Protein 4JE0 (pdb70)

Foldseek 3Di:
DAVLVFKDKDKDKDKDPQVPDPADAQQRTWIKIKMKMWGALPDAAFYKYKKAKDPQWFQDAQAPVCVPVQFFDADPVVRHTQWTWDDDRVRRMIMTGGHRCSVVDHRDMIDIGIIGHLPVPQAFDFFCKIWMATSNRIDIDTGGHHFDDFWDFDQWTKDKDKRHDDADAPDDVARDKTDMKMKTRQVQAWFAQKKKKKAQDDPVAPQAQDAADDVFKDKWKWWAPPPDRGRSNNPDDRVRTHTCRVVFPPQWDADPRRMIMGGPGTGRTMMMMIMGGTHHHNDPDGKTKMIWMDGPPTDITDDIDID/DDEAVLVFKDKDKDKDKAPPVPPQARAQQRTWIKIKMKMWGALVDAAFHKYKKAKDPQWAQDHQAPVPSPVPFFDADPVPRHTQWTWDDDRVRRMIMTGGHRVSVVDHRDMIDIGIIGDLPVPQAFAFFDKIWMATSNRIDIDGGGHHFDDFWDFVQWTKDKDKRHWDADAPDPVARDKTGMKMKGRQVLAWFAFKKKKKFFDDPVPPQAQDAADPPFKDKWKWWAPPPDRGRSSNPDDRVNTHGCRVVFPVQWDDDPRRMIMGGPGTGRTMMMMIMGGTHHHNDPDTWTKMMKIDGPPIDITDDMDID

Nearest PDB structures (foldseek):
  4je0-assembly1_B  TM=9.992E-01  e=1.108E-57  Staphylococcus aureus subsp. aureus TCH60
  4jdz-assembly1_B  TM=9.623E-01  e=9.190E-56  Staphylococcus aureus subsp. aureus TCH60
  4jdz-assembly2_A  TM=9.658E-01  e=1.954E-55  Staphylococcus aureus subsp. aureus TCH60
  8vdk-assembly1_A  TM=9.817E-01  e=1.498E-51  Staphylococcus aureus subsp. aureus JH1
  3au0-assembly1_A-2  TM=8.326E-01  e=1.433E-24  Staphylococcus aureus subsp. aureus N315

Structure (mmCIF, N/CA/C/O backbone):
data_4JE0
#
_entry.id   4JE0
#
_cell.length_a   133.308
_cell.length_b   58.363
_cell.length_c   112.362
_cell.angle_alpha   90.00
_cell.angle_beta   111.14
_cell.angle_gamma   90.00
#
_symmetry.space_group_name_H-M   'C 1 2 1'
#
loop_
_entity.id
_entity.type
_entity.pdbx_description
1 polymer 'Ser-Asp rich fibrinogen/bone sialoprotein-binding protein SdrD'
2 non-polymer 'CALCIUM ION'
3 water water
#
loop_
_atom_site.group_PDB
_atom_site.id
_atom_site.type_symbol
_atom_site.label_atom_id
_atom_site.label_alt_id
_atom_site.label_comp_id
_atom_site.label_asym_id
_atom_site.label_entity_id
_atom_site.label_seq_id
_atom_site.pdbx_PDB_ins_code
_atom_site.Cartn_x
_atom_site.Cartn_y
_atom_site.Cartn_z
_atom_site.occupancy
_atom_site.B_iso_or_equiv
_atom_site.auth_seq_id
_atom_site.auth_comp_id
_atom_site.auth_asym_id
_atom_site.auth_atom_id
_atom_site.pdbx_PDB_model_num
ATOM 1 N N . LYS A 1 6 ? 0.470 19.295 111.518 1.00 62.00 1 LYS A N 1
ATOM 2 C CA . LYS A 1 6 ? -0.695 20.167 111.449 1.00 55.82 1 LYS A CA 1
ATOM 3 C C . LYS A 1 6 ? -1.728 19.660 110.440 1.00 49.93 1 LYS A C 1
ATOM 4 O O . LYS A 1 6 ? -2.924 19.714 110.711 1.00 45.38 1 LYS A O 1
ATOM 10 N N . ASN A 1 7 ? -1.277 19.163 109.291 1.00 49.47 2 ASN A N 1
ATOM 11 C CA . ASN A 1 7 ? -2.173 18.420 108.406 1.00 47.24 2 ASN A CA 1
ATOM 12 C C . ASN A 1 7 ? -2.405 17.060 109.046 1.00 45.12 2 ASN A C 1
ATOM 13 O O . ASN A 1 7 ? -1.480 16.256 109.156 1.00 46.47 2 ASN A O 1
ATOM 18 N N . VAL A 1 8 ? -3.635 16.802 109.477 1.00 42.67 3 VAL A N 1
ATOM 19 C CA . VAL A 1 8 ? -3.910 15.575 110.210 1.00 44.27 3 VAL A CA 1
ATOM 20 C C . VAL A 1 8 ? -4.816 14.610 109.452 1.00 41.69 3 VAL A C 1
ATOM 21 O O . VAL A 1 8 ? -5.539 13.828 110.055 1.00 41.48 3 VAL A O 1
ATOM 25 N N . ASN A 1 9 ? -4.754 14.644 108.125 1.00 40.92 4 ASN A N 1
ATOM 26 C CA . ASN A 1 9 ? -5.513 13.683 107.332 1.00 44.08 4 ASN A CA 1
ATOM 27 C C . ASN A 1 9 ? -5.178 12.262 107.768 1.00 40.07 4 ASN A C 1
ATOM 28 O O . ASN A 1 9 ? -6.022 11.366 107.719 1.00 41.69 4 ASN A O 1
ATOM 33 N N . ASP A 1 10 ? -3.935 12.073 108.201 1.00 37.83 5 ASP A N 1
ATOM 34 C CA . ASP A 1 10 ? -3.460 10.789 108.683 1.00 44.64 5 ASP A CA 1
ATOM 35 C C . ASP A 1 10 ? -4.091 10.365 110.009 1.00 46.39 5 ASP A C 1
ATOM 36 O O . ASP A 1 10 ? -3.959 9.213 110.426 1.00 50.63 5 ASP A O 1
ATOM 41 N N . LEU A 1 11 ? -4.770 11.290 110.676 1.00 41.78 6 LEU A N 1
ATOM 42 C CA . LEU A 1 11 ? -5.345 10.996 111.984 1.00 44.01 6 LEU A CA 1
ATOM 43 C C . LEU A 1 11 ? -6.872 10.977 111.947 1.00 43.04 6 LEU A C 1
ATOM 44 O O . LEU A 1 11 ? -7.528 10.873 112.980 1.00 46.42 6 LEU A O 1
ATOM 49 N N . ILE A 1 12 ? -7.440 11.073 110.750 1.00 43.10 7 ILE A N 1
ATOM 50 C CA . ILE A 1 12 ? -8.885 10.943 110.619 1.00 46.38 7 ILE A CA 1
ATOM 51 C C . ILE A 1 12 ? -9.282 9.676 109.873 1.00 43.42 7 ILE A C 1
ATOM 52 O O . ILE A 1 12 ? -8.581 9.207 108.976 1.00 50.01 7 ILE A O 1
ATOM 57 N N . THR A 1 13 ? -10.426 9.144 110.273 1.00 45.25 8 THR A N 1
ATOM 58 C CA . THR A 1 13 ? -10.946 7.874 109.811 1.00 40.85 8 THR A CA 1
ATOM 59 C C . THR A 1 13 ? -12.398 8.192 109.496 1.00 43.90 8 THR A C 1
ATOM 60 O O . THR A 1 13 ? -12.996 9.011 110.177 1.00 44.48 8 THR A O 1
ATOM 64 N N . SER A 1 14 ? -12.964 7.612 108.441 1.00 43.40 9 SER A N 1
ATOM 65 C CA . SER A 1 14 ? -14.331 7.960 108.092 1.00 43.54 9 SER A CA 1
ATOM 66 C C . SER A 1 14 ? -15.125 6.811 107.484 1.00 47.91 9 SER A C 1
ATOM 67 O O . SER A 1 14 ? -14.556 5.888 106.898 1.00 51.98 9 SER A O 1
ATOM 70 N N . ASN A 1 15 ? -16.442 6.875 107.654 1.00 49.80 10 ASN A N 1
ATOM 71 C CA . ASN A 1 15 ? -17.360 6.005 106.938 1.00 48.20 10 ASN A CA 1
ATOM 72 C C . ASN A 1 15 ? -18.288 6.885 106.121 1.00 45.19 10 ASN A C 1
ATOM 73 O O . ASN A 1 15 ? -19.037 7.694 106.670 1.00 44.94 10 ASN A O 1
ATOM 78 N N . THR A 1 16 ? -18.235 6.724 104.805 1.00 52.49 11 THR A N 1
ATOM 79 C CA . THR A 1 16 ? -18.815 7.702 103.896 1.00 50.40 11 THR A CA 1
ATOM 80 C C . THR A 1 16 ? -19.684 7.043 102.832 1.00 47.52 11 THR A C 1
ATOM 81 O O . THR A 1 16 ? -19.393 5.929 102.391 1.00 50.95 11 THR A O 1
ATOM 85 N N . THR A 1 17 ? -20.763 7.728 102.451 1.00 47.26 12 THR A N 1
ATOM 86 C CA . THR A 1 17 ? -21.558 7.351 101.284 1.00 48.88 12 THR A CA 1
ATOM 87 C C . THR A 1 17 ? -21.664 8.515 100.311 1.00 48.60 12 THR A C 1
ATOM 88 O O . THR A 1 17 ? -21.814 9.668 100.716 1.00 48.08 12 THR A O 1
ATOM 92 N N . LEU A 1 18 ? -21.568 8.199 99.023 1.00 44.74 13 LEU A N 1
ATOM 93 C CA . LEU A 1 18 ? -21.764 9.180 97.965 1.00 51.44 13 LEU A CA 1
ATOM 94 C C . LEU A 1 18 ? -22.835 8.633 97.031 1.00 52.29 13 LEU A C 1
ATOM 95 O O . LEU A 1 18 ? -22.615 7.633 96.347 1.00 55.91 13 LEU A O 1
ATOM 100 N N . THR A 1 19 ? -23.995 9.283 97.021 1.00 51.38 14 THR A N 1
ATOM 101 C CA . THR A 1 19 ? -25.176 8.741 96.352 1.00 56.54 14 THR A CA 1
ATOM 102 C C . THR A 1 19 ? -25.782 9.691 95.316 1.00 53.39 14 THR A C 1
ATOM 103 O O . THR A 1 19 ? -26.069 10.856 95.599 1.00 49.30 14 THR A O 1
ATOM 107 N N . VAL A 1 20 ? -25.981 9.186 94.105 1.00 54.65 15 VAL A N 1
ATOM 108 C CA . VAL A 1 20 ? -26.708 9.951 93.107 1.00 54.02 15 VAL A CA 1
ATOM 109 C C . VAL A 1 20 ? -28.183 9.964 93.464 1.00 51.17 15 VAL A C 1
ATOM 110 O O . VAL A 1 20 ? -28.782 8.914 93.699 1.00 54.15 15 VAL A O 1
ATOM 114 N N . VAL A 1 21 ? -28.766 11.154 93.531 1.00 45.81 16 VAL A N 1
ATOM 115 C CA . VAL A 1 21 ? -30.211 11.254 93.693 1.00 54.87 16 VAL A CA 1
ATOM 116 C C . VAL A 1 21 ? -30.885 11.826 92.445 1.00 59.61 16 VAL A C 1
ATOM 117 O O . VAL A 1 21 ? -30.617 12.952 92.016 1.00 52.18 16 VAL A O 1
ATOM 121 N N . ASP A 1 22 ? -31.735 11.000 91.851 1.00 67.01 17 ASP A N 1
ATOM 122 C CA . ASP A 1 22 ? -32.559 11.391 90.722 1.00 65.71 17 ASP A CA 1
ATOM 123 C C . ASP A 1 22 ? -33.705 12.225 91.286 1.00 62.96 17 ASP A C 1
ATOM 124 O O . ASP A 1 22 ? -34.729 11.690 91.714 1.00 61.00 17 ASP A O 1
ATOM 129 N N . ALA A 1 23 ? -33.520 13.542 91.295 1.00 62.52 18 ALA A N 1
ATOM 130 C CA . ALA A 1 23 ? -34.366 14.436 92.086 1.00 62.89 18 ALA A CA 1
ATOM 131 C C . ALA A 1 23 ? -35.723 14.783 91.473 1.00 66.57 18 ALA A C 1
ATOM 132 O O . ALA A 1 23 ? -36.638 15.191 92.187 1.00 67.43 18 ALA A O 1
ATOM 134 N N . ASP A 1 24 ? -35.852 14.637 90.160 1.00 71.23 19 ASP A N 1
ATOM 135 C CA . ASP A 1 24 ? -37.113 14.939 89.491 1.00 73.10 19 ASP A CA 1
ATOM 136 C C . ASP A 1 24 ? -37.903 13.667 89.200 1.00 77.79 19 ASP A C 1
ATOM 137 O O . ASP A 1 24 ? -38.986 13.714 88.619 1.00 80.42 19 ASP A O 1
ATOM 142 N N . LYS A 1 25 ? -37.343 12.535 89.612 1.00 76.82 20 LYS A N 1
ATOM 143 C CA . LYS A 1 25 ? -37.995 11.238 89.472 1.00 76.04 20 LYS A CA 1
ATOM 144 C C . LYS A 1 25 ? -38.408 10.858 88.057 1.00 78.24 20 LYS A C 1
ATOM 145 O O . LYS A 1 25 ? -39.303 10.033 87.875 1.00 80.53 20 LYS A O 1
ATOM 151 N N . ASN A 1 26 ? -37.738 11.415 87.051 1.00 79.02 21 ASN A N 1
ATOM 152 C CA . ASN A 1 26 ? -37.746 10.757 85.751 1.00 79.06 21 ASN A CA 1
ATOM 153 C C . ASN A 1 26 ? -36.910 9.491 85.933 1.00 82.38 21 ASN A C 1
ATOM 154 O O . ASN A 1 26 ? -36.787 8.990 87.044 1.00 85.96 21 ASN A O 1
ATOM 159 N N . ASN A 1 27 ? -36.325 8.938 84.888 1.00 83.17 22 ASN A N 1
ATOM 160 C CA . ASN A 1 27 ? -35.411 7.843 85.175 1.00 81.78 22 ASN A CA 1
ATOM 161 C C . ASN A 1 27 ? -34.047 8.102 84.583 1.00 74.62 22 ASN A C 1
ATOM 162 O O . ASN A 1 27 ? -33.348 7.184 84.161 1.00 73.88 22 ASN A O 1
ATOM 167 N N . LYS A 1 28 ? -33.678 9.378 84.565 1.00 71.21 23 LYS A N 1
ATOM 168 C CA . LYS A 1 28 ? -32.453 9.812 83.914 1.00 67.07 23 LYS A CA 1
ATOM 169 C C . LYS A 1 28 ? -31.659 10.748 84.812 1.00 64.42 23 LYS A C 1
ATOM 170 O O . LYS A 1 28 ? -32.235 11.543 85.565 1.00 61.88 23 LYS A O 1
ATOM 176 N N . ILE A 1 29 ? -30.335 10.646 84.722 1.00 63.23 24 ILE A N 1
ATOM 177 C CA . ILE A 1 29 ? -29.440 11.468 85.529 1.00 59.05 24 ILE A CA 1
ATOM 178 C C . ILE A 1 29 ? -28.805 12.576 84.696 1.00 52.85 24 ILE A C 1
ATOM 179 O O . ILE A 1 29 ? -28.098 12.315 83.722 1.00 55.42 24 ILE A O 1
ATOM 184 N N . VAL A 1 30 ? -29.079 13.815 85.089 1.00 52.93 25 VAL A N 1
ATOM 185 C CA . VAL A 1 30 ? -28.644 14.994 84.351 1.00 52.59 25 VAL A CA 1
ATOM 186 C C . VAL A 1 30 ? -28.155 16.024 85.353 1.00 46.92 25 VAL A C 1
ATOM 187 O O . VAL A 1 30 ? -28.836 16.293 86.339 1.00 48.32 25 VAL A O 1
ATOM 191 N N . PRO A 1 31 ? -26.959 16.576 85.118 1.00 49.05 26 PRO A N 1
ATOM 192 C CA . PRO A 1 31 ? -26.370 17.588 85.998 1.00 47.68 26 PRO A CA 1
ATOM 193 C C . PRO A 1 31 ? -27.304 18.750 86.342 1.00 52.99 26 PRO A C 1
ATOM 194 O O . PRO A 1 31 ? -27.299 19.219 87.480 1.00 53.03 26 PRO A O 1
ATOM 198 N N . ALA A 1 32 ? -28.104 19.195 85.381 1.00 48.92 27 ALA A N 1
ATOM 199 C CA . ALA A 1 32 ? -28.962 20.352 85.591 1.00 43.94 27 ALA A CA 1
ATOM 200 C C . ALA A 1 32 ? -30.124 20.101 86.565 1.00 56.59 27 ALA A C 1
ATOM 201 O O . ALA A 1 32 ? -30.621 21.038 87.189 1.00 58.39 27 ALA A O 1
ATOM 203 N N . GLN A 1 33 ? -30.548 18.845 86.705 1.00 55.48 28 GLN A N 1
ATOM 204 C CA . GLN A 1 33 ? -31.761 18.536 87.464 1.00 56.72 28 GLN A CA 1
ATOM 205 C C . GLN A 1 33 ? -31.524 17.655 88.690 1.00 58.15 28 GLN A C 1
ATOM 206 O O . GLN A 1 33 ? -32.357 17.607 89.595 1.00 62.57 28 GLN A O 1
ATOM 212 N N . ASP A 1 34 ? -30.392 16.962 88.720 1.00 52.30 29 ASP A N 1
ATOM 213 C CA . ASP A 1 34 ? -30.109 16.006 89.789 1.00 52.44 29 ASP A CA 1
ATOM 214 C C . ASP A 1 34 ? -28.880 16.421 90.600 1.00 50.60 29 ASP A C 1
ATOM 215 O O . ASP A 1 34 ? -28.217 17.407 90.272 1.00 49.49 29 ASP A O 1
ATOM 220 N N . TYR A 1 35 ? -28.582 15.684 91.668 1.00 49.22 30 TYR A N 1
ATOM 221 C CA . TYR A 1 35 ? -27.441 16.034 92.513 1.00 49.65 30 TYR A CA 1
ATOM 222 C C . TYR A 1 35 ? -26.836 14.840 93.240 1.00 48.92 30 TYR A C 1
ATOM 223 O O . TYR A 1 35 ? -27.249 13.701 93.030 1.00 52.09 30 TYR A O 1
ATOM 232 N N . LEU A 1 36 ? -25.861 15.123 94.105 1.00 46.12 31 LEU A N 1
ATOM 233 C CA . LEU A 1 36 ? -25.124 14.097 94.834 1.00 46.91 31 LEU A CA 1
ATOM 234 C C . LEU A 1 36 ? -25.270 14.323 96.330 1.00 47.13 31 LEU A C 1
ATOM 235 O O . LEU A 1 36 ? -25.047 15.434 96.813 1.00 49.03 31 LEU A O 1
ATOM 240 N N . ALA A 1 37 ? -25.653 13.277 97.058 1.00 49.52 32 ALA A N 1
ATOM 241 C CA . ALA A 1 37 ? -25.743 13.353 98.516 1.00 49.25 32 ALA A CA 1
ATOM 242 C C . ALA A 1 37 ? -24.487 12.777 99.142 1.00 48.48 32 ALA A C 1
ATOM 243 O O . ALA A 1 37 ? -24.203 11.582 99.002 1.00 47.16 32 ALA A O 1
ATOM 245 N N . LEU A 1 38 ? -23.722 13.626 99.820 1.00 48.58 33 LEU A N 1
ATOM 246 C CA . LEU A 1 38 ? -22.537 13.162 100.528 1.00 45.69 33 LEU A CA 1
ATOM 247 C C . LEU A 1 38 ? -22.843 13.074 102.012 1.00 42.92 33 LEU A C 1
ATOM 248 O O . LEU A 1 38 ? -23.317 14.036 102.615 1.00 45.68 33 LEU A O 1
ATOM 253 N N . LYS A 1 39 ? -22.571 11.914 102.595 1.00 42.60 34 LYS A N 1
ATOM 254 C CA . LYS A 1 39 ? -22.802 11.705 104.018 1.00 44.10 34 LYS A CA 1
ATOM 255 C C . LYS A 1 39 ? -21.595 11.008 104.614 1.00 43.09 34 LYS A C 1
ATOM 256 O O . LYS A 1 39 ? -21.082 10.054 104.037 1.00 46.34 34 LYS A O 1
ATOM 262 N N . SER A 1 40 ? -21.138 11.485 105.769 1.00 43.76 35 SER A N 1
ATOM 263 C CA . SER A 1 40 ? -19.962 10.904 106.393 1.00 42.80 35 SER A CA 1
ATOM 264 C C . SER A 1 40 ? -19.966 11.081 107.896 1.00 44.07 35 SER A C 1
ATOM 265 O O . SER A 1 40 ? -20.341 12.134 108.416 1.00 40.95 35 SER A O 1
ATOM 268 N N . GLN A 1 41 ? -19.532 10.033 108.576 1.00 44.42 36 GLN A N 1
ATOM 269 C CA . GLN A 1 41 ? -19.188 10.122 109.983 1.00 48.82 36 GLN A CA 1
ATOM 270 C C . GLN A 1 41 ? -17.673 10.029 110.071 1.00 43.88 36 GLN A C 1
ATOM 271 O O . GLN A 1 41 ? -17.078 9.055 109.602 1.00 42.55 36 GLN A O 1
ATOM 277 N N . ILE A 1 42 ? -17.044 11.040 110.667 1.00 40.45 37 ILE A N 1
ATOM 278 C CA . ILE A 1 42 ? -15.588 11.117 110.702 1.00 36.92 37 ILE A CA 1
ATOM 279 C C . ILE A 1 42 ? -15.104 11.062 112.133 1.00 41.18 37 ILE A C 1
ATOM 280 O O . ILE A 1 42 ? -15.610 11.791 112.976 1.00 43.13 37 ILE A O 1
ATOM 285 N N . LYS A 1 43 ? -14.120 10.205 112.384 1.00 43.55 38 LYS A N 1
ATOM 286 C CA . LYS A 1 43 ? -13.500 10.091 113.699 1.00 45.96 38 LYS A CA 1
ATOM 287 C C . LYS A 1 43 ? -12.135 10.763 113.708 1.00 46.84 38 LYS A C 1
ATOM 288 O O . LYS A 1 43 ? -11.390 10.690 112.733 1.00 45.66 38 LYS A O 1
ATOM 294 N N . VAL A 1 44 ? -11.807 11.400 114.828 1.00 43.96 39 VAL A N 1
ATOM 295 C CA . VAL A 1 44 ? -10.604 12.211 114.942 1.00 39.00 39 VAL A CA 1
ATOM 296 C C . VAL A 1 44 ? -9.763 11.691 116.105 1.00 43.77 39 VAL A C 1
ATOM 297 O O . VAL A 1 44 ? -10.268 11.567 117.224 1.00 48.68 39 VAL A O 1
ATOM 301 N N . ASP A 1 45 ? -8.495 11.382 115.845 1.00 41.26 40 ASP A N 1
ATOM 302 C CA . ASP A 1 45 ? -7.618 10.844 116.883 1.00 42.37 40 ASP A CA 1
ATOM 303 C C . ASP A 1 45 ? -7.429 11.878 117.984 1.00 42.34 40 ASP A C 1
ATOM 304 O O . ASP A 1 45 ? -7.397 13.078 117.710 1.00 43.76 40 ASP A O 1
ATOM 309 N N . ASP A 1 46 ? -7.326 11.415 119.229 1.00 40.06 41 ASP A N 1
ATOM 310 C CA . ASP A 1 46 ? -7.174 12.313 120.371 1.00 46.77 41 ASP A CA 1
ATOM 311 C C . ASP A 1 46 ? -5.951 13.223 120.235 1.00 46.21 41 ASP A C 1
ATOM 312 O O . ASP A 1 46 ? -5.927 14.328 120.778 1.00 52.99 41 ASP A O 1
ATOM 317 N N . LYS A 1 47 ? -4.940 12.750 119.517 1.00 41.90 42 LYS A N 1
ATOM 318 C CA . LYS A 1 47 ? -3.687 13.488 119.343 1.00 48.37 42 LYS A CA 1
ATOM 319 C C . LYS A 1 47 ? -3.870 14.789 118.569 1.00 51.12 42 LYS A C 1
ATOM 320 O O . LYS A 1 47 ? -2.996 15.654 118.584 1.00 51.83 42 LYS A O 1
ATOM 326 N N . VAL A 1 48 ? -5.000 14.920 117.888 1.00 48.64 43 VAL A N 1
ATOM 327 C CA . VAL A 1 48 ? -5.281 16.129 117.128 1.00 49.77 43 VAL A CA 1
ATOM 328 C C . VAL A 1 48 ? -5.528 17.304 118.071 1.00 51.06 43 VAL A C 1
ATOM 329 O O . VAL A 1 48 ? -6.269 17.184 119.053 1.00 54.13 43 VAL A O 1
ATOM 333 N N . LYS A 1 49 ? -4.885 18.432 117.778 1.00 44.00 44 LYS A N 1
ATOM 334 C CA . LYS A 1 49 ? -4.997 19.623 118.614 1.00 48.26 44 LYS A CA 1
ATOM 335 C C . LYS A 1 49 ? -5.542 20.799 117.825 1.00 48.43 44 LYS A C 1
ATOM 336 O O . LYS A 1 49 ? -5.631 20.753 116.586 1.00 45.80 44 LYS A O 1
ATOM 342 N N . SER A 1 50 ? -5.928 21.840 118.553 1.00 47.34 45 SER A N 1
ATOM 343 C CA . SER A 1 50 ? -6.463 23.060 117.962 1.00 51.45 45 SER A CA 1
ATOM 344 C C . SER A 1 50 ? -5.477 23.620 116.951 1.00 50.58 45 SER A C 1
ATOM 345 O O . SER A 1 50 ? -4.274 23.633 117.202 1.00 51.15 45 SER A O 1
ATOM 348 N N . GLY A 1 51 ? -5.983 24.060 115.802 1.00 53.02 46 GLY A N 1
ATOM 349 C CA . GLY A 1 51 ? -5.126 24.597 114.762 1.00 50.87 46 GLY A CA 1
ATOM 350 C C . GLY A 1 51 ? -4.707 23.567 113.730 1.00 53.82 46 GLY A C 1
ATOM 351 O O . GLY A 1 51 ? -4.219 23.922 112.649 1.00 52.49 46 GLY A O 1
ATOM 352 N N . ASP A 1 52 ? -4.867 22.287 114.060 1.00 51.18 47 ASP A N 1
ATOM 353 C CA . ASP A 1 52 ? -4.634 21.240 113.074 1.00 46.34 47 ASP A CA 1
ATOM 354 C C . ASP A 1 52 ? -5.767 21.297 112.056 1.00 43.91 47 ASP A C 1
ATOM 355 O O . ASP A 1 52 ? -6.829 21.865 112.331 1.00 43.50 47 ASP A O 1
ATOM 360 N N . TYR A 1 53 ? -5.546 20.719 110.881 1.00 48.28 48 TYR A N 1
ATOM 361 C CA . TYR A 1 53 ? -6.562 20.775 109.836 1.00 45.69 48 TYR A CA 1
ATOM 362 C C . TYR A 1 53 ? -6.621 19.498 109.011 1.00 39.90 48 TYR A C 1
ATOM 363 O O . TYR A 1 53 ? -5.642 18.758 108.934 1.00 42.95 48 TYR A O 1
ATOM 372 N N . PHE A 1 54 ? -7.776 19.242 108.400 1.00 40.31 49 PHE A N 1
ATOM 373 C CA . PHE A 1 54 ? -7.890 18.149 107.443 1.00 37.41 49 PHE A CA 1
ATOM 374 C C . PHE A 1 54 ? -8.603 18.640 106.190 1.00 35.69 49 PHE A C 1
ATOM 375 O O . PHE A 1 54 ? -9.257 19.681 106.206 1.00 39.41 49 PHE A O 1
ATOM 383 N N . THR A 1 55 ? -8.485 17.887 105.111 1.00 41.95 50 THR A N 1
ATOM 384 C CA . THR A 1 55 ? -9.072 18.336 103.852 1.00 40.86 50 THR A CA 1
ATOM 385 C C . THR A 1 55 ? -10.120 17.389 103.297 1.00 39.77 50 THR A C 1
ATOM 386 O O . THR A 1 55 ? -10.071 16.180 103.534 1.00 39.30 50 THR A O 1
ATOM 390 N N . ILE A 1 56 ? -11.057 17.953 102.541 1.00 42.23 51 ILE A N 1
ATOM 391 C CA . ILE A 1 56 ? -11.929 17.157 101.702 1.00 38.83 51 ILE A CA 1
ATOM 392 C C . ILE A 1 56 ? -11.703 17.617 100.268 1.00 37.95 51 ILE A C 1
ATOM 393 O O . ILE A 1 56 ? -11.783 18.807 99.979 1.00 37.52 51 ILE A O 1
ATOM 398 N N . LYS A 1 57 ? -11.388 16.681 99.384 1.00 36.28 52 LYS A N 1
ATOM 399 C CA . LYS A 1 57 ? -11.264 17.009 97.958 1.00 36.21 52 LYS A CA 1
ATOM 400 C C . LYS A 1 57 ? -12.320 16.279 97.142 1.00 36.50 52 LYS A C 1
ATOM 401 O O . LYS A 1 57 ? -12.990 15.391 97.654 1.00 37.14 52 LYS A O 1
ATOM 407 N N . TYR A 1 58 ? -12.472 16.645 95.863 1.00 38.21 53 TYR A N 1
ATOM 408 C CA . TYR A 1 58 ? -13.495 16.021 95.039 1.00 33.28 53 TYR A CA 1
ATOM 409 C C . TYR A 1 58 ? -13.085 16.031 93.569 1.00 39.08 53 TYR A C 1
ATOM 410 O O . TYR A 1 58 ? -12.263 16.850 93.165 1.00 37.01 53 TYR A O 1
ATOM 419 N N . SER A 1 59 ? -13.648 15.113 92.789 1.00 41.09 54 SER A N 1
ATOM 420 C CA . SER A 1 59 ? -13.255 14.956 91.382 1.00 36.97 54 SER A CA 1
ATOM 421 C C . SER A 1 59 ? -13.603 16.166 90.532 1.00 40.88 54 SER A C 1
ATOM 422 O O . SER A 1 59 ? -14.421 17.001 90.922 1.00 39.23 54 SER A O 1
ATOM 425 N N . ASP A 1 60 ? -12.985 16.244 89.352 1.00 37.88 55 ASP A N 1
ATOM 426 C CA . ASP A 1 60 ? -13.265 17.314 88.390 1.00 37.98 55 ASP A CA 1
ATOM 427 C C . ASP A 1 60 ? -14.689 17.245 87.840 1.00 42.21 55 ASP A C 1
ATOM 428 O O . ASP A 1 60 ? -15.159 18.195 87.226 1.00 45.48 55 ASP A O 1
ATOM 433 N N . THR A 1 61 ? -15.370 16.124 88.086 1.00 40.33 56 THR A N 1
ATOM 434 C CA . THR A 1 61 ? -16.775 15.949 87.734 1.00 37.52 56 THR A CA 1
ATOM 435 C C . THR A 1 61 ? -17.727 16.405 88.845 1.00 44.48 56 THR A C 1
ATOM 436 O O . THR A 1 61 ? -18.942 16.277 88.718 1.00 44.03 56 THR A O 1
ATOM 440 N N . VAL A 1 62 ? -17.167 16.909 89.943 1.00 38.80 57 VAL A N 1
ATOM 441 C CA . VAL A 1 62 ? -17.973 17.374 91.067 1.00 41.36 57 VAL A CA 1
ATOM 442 C C . VAL A 1 62 ? -17.741 18.858 91.340 1.00 38.58 57 VAL A C 1
ATOM 443 O O . VAL A 1 62 ? -16.625 19.350 91.198 1.00 41.65 57 VAL A O 1
ATOM 447 N N . GLN A 1 63 ? -18.812 19.571 91.686 1.00 40.95 58 GLN A N 1
ATOM 448 C CA . GLN A 1 63 ? -18.699 20.922 92.222 1.00 42.82 58 GLN A CA 1
ATOM 449 C C . GLN A 1 63 ? -19.575 21.053 93.481 1.00 43.93 58 GLN A C 1
ATOM 450 O O . GLN A 1 63 ? -20.508 20.268 93.675 1.00 42.46 58 GLN A O 1
ATOM 456 N N . VAL A 1 64 ? -19.277 22.025 94.341 1.00 40.30 59 VAL A N 1
ATOM 457 C CA . VAL A 1 64 ? -19.983 22.109 95.628 1.00 40.81 59 VAL A CA 1
ATOM 458 C C . VAL A 1 64 ? -21.107 23.142 95.637 1.00 44.05 59 VAL A C 1
ATOM 459 O O . VAL A 1 64 ? -21.664 23.468 96.676 1.00 42.36 59 VAL A O 1
ATOM 463 N N . TYR A 1 65 ? -21.447 23.643 94.460 1.00 37.79 60 TYR A N 1
ATOM 464 C CA . TYR A 1 65 ? -22.567 24.553 94.332 1.00 41.55 60 TYR A CA 1
ATOM 465 C C . TYR A 1 65 ? -23.207 24.240 92.995 1.00 45.99 60 TYR A C 1
ATOM 466 O O . TYR A 1 65 ? -22.549 23.679 92.121 1.00 44.92 60 TYR A O 1
ATOM 475 N N . GLY A 1 66 ? -24.480 24.576 92.847 1.00 50.02 61 GLY A N 1
ATOM 476 C CA . GLY A 1 66 ? -25.175 24.376 91.589 1.00 51.27 61 GLY A CA 1
ATOM 477 C C . GLY A 1 66 ? -25.222 25.649 90.777 1.00 46.21 61 GLY A C 1
ATOM 478 O O . GLY A 1 66 ? -24.228 26.032 90.164 1.00 47.47 61 GLY A O 1
ATOM 479 N N . LEU A 1 67 ? -26.382 26.305 90.785 1.00 48.84 62 LEU A N 1
ATOM 480 C CA . LEU A 1 67 ? -26.607 27.515 89.994 1.00 49.84 62 LEU A CA 1
ATOM 481 C C . LEU A 1 67 ? -26.105 28.773 90.691 1.00 47.81 62 LEU A C 1
ATOM 482 O O . LEU A 1 67 ? -25.899 29.807 90.058 1.00 44.34 62 LEU A O 1
ATOM 487 N N . ASN A 1 68 ? -25.928 28.686 92.004 1.00 45.27 63 ASN A N 1
ATOM 488 C CA . ASN A 1 68 ? -25.539 29.844 92.797 1.00 47.52 63 ASN A CA 1
ATOM 489 C C . ASN A 1 68 ? -24.192 29.634 93.471 1.00 49.32 63 ASN A C 1
ATOM 490 O O . ASN A 1 68 ? -24.110 28.899 94.456 1.00 45.60 63 ASN A O 1
ATOM 495 N N . PRO A 1 69 ? -23.139 30.299 92.960 1.00 49.64 64 PRO A N 1
ATOM 496 C CA . PRO A 1 69 ? -21.785 30.162 93.518 1.00 46.70 64 PRO A CA 1
ATOM 497 C C . PRO A 1 69 ? -21.661 30.642 94.970 1.00 47.28 64 PRO A C 1
ATOM 498 O O . PRO A 1 69 ? -20.707 30.257 95.655 1.00 50.41 64 PRO A O 1
ATOM 502 N N . GLU A 1 70 ? -22.598 31.464 95.435 1.00 43.67 65 GLU A N 1
ATOM 503 C CA . GLU A 1 70 ? -22.615 31.882 96.838 1.00 45.01 65 GLU A CA 1
ATOM 504 C C . GLU A 1 70 ? -23.027 30.736 97.756 1.00 47.25 65 GLU A C 1
ATOM 505 O O . GLU A 1 70 ? -22.822 30.790 98.972 1.00 51.59 65 GLU A O 1
ATOM 511 N N . ASP A 1 71 ? -23.602 29.689 97.184 1.00 42.76 66 ASP A N 1
ATOM 512 C CA . ASP A 1 71 ? -24.077 28.574 97.995 1.00 47.26 66 ASP A CA 1
ATOM 513 C C . ASP A 1 71 ? -22.953 27.715 98.563 1.00 45.82 66 ASP A C 1
ATOM 514 O O . ASP A 1 71 ? -23.214 26.735 99.270 1.00 47.61 66 ASP A O 1
ATOM 519 N N . ILE A 1 72 ? -21.706 28.082 98.279 1.00 41.53 67 ILE A N 1
ATOM 520 C CA . ILE A 1 72 ? -20.593 27.440 98.977 1.00 38.54 67 ILE A CA 1
ATOM 521 C C . ILE A 1 72 ? -20.761 27.675 100.475 1.00 42.81 67 ILE A C 1
ATOM 522 O O . ILE A 1 72 ? -20.254 26.903 101.284 1.00 42.73 67 ILE A O 1
ATOM 527 N N . LYS A 1 73 ? -21.486 28.735 100.835 1.00 45.25 68 LYS A N 1
ATOM 528 C CA . LYS A 1 73 ? -21.802 29.056 102.238 1.00 45.62 68 LYS A CA 1
ATOM 529 C C . LYS A 1 73 ? -22.507 27.912 102.967 1.00 48.55 68 LYS A C 1
ATOM 530 O O . LYS A 1 73 ? -22.363 27.746 104.190 1.00 43.87 68 LYS A O 1
ATOM 536 N N . ASN A 1 74 ? -23.265 27.120 102.215 1.00 49.32 69 ASN A N 1
ATOM 537 C CA . ASN A 1 74 ? -24.083 26.054 102.788 1.00 50.57 69 ASN A CA 1
ATOM 538 C C . ASN A 1 74 ? -23.278 24.860 103.293 1.00 50.62 69 ASN A C 1
ATOM 539 O O . ASN A 1 74 ? -23.771 24.067 104.090 1.00 52.10 69 ASN A O 1
ATOM 544 N N . ILE A 1 75 ? -22.055 24.722 102.799 1.00 43.73 70 ILE A N 1
ATOM 545 C CA . ILE A 1 75 ? -21.120 23.742 103.318 1.00 42.18 70 ILE A CA 1
ATOM 546 C C . ILE A 1 75 ? -20.172 24.521 104.215 1.00 47.00 70 ILE A C 1
ATOM 547 O O . ILE A 1 75 ? -19.203 25.124 103.748 1.00 43.04 70 ILE A O 1
ATOM 552 N N . GLY A 1 76 ? -20.476 24.520 105.511 1.00 49.10 71 GLY A N 1
ATOM 553 C CA . GLY A 1 76 ? -19.798 25.386 106.456 1.00 42.66 71 GLY A CA 1
ATOM 554 C C . GLY A 1 76 ? -19.087 24.687 107.605 1.00 37.77 71 GLY A C 1
ATOM 555 O O . GLY A 1 76 ? -18.570 23.572 107.465 1.00 40.23 71 GLY A O 1
ATOM 556 N N . ASP A 1 77 ? -19.020 25.370 108.739 1.00 44.92 72 ASP A N 1
ATOM 557 C CA . ASP A 1 77 ? -18.297 24.839 109.884 1.00 47.03 72 ASP A CA 1
ATOM 558 C C . ASP A 1 77 ? -18.945 23.546 110.356 1.00 45.87 72 ASP A C 1
ATOM 559 O O . ASP A 1 77 ? -20.162 23.386 110.273 1.00 41.73 72 ASP A O 1
ATOM 564 N N . ILE A 1 78 ? -18.126 22.617 110.841 1.00 45.39 73 ILE A N 1
ATOM 565 C CA . ILE A 1 78 ? -18.650 21.379 111.390 1.00 40.68 73 ILE A CA 1
ATOM 566 C C . ILE A 1 78 ? -18.937 21.619 112.870 1.00 44.81 73 ILE A C 1
ATOM 567 O O . ILE A 1 78 ? -18.043 22.023 113.615 1.00 45.81 73 ILE A O 1
ATOM 572 N N . LYS A 1 79 ? -20.180 21.395 113.287 1.00 43.75 74 LYS A N 1
ATOM 573 C CA . LYS A 1 79 ? -20.561 21.606 114.685 1.00 43.93 74 LYS A CA 1
ATOM 574 C C . LYS A 1 79 ? -21.030 20.331 115.367 1.00 47.36 74 LYS A C 1
ATOM 575 O O . LYS A 1 79 ? -21.555 19.425 114.724 1.00 45.74 74 LYS A O 1
ATOM 581 N N . ASP A 1 80 ? -20.845 20.282 116.686 1.00 44.18 75 ASP A N 1
ATOM 582 C CA . ASP A 1 80 ? -21.375 19.210 117.509 1.00 43.77 75 ASP A CA 1
ATOM 583 C C . ASP A 1 80 ? -22.849 19.523 117.749 1.00 46.21 75 ASP A C 1
ATOM 584 O O . ASP A 1 80 ? -23.167 20.546 118.348 1.00 54.57 75 ASP A O 1
ATOM 589 N N . PRO A 1 81 ? -23.758 18.646 117.277 1.00 49.91 76 PRO A N 1
ATOM 590 C CA . PRO A 1 81 ? -25.200 18.923 117.346 1.00 55.09 76 PRO A CA 1
ATOM 591 C C . PRO A 1 81 ? -25.761 18.863 118.765 1.00 56.76 76 PRO A C 1
ATOM 592 O O . PRO A 1 81 ? -26.861 19.368 119.010 1.00 53.08 76 PRO A O 1
ATOM 596 N N . ASN A 1 82 ? -25.016 18.253 119.682 1.00 60.16 77 ASN A N 1
ATOM 597 C CA . ASN A 1 82 ? -25.466 18.109 121.064 1.00 59.58 77 ASN A CA 1
ATOM 598 C C . ASN A 1 82 ? -25.299 19.383 121.883 1.00 61.74 77 ASN A C 1
ATOM 599 O O . ASN A 1 82 ? -26.162 19.725 122.688 1.00 68.44 77 ASN A O 1
ATOM 604 N N . ASN A 1 83 ? -24.191 20.086 121.674 1.00 58.45 78 ASN A N 1
ATOM 605 C CA . ASN A 1 83 ? -23.918 21.311 122.419 1.00 57.70 78 ASN A CA 1
ATOM 606 C C . ASN A 1 83 ? -23.787 22.559 121.544 1.00 58.16 78 ASN A C 1
ATOM 607 O O . ASN A 1 83 ? -23.618 23.664 122.058 1.00 55.87 78 ASN A O 1
ATOM 612 N N . GLY A 1 84 ? -23.839 22.372 120.226 1.00 58.99 79 GLY A N 1
ATOM 613 C CA . GLY A 1 84 ? -23.781 23.479 119.282 1.00 60.38 79 GLY A CA 1
ATOM 614 C C . GLY A 1 84 ? -22.412 24.121 119.132 1.00 52.53 79 GLY A C 1
ATOM 615 O O . GLY A 1 84 ? -22.287 25.201 118.553 1.00 56.53 79 GLY A O 1
ATOM 616 N N . GLU A 1 85 ? -21.382 23.463 119.650 1.00 47.49 80 GLU A N 1
ATOM 617 C CA . GLU A 1 85 ? -20.035 24.007 119.576 1.00 48.15 80 GLU A CA 1
ATOM 618 C C . GLU A 1 85 ? -19.404 23.712 118.222 1.00 44.43 80 GLU A C 1
ATOM 619 O O . GLU A 1 85 ? -19.692 22.679 117.608 1.00 45.53 80 GLU A O 1
ATOM 625 N N . THR A 1 86 ? -18.532 24.612 117.776 1.00 49.31 81 THR A N 1
ATOM 626 C CA . THR A 1 86 ? -17.822 24.440 116.511 1.00 47.99 81 THR A CA 1
ATOM 627 C C . THR A 1 86 ? -16.588 23.561 116.682 1.00 49.43 81 THR A C 1
ATOM 628 O O . THR A 1 86 ? -15.682 23.873 117.468 1.00 44.80 81 THR A O 1
ATOM 632 N N . ILE A 1 87 ? -16.556 22.459 115.938 1.00 46.64 82 ILE A N 1
ATOM 633 C CA . ILE A 1 87 ? -15.447 21.522 116.002 1.00 43.28 82 ILE A CA 1
ATOM 634 C C . ILE A 1 87 ? -14.334 21.939 115.042 1.00 41.55 82 ILE A C 1
ATOM 635 O O . ILE A 1 87 ? -13.163 21.965 115.418 1.00 39.68 82 ILE A O 1
ATOM 640 N N . ALA A 1 88 ? -14.708 22.247 113.797 1.00 42.00 83 ALA A N 1
ATOM 641 C CA . ALA A 1 88 ? -13.766 22.733 112.783 1.00 44.56 83 ALA A CA 1
ATOM 642 C C . ALA A 1 88 ? -14.405 23.812 111.915 1.00 39.63 83 ALA A C 1
ATOM 643 O O . ALA A 1 88 ? -15.596 23.739 111.596 1.00 41.27 83 ALA A O 1
ATOM 645 N N . THR A 1 89 ? -13.613 24.816 111.545 1.00 44.00 84 THR A N 1
ATOM 646 C CA . THR A 1 89 ? -14.088 25.855 110.631 1.00 42.56 84 THR A CA 1
ATOM 647 C C . THR A 1 89 ? -13.723 25.502 109.192 1.00 45.38 84 THR A C 1
ATOM 648 O O . THR A 1 89 ? -12.642 24.977 108.933 1.00 45.97 84 THR A O 1
ATOM 652 N N . ALA A 1 90 ? -14.630 25.803 108.263 1.00 47.38 85 ALA A N 1
ATOM 653 C CA . ALA A 1 90 ? -14.465 25.389 106.867 1.00 49.18 85 ALA A CA 1
ATOM 654 C C . ALA A 1 90 ? -14.063 26.535 105.950 1.00 46.36 85 ALA A C 1
ATOM 655 O O . ALA A 1 90 ? -14.600 27.632 106.058 1.00 53.86 85 ALA A O 1
ATOM 657 N N . LYS A 1 91 ? -13.112 26.274 105.056 1.00 43.46 86 LYS A N 1
ATOM 658 C CA . LYS A 1 91 ? -12.759 27.231 104.007 1.00 42.03 86 LYS A CA 1
ATOM 659 C C . LYS A 1 91 ? -12.719 26.531 102.660 1.00 41.01 86 LYS A C 1
ATOM 660 O O . LYS A 1 91 ? -12.141 25.454 102.528 1.00 39.54 86 LYS A O 1
ATOM 666 N N . HIS A 1 92 ? -13.333 27.149 101.658 1.00 43.31 87 HIS A N 1
ATOM 667 C CA . HIS A 1 92 ? -13.369 26.555 100.334 1.00 49.70 87 HIS A CA 1
ATOM 668 C C . HIS A 1 92 ? -12.266 27.099 99.448 1.00 52.42 87 HIS A C 1
ATOM 669 O O . HIS A 1 92 ? -11.842 28.245 99.593 1.00 55.98 87 HIS A O 1
ATOM 676 N N . ASP A 1 93 ? -11.794 26.249 98.546 1.00 46.67 88 ASP A N 1
ATOM 677 C CA . ASP A 1 93 ? -11.023 26.691 97.398 1.00 45.68 88 ASP A CA 1
ATOM 678 C C . ASP A 1 93 ? -11.587 25.929 96.209 1.00 43.17 88 ASP A C 1
ATOM 679 O O . ASP A 1 93 ? -11.025 24.920 95.789 1.00 46.06 88 ASP A O 1
ATOM 684 N N . THR A 1 94 ? -12.717 26.407 95.694 1.00 44.83 89 THR A N 1
ATOM 685 C CA . THR A 1 94 ? -13.435 25.719 94.627 1.00 42.74 89 THR A CA 1
ATOM 686 C C . THR A 1 94 ? -12.581 25.573 93.374 1.00 46.58 89 THR A C 1
ATOM 687 O O . THR A 1 94 ? -12.722 24.603 92.631 1.00 41.56 89 THR A O 1
ATOM 691 N N . ALA A 1 95 ? -11.688 26.532 93.153 1.00 48.23 90 ALA A N 1
ATOM 692 C CA . ALA A 1 95 ? -10.825 26.503 91.973 1.00 51.68 90 ALA A CA 1
ATOM 693 C C . ALA A 1 95 ? -9.929 25.270 91.993 1.00 50.02 90 ALA A C 1
ATOM 694 O O . ALA A 1 95 ? -9.502 24.785 90.948 1.00 48.58 90 ALA A O 1
ATOM 696 N N . ASN A 1 96 ? -9.661 24.764 93.194 1.00 50.44 91 ASN A N 1
ATOM 697 C CA . ASN A 1 96 ? -8.818 23.583 93.360 1.00 52.39 91 ASN A CA 1
ATOM 698 C C . ASN A 1 96 ? -9.546 22.387 93.982 1.00 47.16 91 ASN A C 1
ATOM 699 O O . ASN A 1 96 ? -8.910 21.472 94.497 1.00 42.54 91 ASN A O 1
ATOM 704 N N . ASN A 1 97 ? -10.877 22.406 93.904 1.00 41.12 92 ASN A N 1
ATOM 705 C CA . ASN A 1 97 ? -11.717 21.297 94.342 1.00 38.25 92 ASN A CA 1
ATOM 706 C C . ASN A 1 97 ? -11.325 20.841 95.732 1.00 36.69 92 ASN A C 1
ATOM 707 O O . ASN A 1 97 ? -11.084 19.667 95.975 1.00 40.01 92 ASN A O 1
ATOM 712 N N . LEU A 1 98 ? -11.252 21.808 96.628 1.00 39.49 93 LEU A N 1
ATOM 713 C CA . LEU A 1 98 ? -10.723 21.574 97.967 1.00 41.94 9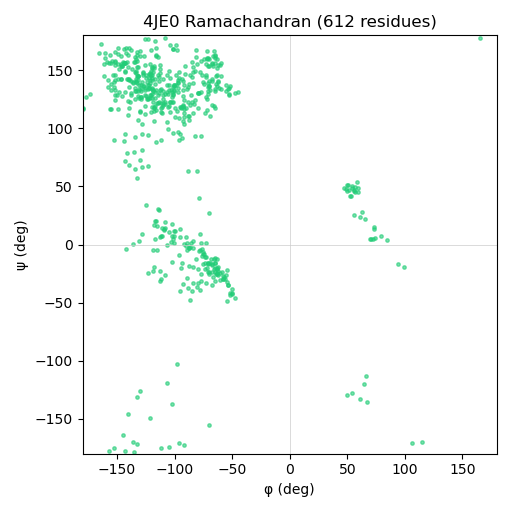3 LEU A CA 1
ATOM 714 C C . LEU A 1 98 ? -11.560 22.273 99.021 1.00 40.15 93 LEU A C 1
ATOM 715 O O . LEU A 1 98 ? -12.022 23.394 98.822 1.00 41.93 93 LEU A O 1
ATOM 720 N N . ILE A 1 99 ? -11.763 21.594 100.148 1.00 43.73 94 ILE A N 1
ATOM 721 C CA . ILE A 1 99 ? -12.335 22.217 101.335 1.00 39.70 94 ILE A CA 1
ATOM 722 C C . ILE A 1 99 ? -11.343 21.922 102.460 1.00 33.19 94 ILE A C 1
ATOM 723 O O . ILE A 1 99 ? -10.819 20.806 102.553 1.00 39.07 94 ILE A O 1
ATOM 728 N N . THR A 1 100 ? -11.052 22.925 103.285 1.00 37.70 95 THR A N 1
ATOM 729 C CA . THR A 1 100 ? -10.102 22.747 104.387 1.00 41.51 95 THR A CA 1
ATOM 730 C C . THR A 1 100 ? -10.816 23.006 105.707 1.00 38.61 95 THR A C 1
ATOM 731 O O . THR A 1 100 ? -11.536 23.991 105.852 1.00 41.76 95 THR A O 1
ATOM 735 N N . TYR A 1 101 ? -10.639 22.108 106.670 1.00 43.09 96 TYR A N 1
ATOM 736 C CA . TYR A 1 101 ? -11.326 22.250 107.944 1.00 44.87 96 TYR A CA 1
ATOM 737 C C . TYR A 1 101 ? -10.304 22.382 109.055 1.00 38.22 96 TYR A C 1
ATOM 738 O O . TYR A 1 101 ? -9.461 21.510 109.224 1.00 40.71 96 TYR A O 1
ATOM 747 N N . THR A 1 102 ? -10.393 23.475 109.805 1.00 39.42 97 THR A N 1
ATOM 748 C CA . THR A 1 102 ? -9.401 23.784 110.830 1.00 43.45 97 THR A CA 1
ATOM 749 C C . THR A 1 102 ? -10.017 23.583 112.206 1.00 41.82 97 THR A C 1
ATOM 750 O O . THR A 1 102 ? -11.022 24.212 112.547 1.00 48.39 97 THR A O 1
ATOM 754 N N . PHE A 1 103 ? -9.413 22.697 112.991 1.00 43.52 98 PHE A N 1
ATOM 755 C CA . PHE A 1 103 ? -9.947 22.369 114.311 1.00 43.01 98 PHE A CA 1
ATOM 756 C C . PHE A 1 103 ? -9.852 23.524 115.303 1.00 45.16 98 PHE A C 1
ATOM 757 O O . PHE A 1 103 ? -8.861 24.251 115.340 1.00 49.11 98 PHE A O 1
ATOM 765 N N . THR A 1 104 ? -10.900 23.672 116.105 1.00 48.00 99 THR A N 1
ATOM 766 C CA . THR A 1 104 ? -10.932 24.643 117.195 1.00 45.90 99 THR A CA 1
ATOM 767 C C . THR A 1 104 ? -10.443 23.955 118.464 1.00 47.89 99 THR A C 1
ATOM 768 O O . THR A 1 104 ? -9.982 22.814 118.410 1.00 45.95 99 THR A O 1
ATOM 772 N N . ASP A 1 105 ? -10.538 24.625 119.608 1.00 46.72 100 ASP A N 1
ATOM 773 C CA . ASP A 1 105 ? -10.045 24.004 120.836 1.00 49.47 100 ASP A CA 1
ATOM 774 C C . ASP A 1 105 ? -11.007 22.944 121.373 1.00 49.64 100 ASP A C 1
ATOM 775 O O . ASP A 1 105 ? -10.752 22.340 122.411 1.00 49.05 100 ASP A O 1
ATOM 780 N N . TYR A 1 106 ? -12.102 22.721 120.655 1.00 45.96 101 TYR A N 1
ATOM 781 C CA . TYR A 1 106 ? -13.001 21.607 120.934 1.00 47.53 101 TYR A CA 1
ATOM 782 C C . TYR A 1 106 ? -12.195 20.318 121.050 1.00 46.64 101 TYR A C 1
ATOM 783 O O . TYR A 1 106 ? -12.440 19.505 121.940 1.00 44.83 101 TYR A O 1
ATOM 792 N N . VAL A 1 107 ? -11.216 20.138 120.164 1.00 41.05 102 VAL A N 1
ATOM 793 C CA . VAL A 1 107 ? -10.424 18.912 120.158 1.00 40.96 102 VAL A CA 1
ATOM 794 C C . VAL A 1 107 ? -9.405 18.842 121.298 1.00 39.67 102 VAL A C 1
ATOM 795 O O . VAL A 1 107 ? -8.738 17.829 121.484 1.00 43.29 102 VAL A O 1
ATOM 799 N N . ASP A 1 108 ? -9.275 19.935 122.042 1.00 47.28 103 ASP A N 1
ATOM 800 C CA . ASP A 1 108 ? -8.408 19.947 123.215 1.00 49.50 103 ASP A CA 1
ATOM 801 C C . ASP A 1 108 ? -9.210 19.598 124.455 1.00 49.23 103 ASP A C 1
ATOM 802 O O . ASP A 1 108 ? -8.693 18.966 125.379 1.00 45.70 103 ASP A O 1
ATOM 807 N N . ARG A 1 109 ? -10.472 20.014 124.467 1.00 48.04 104 ARG A N 1
ATOM 808 C CA . ARG A 1 109 ? -11.338 19.846 125.629 1.00 52.16 104 ARG A CA 1
ATOM 809 C C . ARG A 1 109 ? -12.091 18.506 125.594 1.00 52.94 104 ARG A C 1
ATOM 810 O O . ARG A 1 109 ? -12.407 17.938 126.637 1.00 47.48 104 ARG A O 1
ATOM 818 N N . PHE A 1 110 ? -12.356 17.997 124.394 1.00 50.45 105 PHE A N 1
ATOM 819 C CA . PHE A 1 110 ? -13.074 16.732 124.222 1.00 44.83 105 PHE A CA 1
ATOM 820 C C . PHE A 1 110 ? -12.136 15.648 123.703 1.00 47.48 105 PHE A C 1
ATOM 821 O O . PHE A 1 110 ? -11.277 15.915 122.854 1.00 45.71 105 PHE A O 1
ATOM 829 N N . ASN A 1 111 ? -12.316 14.422 124.191 1.00 39.87 106 ASN A N 1
ATOM 830 C CA . ASN A 1 111 ? -11.664 13.248 123.615 1.00 40.52 106 ASN A CA 1
ATOM 831 C C . ASN A 1 111 ? -12.704 12.485 122.802 1.00 40.40 106 ASN A C 1
ATOM 832 O O . ASN A 1 111 ? -13.887 12.799 122.885 1.00 45.92 106 ASN A O 1
ATOM 837 N N . SER A 1 112 ? -12.271 11.477 122.048 1.00 42.05 107 SER A N 1
ATOM 838 C CA . SER A 1 112 ? -13.180 10.668 121.233 1.00 50.51 107 SER A CA 1
ATOM 839 C C . SER A 1 112 ? -14.054 11.567 120.362 1.00 48.47 107 SER A C 1
ATOM 840 O O . SER A 1 112 ? -15.275 11.409 120.301 1.00 49.33 107 SER A O 1
ATOM 843 N N . VAL A 1 113 ? -13.415 12.529 119.709 1.00 42.34 108 VAL A N 1
ATOM 844 C CA . VAL A 1 113 ? -14.118 13.466 118.843 1.00 45.80 108 VAL A CA 1
ATOM 845 C C . VAL A 1 113 ? -14.602 12.785 117.570 1.00 46.99 108 VAL A C 1
ATOM 846 O O . VAL A 1 113 ? -13.847 12.064 116.919 1.00 45.89 108 VAL A O 1
ATOM 850 N N . GLN A 1 114 ? -15.865 13.011 117.225 1.00 43.90 109 GLN A N 1
ATOM 851 C CA . GLN A 1 114 ? -16.345 12.633 115.904 1.00 49.06 109 GLN A CA 1
ATOM 852 C C . GLN A 1 114 ? -17.339 13.643 115.354 1.00 42.58 109 GLN A C 1
ATOM 853 O O . GLN A 1 114 ? -18.011 14.343 116.100 1.00 47.12 109 GLN A O 1
ATOM 867 N N . GLY A 1 116 ? -20.124 14.767 111.991 1.00 43.38 111 GLY A N 1
ATOM 868 C CA . GLY A 1 116 ? -20.970 14.312 110.907 1.00 44.21 111 GLY A CA 1
ATOM 869 C C . GLY A 1 116 ? -21.026 15.376 109.839 1.00 46.31 111 GLY A C 1
ATOM 870 O O . GLY A 1 116 ? -21.033 16.570 110.140 1.00 50.36 111 GLY A O 1
ATOM 871 N N . ILE A 1 117 ? -21.032 14.953 108.582 1.00 40.79 112 ILE A N 1
ATOM 872 C CA . ILE A 1 117 ? -21.386 15.868 107.507 1.00 43.17 112 ILE A CA 1
ATOM 873 C C . ILE A 1 117 ? -22.489 15.273 106.650 1.00 43.73 112 ILE A C 1
ATOM 874 O O . ILE A 1 117 ? -22.552 14.060 106.436 1.00 43.79 112 ILE A O 1
ATOM 879 N N . ASN A 1 118 ? -23.350 16.153 106.160 1.00 45.86 113 ASN A N 1
ATOM 880 C CA . ASN A 1 118 ? -24.508 15.778 105.374 1.00 52.51 113 ASN A CA 1
ATOM 881 C C . ASN A 1 118 ? -24.676 16.867 104.331 1.00 49.94 113 ASN A C 1
ATOM 882 O O . ASN A 1 118 ? -25.371 17.861 104.569 1.00 45.35 113 ASN A O 1
ATOM 887 N N . TYR A 1 119 ? -24.020 16.678 103.184 1.00 53.05 114 TYR A N 1
ATOM 888 C CA . TYR A 1 119 ? -23.928 17.703 102.150 1.00 47.31 114 TYR A CA 1
ATOM 889 C C . TYR A 1 119 ? -24.660 17.325 100.869 1.00 46.65 114 TYR A C 1
ATOM 890 O O . TYR A 1 119 ? -24.605 16.175 100.422 1.00 48.19 114 TYR A O 1
ATOM 899 N N . SER A 1 120 ? -25.312 18.308 100.263 1.00 45.95 115 SER A N 1
ATOM 900 C CA . SER A 1 120 ? -25.755 18.181 98.882 1.00 49.33 115 SER A CA 1
ATOM 901 C C . SER A 1 120 ? -24.699 18.804 97.970 1.00 44.53 115 SER A C 1
ATOM 902 O O . SER A 1 120 ? -24.427 20.005 98.067 1.00 47.13 115 SER A O 1
ATOM 905 N N . ILE A 1 121 ? -24.098 17.999 97.092 1.00 41.35 116 ILE A N 1
ATOM 906 C CA . ILE A 1 121 ? -23.151 18.531 96.112 1.00 42.34 116 ILE A CA 1
ATOM 907 C C . ILE A 1 121 ? -23.602 18.186 94.702 1.00 41.51 116 ILE A C 1
ATOM 908 O O . ILE A 1 121 ? -24.604 17.497 94.523 1.00 43.39 116 ILE A O 1
ATOM 913 N N . TYR A 1 122 ? -22.858 18.662 93.711 1.00 41.74 117 TYR A N 1
ATOM 914 C CA . TYR A 1 122 ? -23.382 18.701 92.347 1.00 42.35 117 TYR A CA 1
ATOM 915 C C . TYR A 1 122 ? -22.427 18.155 91.302 1.00 45.99 117 TYR A C 1
ATOM 916 O O . TYR A 1 122 ? -21.216 18.051 91.529 1.00 45.06 117 TYR A O 1
ATOM 933 N N . ASP A 1 124 ? -20.520 18.464 87.791 1.00 41.50 119 ASP A N 1
ATOM 934 C CA . ASP A 1 124 ? -19.941 19.511 86.960 1.00 39.93 119 ASP A CA 1
ATOM 935 C C . ASP A 1 124 ? -19.942 19.013 85.515 1.00 40.41 119 ASP A C 1
ATOM 936 O O . ASP A 1 124 ? -19.286 18.022 85.201 1.00 41.80 119 ASP A O 1
ATOM 941 N N . ALA A 1 125 ? -20.682 19.697 84.649 1.00 38.63 120 ALA A N 1
ATOM 942 C CA . ALA A 1 125 ? -20.835 19.271 83.254 1.00 42.24 120 ALA A CA 1
ATOM 943 C C . ALA A 1 125 ? -19.652 19.600 82.340 1.00 44.21 120 ALA A C 1
ATOM 944 O O . ALA A 1 125 ? -19.657 19.207 81.175 1.00 41.46 120 ALA A O 1
ATOM 946 N N . ASP A 1 126 ? -18.647 20.307 82.853 1.00 44.28 121 ASP A N 1
ATOM 947 C CA . ASP A 1 126 ? -17.509 20.746 82.028 1.00 47.15 121 ASP A CA 1
ATOM 948 C C . ASP A 1 126 ? -16.849 19.619 81.226 1.00 48.83 121 ASP A C 1
ATOM 949 O O . ASP A 1 126 ? -16.537 19.780 80.036 1.00 44.91 121 ASP A O 1
ATOM 954 N N . THR A 1 127 ? -16.648 18.477 81.873 1.00 48.29 122 THR A N 1
ATOM 955 C CA . THR A 1 127 ? -16.017 17.338 81.215 1.00 43.33 122 THR A CA 1
ATOM 956 C C . THR A 1 127 ? -17.038 16.297 80.768 1.00 40.95 122 THR A C 1
ATOM 957 O O . THR A 1 127 ? -16.673 15.180 80.396 1.00 42.92 122 THR A O 1
ATOM 961 N N . ILE A 1 128 ? -18.317 16.670 80.808 1.00 40.62 123 ILE A N 1
ATOM 962 C CA . ILE A 1 128 ? -19.384 15.767 80.398 1.00 38.44 123 ILE A CA 1
ATOM 963 C C . ILE A 1 128 ? -20.235 16.401 79.288 1.00 39.82 123 ILE A C 1
ATOM 964 O O . ILE A 1 128 ? -21.412 16.721 79.512 1.00 42.48 123 ILE A O 1
ATOM 969 N N . PRO A 1 129 ? -19.642 16.587 78.088 1.00 42.09 124 PRO A N 1
ATOM 970 C CA . PRO A 1 129 ? -20.346 17.308 77.020 1.00 43.43 124 PRO A CA 1
ATOM 971 C C . PRO A 1 129 ? -21.507 16.521 76.425 1.00 46.80 124 PRO A C 1
ATOM 972 O O . PRO A 1 129 ? -22.430 17.122 75.879 1.00 44.02 124 PRO A O 1
ATOM 976 N N . VAL A 1 130 ? -21.474 15.197 76.536 1.00 42.96 125 VAL A N 1
ATOM 977 C CA . VAL A 1 130 ? -22.530 14.393 75.931 1.00 44.33 125 VAL A CA 1
ATOM 978 C C . VAL A 1 130 ? -22.913 13.196 76.809 1.00 49.90 125 VAL A C 1
ATOM 979 O O . VAL A 1 130 ? -22.202 12.874 77.760 1.00 49.19 125 VAL A O 1
ATOM 983 N N . SER A 1 131 ? -24.057 12.573 76.522 1.00 49.94 126 SER A N 1
ATOM 984 C CA . SER A 1 131 ? -24.484 11.380 77.253 1.00 51.99 126 SER A CA 1
ATOM 985 C C . SER A 1 131 ? -23.391 10.311 77.265 1.00 52.15 126 SER A C 1
ATOM 986 O O . SER A 1 131 ? -22.819 9.969 76.232 1.00 52.90 126 SER A O 1
ATOM 989 N N . LYS A 1 132 ? -23.083 9.808 78.454 1.00 52.49 127 LYS A N 1
ATOM 990 C CA . LYS A 1 132 ? -22.009 8.846 78.637 1.00 50.91 127 LYS A CA 1
ATOM 991 C C . LYS A 1 132 ? -22.400 7.955 79.801 1.00 52.70 127 LYS A C 1
ATOM 992 O O . LYS A 1 132 ? -23.013 8.423 80.762 1.00 47.35 127 LYS A O 1
ATOM 998 N N . ASN A 1 133 ? -22.084 6.669 79.699 1.00 58.00 128 ASN A N 1
ATOM 999 C CA . ASN A 1 133 ? -22.390 5.740 80.776 1.00 62.38 128 ASN A CA 1
ATOM 1000 C C . ASN A 1 133 ? -21.219 5.650 81.741 1.00 56.37 128 ASN A C 1
ATOM 1001 O O . ASN A 1 133 ? -20.077 5.904 81.360 1.00 52.57 128 ASN A O 1
ATOM 1006 N N . ASP A 1 134 ? -21.513 5.301 82.989 1.00 57.74 129 ASP A N 1
ATOM 1007 C CA . ASP A 1 134 ? -20.477 5.049 83.991 1.00 59.58 129 ASP A CA 1
ATOM 1008 C C . ASP A 1 134 ? -19.504 6.216 84.183 1.00 53.87 129 ASP A C 1
ATOM 1009 O O . ASP A 1 134 ? -18.290 6.017 84.210 1.00 52.06 129 ASP A O 1
ATOM 1014 N N . VAL A 1 135 ? -20.034 7.428 84.311 1.00 51.98 130 VAL A N 1
ATOM 1015 C CA . VAL A 1 135 ? -19.203 8.585 84.623 1.00 46.86 130 VAL A CA 1
ATOM 1016 C C . VAL A 1 135 ? -18.935 8.571 86.122 1.00 46.28 130 VAL A C 1
ATOM 1017 O O . VAL A 1 135 ? -19.864 8.429 86.910 1.00 46.77 130 VAL A O 1
ATOM 1021 N N . GLU A 1 136 ? -17.674 8.718 86.512 1.00 44.37 131 GLU A N 1
ATOM 1022 C CA . GLU A 1 136 ? -17.300 8.603 87.927 1.00 44.13 131 GLU A CA 1
ATOM 1023 C C . GLU A 1 136 ? -17.302 9.939 88.665 1.00 45.57 131 GLU A C 1
ATOM 1024 O O . GLU A 1 136 ? -16.752 10.937 88.187 1.00 45.85 131 GLU A O 1
ATOM 1030 N N . PHE A 1 137 ? -17.919 9.940 89.840 1.00 44.38 132 PHE A N 1
ATOM 1031 C CA . PHE A 1 137 ? -17.852 11.075 90.745 1.00 47.84 132 PHE A CA 1
ATOM 1032 C C . PHE A 1 137 ? -17.215 10.586 92.033 1.00 46.54 132 PHE A C 1
ATOM 1033 O O . PHE A 1 137 ? -17.563 9.512 92.529 1.00 51.74 132 PHE A O 1
ATOM 1041 N N . ASN A 1 138 ? -16.263 11.343 92.568 1.00 38.99 133 ASN A N 1
ATOM 1042 C CA . ASN A 1 138 ? -15.630 10.911 93.816 1.00 40.75 133 ASN A CA 1
ATOM 1043 C C . ASN A 1 138 ? -15.293 12.041 94.787 1.00 43.99 133 ASN A C 1
ATOM 1044 O O . ASN A 1 138 ? -15.133 13.192 94.388 1.00 39.49 133 ASN A O 1
ATOM 1049 N N . VAL A 1 139 ? -15.198 11.696 96.070 1.00 40.97 134 VAL A N 1
ATOM 1050 C CA . VAL A 1 139 ? -14.876 12.649 97.113 1.00 44.00 134 VAL A CA 1
ATOM 1051 C C . VAL A 1 139 ? -13.817 11.970 97.955 1.00 42.66 134 VAL A C 1
ATOM 1052 O O . VAL A 1 139 ? -13.876 10.754 98.167 1.00 43.24 134 VAL A O 1
ATOM 1056 N N . THR A 1 140 ? -12.828 12.737 98.395 1.00 38.61 135 THR A N 1
ATOM 1057 C CA . THR A 1 140 ? -11.789 12.203 99.269 1.00 42.60 135 THR A CA 1
ATOM 1058 C C . THR A 1 140 ? -11.831 12.888 100.635 1.00 44.56 135 THR A C 1
ATOM 1059 O O . THR A 1 140 ? -11.598 14.098 100.731 1.00 41.47 135 THR A O 1
ATOM 1063 N N . ILE A 1 141 ? -12.136 12.115 101.682 1.00 39.63 136 ILE A N 1
ATOM 1064 C CA . ILE A 1 141 ? -12.190 12.631 103.056 1.00 38.93 136 ILE A CA 1
ATOM 1065 C C . ILE A 1 141 ? -10.887 12.257 103.749 1.00 38.26 136 ILE A C 1
ATOM 1066 O O . ILE A 1 141 ? -10.645 11.083 104.031 1.00 46.10 136 ILE A O 1
ATOM 1071 N N . GLY A 1 142 ? -10.035 13.243 104.014 1.00 38.54 137 GLY A N 1
ATOM 1072 C CA . GLY A 1 142 ? -8.699 12.953 104.502 1.00 42.88 137 GLY A CA 1
ATOM 1073 C C . GLY A 1 142 ? -7.911 12.238 103.423 1.00 44.54 137 GLY A C 1
ATOM 1074 O O . GLY A 1 142 ? -7.618 12.822 102.378 1.00 47.49 137 GLY A O 1
ATOM 1075 N N . ASN A 1 143 ? -7.583 10.971 103.658 1.00 39.88 138 ASN A N 1
ATOM 1076 C CA . ASN A 1 143 ? -6.885 10.178 102.650 1.00 44.02 138 ASN A CA 1
ATOM 1077 C C . ASN A 1 143 ? -7.780 9.130 101.983 1.00 42.45 138 ASN A C 1
ATOM 1078 O O . ASN A 1 143 ? -7.340 8.399 101.093 1.00 46.41 138 ASN A O 1
ATOM 1083 N N . ASP A 1 144 ? -9.039 9.073 102.399 1.00 40.79 139 ASP A N 1
ATOM 1084 C CA . ASP A 1 144 ? -9.957 8.039 101.928 1.00 42.02 139 ASP A CA 1
ATOM 1085 C C . ASP A 1 144 ? -10.920 8.515 100.845 1.00 42.18 139 ASP A C 1
ATOM 1086 O O . ASP A 1 144 ? -11.677 9.468 101.032 1.00 40.55 139 ASP A O 1
ATOM 1091 N N . THR A 1 145 ? -10.885 7.830 99.707 1.00 45.08 140 THR A N 1
ATOM 1092 C CA . THR A 1 145 ? -11.731 8.189 98.580 1.00 42.65 140 THR A CA 1
ATOM 1093 C C . THR A 1 145 ? -12.988 7.320 98.506 1.00 44.27 140 THR A C 1
ATOM 1094 O O . THR A 1 145 ? -12.937 6.107 98.725 1.00 48.37 140 THR A O 1
ATOM 1098 N N . THR A 1 146 ? -14.119 7.963 98.225 1.00 41.07 141 THR A N 1
ATOM 1099 C CA . THR A 1 146 ? -15.382 7.270 97.985 1.00 45.47 141 THR A CA 1
ATOM 1100 C C . THR A 1 146 ? -15.825 7.556 96.561 1.00 49.42 141 THR A C 1
ATOM 1101 O O . THR A 1 146 ? -15.921 8.716 96.161 1.00 47.49 141 THR A O 1
ATOM 1105 N N . LYS A 1 147 ? -16.088 6.498 95.798 1.00 45.98 142 LYS A N 1
ATOM 1106 C CA . LYS A 1 147 ? -16.440 6.645 94.389 1.00 46.49 142 LYS A CA 1
ATOM 1107 C C . LYS A 1 147 ? -17.868 6.217 94.141 1.00 53.16 142 LYS A C 1
ATOM 1108 O O . LYS A 1 147 ? -18.366 5.271 94.756 1.00 52.53 142 LYS A O 1
ATOM 1114 N N . THR A 1 148 ? -18.530 6.921 93.231 1.00 55.83 143 THR A N 1
ATOM 1115 C CA . THR A 1 148 ? -19.792 6.448 92.701 1.00 51.02 143 THR A CA 1
ATOM 1116 C C . THR A 1 148 ? -19.856 6.766 91.216 1.00 54.39 143 THR A C 1
ATOM 1117 O O . THR A 1 148 ? -19.159 7.654 90.719 1.00 50.43 143 THR A O 1
ATOM 1121 N N . THR A 1 149 ? -20.682 6.014 90.510 1.00 51.70 144 THR A N 1
ATOM 1122 C CA . THR A 1 149 ? -20.733 6.108 89.067 1.00 54.86 144 THR A CA 1
ATOM 1123 C C . THR A 1 149 ? -22.174 6.337 88.651 1.00 50.38 144 THR A C 1
ATOM 1124 O O . THR A 1 149 ? -23.093 5.874 89.322 1.00 49.34 144 THR A O 1
ATOM 1128 N N . ALA A 1 150 ? -22.377 7.081 87.566 1.00 48.86 145 ALA A N 1
ATOM 1129 C CA . ALA A 1 150 ? -23.720 7.314 87.060 1.00 47.95 145 ALA A CA 1
ATOM 1130 C C . ALA A 1 150 ? -23.747 7.333 85.536 1.00 48.98 145 ALA A C 1
ATOM 1131 O O . ALA A 1 150 ? -22.764 7.707 84.890 1.00 48.82 145 ALA A O 1
ATOM 1133 N N . ASN A 1 151 ? -24.873 6.905 84.975 1.00 53.83 146 ASN A N 1
ATOM 1134 C CA . ASN A 1 151 ? -25.094 6.991 83.542 1.00 57.23 146 ASN A CA 1
ATOM 1135 C C . ASN A 1 151 ? -25.786 8.302 83.202 1.00 50.84 146 ASN A C 1
ATOM 1136 O O . ASN A 1 151 ? -26.955 8.505 83.534 1.00 51.79 146 ASN A O 1
ATOM 1141 N N . ILE A 1 152 ? -25.054 9.201 82.556 1.00 52.58 147 ILE A N 1
ATOM 1142 C CA . ILE A 1 152 ? -25.605 10.506 82.234 1.00 47.57 147 ILE A CA 1
ATOM 1143 C C . ILE A 1 152 ? -26.368 10.405 80.925 1.00 45.64 147 ILE A C 1
ATOM 1144 O O . ILE A 1 152 ? -25.852 9.882 79.944 1.00 52.61 147 ILE A O 1
ATOM 1149 N N . GLN A 1 153 ? -27.608 10.881 80.933 1.00 50.34 148 GLN A N 1
ATOM 1150 C CA . GLN A 1 153 ? -28.466 10.851 79.753 1.00 52.16 148 GLN A CA 1
ATOM 1151 C C . GLN A 1 153 ? -29.137 12.199 79.603 1.00 50.27 148 GLN A C 1
ATOM 1152 O O . GLN A 1 153 ? -30.193 12.431 80.187 1.00 51.63 148 GLN A O 1
ATOM 1158 N N . TYR A 1 154 ? -28.527 13.088 78.830 1.00 50.14 149 TYR A N 1
ATOM 1159 C CA . TYR A 1 154 ? -29.089 14.409 78.595 1.00 48.12 149 TYR A CA 1
ATOM 1160 C C . TYR A 1 154 ? -30.375 14.290 77.775 1.00 53.61 149 TYR A C 1
ATOM 1161 O O . TYR A 1 154 ? -30.559 13.308 77.057 1.00 60.23 149 TYR A O 1
ATOM 1170 N N . PRO A 1 155 ? -31.274 15.280 77.892 1.00 50.29 150 PRO A N 1
ATOM 1171 C CA . PRO A 1 155 ? -32.512 15.267 77.099 1.00 52.21 150 PRO A CA 1
ATOM 1172 C C . PRO A 1 155 ? -32.269 15.795 75.694 1.00 53.87 150 PRO A C 1
ATOM 1173 O O . PRO A 1 155 ? -31.262 16.470 75.477 1.00 49.82 150 PRO A O 1
ATOM 1177 N N . ASP A 1 156 ? -33.176 15.489 74.764 1.00 54.01 151 ASP A N 1
ATOM 1178 C CA . ASP A 1 156 ? -33.117 16.031 73.411 1.00 57.49 151 ASP A CA 1
ATOM 1179 C C . ASP A 1 156 ? -33.277 17.543 73.451 1.00 48.85 151 ASP A C 1
ATOM 1180 O O . ASP A 1 156 ? -33.916 18.074 74.356 1.00 46.55 151 ASP A O 1
ATOM 1185 N N . TYR A 1 157 ? -32.702 18.236 72.471 1.00 50.49 152 TYR A N 1
ATOM 1186 C CA . TYR A 1 157 ? -33.068 19.632 72.247 1.00 50.41 152 TYR A CA 1
ATOM 1187 C C . TYR A 1 157 ? -34.522 19.664 71.778 1.00 45.39 152 TYR A C 1
ATOM 1188 O O . TYR A 1 157 ? -35.055 18.637 71.362 1.00 50.38 152 TYR A O 1
ATOM 1197 N N . VAL A 1 158 ? -35.171 20.823 71.866 1.00 42.10 153 VAL A N 1
ATOM 1198 C CA . VAL A 1 158 ? -36.574 20.945 71.471 1.00 38.49 153 VAL A CA 1
ATOM 1199 C C . VAL A 1 158 ? -36.656 21.272 69.983 1.00 42.47 153 VAL A C 1
ATOM 1200 O O . VAL A 1 158 ? -35.905 22.109 69.487 1.00 43.23 153 VAL A O 1
ATOM 1204 N N . SER A 1 159 ? -37.545 20.598 69.267 1.00 42.90 154 SER A N 1
ATOM 1205 C CA . SER A 1 159 ? -37.611 20.777 67.819 1.00 45.21 154 SER A CA 1
ATOM 1206 C C . SER A 1 159 ? -39.038 20.813 67.333 1.00 47.42 154 SER A C 1
ATOM 1207 O O . SER A 1 159 ? -39.887 20.098 67.859 1.00 50.00 154 SER A O 1
ATOM 1210 N N . ARG A 1 160 ? -39.299 21.675 66.353 1.00 46.74 155 ARG A N 1
ATOM 1211 C CA . ARG A 1 160 ? -40.544 21.652 65.584 1.00 43.46 155 ARG A CA 1
ATOM 1212 C C . ARG A 1 160 ? -40.179 22.070 64.154 1.00 50.37 155 ARG A C 1
ATOM 1213 O O . ARG A 1 160 ? -39.522 23.098 63.942 1.00 45.42 155 ARG A O 1
ATOM 1221 N N . ASP A 1 161 ? -40.579 21.256 63.179 1.00 52.98 156 ASP A N 1
ATOM 1222 C CA . ASP A 1 161 ? -40.123 21.436 61.804 1.00 46.67 156 ASP A CA 1
ATOM 1223 C C . ASP A 1 161 ? -38.596 21.581 61.752 1.00 51.53 156 ASP A C 1
ATOM 1224 O O . ASP A 1 161 ? -37.871 20.771 62.340 1.00 54.70 156 ASP A O 1
ATOM 1229 N N . ASN A 1 162 ? -38.111 22.618 61.073 1.00 45.00 157 ASN A N 1
ATOM 1230 C CA . ASN A 1 162 ? -36.673 22.841 60.964 1.00 39.28 157 ASN A CA 1
ATOM 1231 C C . ASN A 1 162 ? -36.071 23.709 62.072 1.00 38.81 157 ASN A C 1
ATOM 1232 O O . ASN A 1 162 ? -34.852 23.936 62.086 1.00 42.89 157 ASN A O 1
ATOM 1237 N N . ASN A 1 163 ? -36.903 24.192 62.993 1.00 42.68 158 ASN A N 1
ATOM 1238 C CA . ASN A 1 163 ? -36.393 24.960 64.135 1.00 41.33 158 ASN A CA 1
ATOM 1239 C C . ASN A 1 163 ? -36.033 24.102 65.342 1.00 40.87 158 ASN A C 1
ATOM 1240 O O . ASN A 1 163 ? -36.795 23.221 65.728 1.00 43.77 158 ASN A O 1
ATOM 1245 N N . SER A 1 164 ? -34.866 24.368 65.929 1.00 35.53 159 SER A N 1
ATOM 1246 C CA . SER A 1 164 ? -34.414 23.655 67.115 1.00 42.07 159 SER A CA 1
ATOM 1247 C C . SER A 1 164 ? -33.813 24.636 68.105 1.00 41.93 159 SER A C 1
ATOM 1248 O O . SER A 1 164 ? -33.268 25.668 67.708 1.00 39.33 159 SER A O 1
ATOM 1251 N N . ILE A 1 165 ? -33.905 24.306 69.391 1.00 39.73 160 ILE A N 1
ATOM 1252 C CA . ILE A 1 165 ? -33.477 25.226 70.440 1.00 39.58 160 ILE A CA 1
ATOM 1253 C C . ILE A 1 165 ? -33.242 24.480 71.748 1.00 41.86 160 ILE A C 1
ATOM 1254 O O . ILE A 1 165 ? -33.804 23.403 71.967 1.00 42.99 160 ILE A O 1
ATOM 1259 N N . GLY A 1 166 ? -32.393 25.049 72.598 1.00 39.38 161 GLY A N 1
ATOM 1260 C CA . GLY A 1 166 ? -32.200 24.550 73.952 1.00 37.21 161 GLY A CA 1
ATOM 1261 C C . GLY A 1 166 ? -31.789 25.705 74.840 1.00 39.14 161 GLY A C 1
ATOM 1262 O O . GLY A 1 166 ? -31.224 26.691 74.365 1.00 37.99 161 GLY A O 1
ATOM 1263 N N . SER A 1 167 ? -32.061 25.605 76.136 1.00 39.81 162 SER A N 1
ATOM 1264 C CA . SER A 1 167 ? -31.717 26.704 77.021 1.00 38.03 162 SER A CA 1
ATOM 1265 C C . SER A 1 167 ? -31.515 26.203 78.433 1.00 39.54 162 SER A C 1
ATOM 1266 O O . SER A 1 167 ? -32.003 25.131 78.792 1.00 37.61 162 SER A O 1
ATOM 1269 N N . ALA A 1 168 ? -30.772 26.979 79.214 1.00 37.04 163 ALA A N 1
ATOM 1270 C CA . ALA A 1 168 ? -30.546 26.663 80.625 1.00 32.37 163 ALA A CA 1
ATOM 1271 C C . ALA A 1 168 ? -30.085 27.911 81.342 1.00 38.71 163 ALA A C 1
ATOM 1272 O O . ALA A 1 168 ? -29.356 28.724 80.771 1.00 38.49 163 ALA A O 1
ATOM 1274 N N . PHE A 1 169 ? -30.502 28.054 82.598 1.00 38.41 164 PHE A N 1
ATOM 1275 C CA . PHE A 1 169 ? -29.890 29.014 83.487 1.00 38.33 164 PHE A CA 1
ATOM 1276 C C . PHE A 1 169 ? -28.543 28.418 83.886 1.00 39.66 164 PHE A C 1
ATOM 1277 O O . PHE A 1 169 ? -28.454 27.221 84.139 1.00 41.04 164 PHE A O 1
ATOM 1285 N N . THR A 1 170 ? -27.497 29.240 83.920 1.00 40.48 165 THR A N 1
ATOM 1286 C CA . THR A 1 170 ? -26.164 28.749 84.276 1.00 43.00 165 THR A CA 1
ATOM 1287 C C . THR A 1 170 ? -25.684 29.323 85.597 1.00 44.97 165 THR A C 1
ATOM 1288 O O . THR A 1 170 ? -24.795 28.762 86.252 1.00 44.82 165 THR A O 1
ATOM 1292 N N . GLU A 1 171 ? -26.249 30.463 85.969 1.00 41.47 166 GLU A N 1
ATOM 1293 C CA . GLU A 1 171 ? -25.951 31.101 87.249 1.00 41.49 166 GLU A CA 1
ATOM 1294 C C . GLU A 1 171 ? -27.174 31.871 87.686 1.00 41.47 166 GLU A C 1
ATOM 1295 O O . GLU A 1 171 ? -27.711 32.662 86.908 1.00 40.39 166 GLU A O 1
ATOM 1301 N N . THR A 1 172 ? -27.613 31.649 88.920 1.00 39.61 167 THR A N 1
ATOM 1302 C CA . THR A 1 172 ? -28.729 32.398 89.493 1.00 40.99 167 THR A CA 1
ATOM 1303 C C . THR A 1 172 ? -28.360 32.894 90.875 1.00 47.96 167 THR A C 1
ATOM 1304 O O . THR A 1 172 ? -28.275 32.101 91.813 1.00 43.25 167 THR A O 1
ATOM 1308 N N . VAL A 1 173 ? -28.121 34.200 90.992 1.00 44.63 168 VAL A N 1
ATOM 1309 C CA . VAL A 1 173 ? -27.703 34.781 92.268 1.00 46.09 168 VAL A CA 1
ATOM 1310 C C . VAL A 1 173 ? -28.642 35.893 92.726 1.00 46.57 168 VAL A C 1
ATOM 1311 O O . VAL A 1 173 ? -28.476 37.046 92.331 1.00 46.78 168 VAL A O 1
ATOM 1315 N N . SER A 1 174 ? -29.617 35.543 93.564 1.00 47.06 169 SER A N 1
ATOM 1316 C CA . SER A 1 174 ? -30.525 36.532 94.137 1.00 49.48 169 SER A CA 1
ATOM 1317 C C . SER A 1 174 ? -30.137 36.901 95.568 1.00 56.22 169 SER A C 1
ATOM 1318 O O . SER A 1 174 ? -29.819 36.027 96.376 1.00 58.14 169 SER A O 1
ATOM 1321 N N . HIS A 1 175 ? -30.172 38.198 95.869 1.00 52.57 170 HIS A N 1
ATOM 1322 C CA . HIS A 1 175 ? -29.882 38.704 97.208 1.00 52.50 170 HIS A CA 1
ATOM 1323 C C . HIS A 1 175 ? -31.160 39.262 97.816 1.00 57.71 170 HIS A C 1
ATOM 1324 O O . HIS A 1 175 ? -31.461 40.446 97.647 1.00 60.58 170 HIS A O 1
ATOM 1331 N N . ALA A 1 176 ? -31.910 38.410 98.511 1.00 57.31 171 ALA A N 1
ATOM 1332 C CA . ALA A 1 176 ? -33.180 38.810 99.113 1.00 63.38 171 ALA A CA 1
ATOM 1333 C C . ALA A 1 176 ? -33.011 40.010 100.039 1.00 66.83 171 ALA A C 1
ATOM 1334 O O . ALA A 1 176 ? -32.103 40.039 100.872 1.00 66.64 171 ALA A O 1
ATOM 1336 N N . GLY A 1 177 ? -33.879 41.005 99.877 1.00 66.29 172 GLY A N 1
ATOM 1337 C CA . GLY A 1 177 ? -33.855 42.186 100.722 1.00 72.57 172 GLY A CA 1
ATOM 1338 C C . GLY A 1 177 ? -32.714 43.158 100.468 1.00 76.65 172 GLY A C 1
ATOM 1339 O O . GLY A 1 177 ? -32.448 44.031 101.297 1.00 78.11 172 GLY A O 1
ATOM 1340 N N . ASN A 1 178 ? -32.035 43.013 99.334 1.00 73.08 173 ASN A N 1
ATOM 1341 C CA . ASN A 1 178 ? -30.968 43.943 98.966 1.00 74.52 173 ASN A CA 1
ATOM 1342 C C . ASN A 1 178 ? -31.383 44.792 97.766 1.00 77.91 173 ASN A C 1
ATOM 1343 O O . ASN A 1 178 ? -31.631 44.267 96.681 1.00 79.31 173 ASN A O 1
ATOM 1348 N N . ALA A 1 179 ? -31.451 46.106 97.965 1.00 77.57 174 ALA A N 1
ATOM 1349 C CA . ALA A 1 179 ? -31.960 47.014 96.939 1.00 73.72 174 ALA A CA 1
ATOM 1350 C C . ALA A 1 179 ? -30.859 47.753 96.191 1.00 73.70 174 ALA A C 1
ATOM 1351 O O . ALA A 1 179 ? -31.111 48.352 95.153 1.00 74.91 174 ALA A O 1
ATOM 1353 N N . GLU A 1 180 ? -29.645 47.733 96.727 1.00 79.56 175 GLU A N 1
ATOM 1354 C CA . GLU A 1 180 ? -28.507 48.239 95.974 1.00 86.03 175 GLU A CA 1
ATOM 1355 C C . GLU A 1 180 ? -28.049 47.156 95.008 1.00 82.18 175 GLU A C 1
ATOM 1356 O O . GLU A 1 180 ? -27.648 47.444 93.881 1.00 83.47 175 GLU A O 1
ATOM 1362 N N . ASP A 1 181 ? -28.131 45.906 95.459 1.00 75.06 176 ASP A N 1
ATOM 1363 C CA . ASP A 1 181 ? -27.645 44.768 94.685 1.00 69.67 176 ASP A CA 1
ATOM 1364 C C . ASP A 1 181 ? -28.570 43.557 94.813 1.00 60.83 176 ASP A C 1
ATOM 1365 O O . ASP A 1 181 ? -28.273 42.628 95.558 1.00 59.68 176 ASP A O 1
ATOM 1370 N N . PRO A 1 182 ? -29.693 43.561 94.076 1.00 54.18 177 PRO A N 1
ATOM 1371 C CA . PRO A 1 182 ? -30.659 42.453 94.120 1.00 46.62 177 PRO A CA 1
ATOM 1372 C C . PRO A 1 182 ? -30.099 41.193 93.478 1.00 48.31 177 PRO A C 1
ATOM 1373 O O . PRO A 1 182 ? -30.651 40.104 93.674 1.00 50.03 177 PRO A O 1
ATOM 1377 N N . GLY A 1 183 ? -29.027 41.346 92.707 1.00 46.24 178 GLY A N 1
ATOM 1378 C CA . GLY A 1 183 ? -28.344 40.208 92.119 1.00 42.80 178 GLY A CA 1
ATOM 1379 C C . GLY A 1 183 ? -28.594 40.065 90.631 1.00 47.52 178 GLY A C 1
ATOM 1380 O O . GLY A 1 183 ? -29.193 40.941 90.004 1.00 45.06 178 GLY A O 1
ATOM 1381 N N . TYR A 1 184 ? -28.153 38.940 90.076 1.00 46.15 179 TYR A N 1
ATOM 1382 C CA . TYR A 1 184 ? -28.158 38.731 88.633 1.00 45.37 179 TYR A CA 1
ATOM 1383 C C . TYR A 1 184 ? -28.407 37.264 88.276 1.00 41.78 179 TYR A C 1
ATOM 1384 O O . TYR A 1 184 ? -28.266 36.379 89.107 1.00 45.54 179 TYR A O 1
ATOM 1393 N N . TYR A 1 185 ? -28.788 37.000 87.031 1.00 41.43 180 TYR A N 1
ATOM 1394 C CA . TYR A 1 185 ? -28.839 35.614 86.564 1.00 41.42 180 TYR A CA 1
ATOM 1395 C C . TYR A 1 185 ? -28.451 35.525 85.087 1.00 41.75 180 TYR A C 1
ATOM 1396 O O . TYR A 1 185 ? -28.582 36.501 84.354 1.00 43.88 180 TYR A O 1
ATOM 1405 N N . LYS A 1 186 ? -27.930 34.366 84.675 1.00 40.62 181 LYS A N 1
ATOM 1406 C CA . LYS A 1 186 ? -27.503 34.137 83.298 1.00 41.22 181 LYS A CA 1
ATOM 1407 C C . LYS A 1 186 ? -28.243 32.962 82.678 1.00 36.49 181 LYS A C 1
ATOM 1408 O O . LYS A 1 186 ? -28.497 31.949 83.340 1.00 37.61 181 LYS A O 1
ATOM 1414 N N . GLN A 1 187 ? -28.583 33.103 81.401 1.00 38.75 182 GLN A N 1
ATOM 1415 C CA . GLN A 1 187 ? -29.225 32.037 80.654 1.00 36.93 182 GLN A CA 1
ATOM 1416 C C . GLN A 1 187 ? -28.477 31.880 79.343 1.00 37.94 182 GLN A C 1
ATOM 1417 O O . GLN A 1 187 ? -28.109 32.868 78.692 1.00 40.42 182 GLN A O 1
ATOM 1423 N N . THR A 1 188 ? -28.243 30.635 78.960 1.00 36.94 183 THR A N 1
ATOM 1424 C CA . THR A 1 188 ? -27.610 30.351 77.685 1.00 38.31 183 THR A CA 1
ATOM 1425 C C . THR A 1 188 ? -28.626 29.668 76.810 1.00 39.12 183 THR A C 1
ATOM 1426 O O . THR A 1 188 ? -29.312 28.755 77.257 1.00 37.41 183 THR A O 1
ATOM 1430 N N . VAL A 1 189 ? -28.730 30.126 75.565 1.00 36.78 184 VAL A N 1
ATOM 1431 C CA . VAL A 1 189 ? -29.648 29.531 74.614 1.00 41.75 184 VAL A CA 1
ATOM 1432 C C . VAL A 1 189 ? -28.853 28.999 73.437 1.00 36.28 184 VAL A C 1
ATOM 1433 O O . VAL A 1 189 ? -27.991 29.695 72.873 1.00 40.74 184 VAL A O 1
ATOM 1437 N N . TYR A 1 190 ? -29.111 27.747 73.079 1.00 36.28 185 TYR A N 1
ATOM 1438 C CA . TYR A 1 190 ? -28.562 27.203 71.852 1.00 32.08 185 TYR A CA 1
ATOM 1439 C C . TYR A 1 190 ? -29.579 27.416 70.738 1.00 36.48 185 TYR A C 1
ATOM 1440 O O . TYR A 1 190 ? -30.701 26.930 70.828 1.00 40.81 185 TYR A O 1
ATOM 1449 N N . VAL A 1 191 ? -29.181 28.158 69.704 1.00 34.27 186 VAL A N 1
ATOM 1450 C CA . VAL A 1 191 ? -30.046 28.421 68.550 1.00 35.29 186 VAL A CA 1
ATOM 1451 C C . VAL A 1 191 ? -29.607 27.517 67.421 1.00 40.89 186 VAL A C 1
ATOM 1452 O O . VAL A 1 191 ? -28.406 27.423 67.123 1.00 40.80 186 VAL A O 1
ATOM 1456 N N . ASN A 1 192 ? -30.566 26.836 66.801 1.00 40.37 187 ASN A N 1
ATOM 1457 C CA . ASN A 1 192 ? -30.262 25.956 65.675 1.00 39.88 187 ASN A CA 1
ATOM 1458 C C . ASN A 1 192 ? -29.225 24.840 65.951 1.00 41.39 187 ASN A C 1
ATOM 1459 O O . ASN A 1 192 ? -28.319 24.611 65.139 1.00 38.75 187 ASN A O 1
ATOM 1464 N N . PRO A 1 193 ? -29.340 24.127 67.091 1.00 38.10 188 PRO A N 1
ATOM 1465 C CA . PRO A 1 193 ? -28.336 23.081 67.304 1.00 40.00 188 PRO A CA 1
ATOM 1466 C C . PRO A 1 193 ? -28.379 21.931 66.292 1.00 40.50 188 PRO A C 1
ATOM 1467 O O . PRO A 1 193 ? -27.395 21.209 66.182 1.00 36.40 188 PRO A O 1
ATOM 1471 N N . SER A 1 194 ? -29.469 21.791 65.541 1.00 45.75 189 SER A N 1
ATOM 1472 C CA . SER A 1 194 ? -29.569 20.735 64.542 1.00 44.57 189 SER A CA 1
ATOM 1473 C C . SER A 1 194 ? -28.915 21.156 63.218 1.00 46.51 189 SER A C 1
ATOM 1474 O O . SER A 1 194 ? -28.854 20.371 62.272 1.00 49.16 189 SER A O 1
ATOM 1477 N N . GLU A 1 195 ? -28.434 22.399 63.169 1.00 43.07 190 GLU A N 1
ATOM 1478 C CA . GLU A 1 195 ? -27.684 22.949 62.035 1.00 37.69 190 GLU A CA 1
ATOM 1479 C C . GLU A 1 195 ? -28.464 22.904 60.743 1.00 44.58 190 GLU A C 1
ATOM 1480 O O . GLU A 1 195 ? -28.003 22.387 59.724 1.00 45.53 190 GLU A O 1
ATOM 1486 N N . LYS A 1 196 ? -29.656 23.469 60.778 1.00 44.79 191 LYS A N 1
ATOM 1487 C CA . LYS A 1 196 ? -30.444 23.503 59.562 1.00 43.62 191 LYS A CA 1
ATOM 1488 C C . LYS A 1 196 ? -30.375 24.861 58.895 1.00 43.80 191 LYS A C 1
ATOM 1489 O O . LYS A 1 196 ? -29.878 25.819 59.491 1.00 43.90 191 LYS A O 1
ATOM 1495 N N . SER A 1 197 ? -30.856 24.931 57.654 1.00 38.83 192 SER A N 1
ATOM 1496 C CA . SER A 1 197 ? -30.764 26.154 56.874 1.00 38.77 192 SER A CA 1
ATOM 1497 C C . SER A 1 197 ? -32.017 26.979 57.081 1.00 37.98 192 SER A C 1
ATOM 1498 O O . SER A 1 197 ? -33.073 26.697 56.505 1.00 47.07 192 SER A O 1
ATOM 1501 N N . LEU A 1 198 ? -31.889 28.021 57.887 1.00 40.18 193 LEU A N 1
ATOM 1502 C CA . LEU A 1 198 ? -33.038 28.801 58.306 1.00 40.81 193 LEU A CA 1
ATOM 1503 C C . LEU A 1 198 ? -33.000 30.126 57.582 1.00 41.87 193 LEU A C 1
ATOM 1504 O O . LEU A 1 198 ? -31.931 30.650 57.301 1.00 42.18 193 LEU A O 1
ATOM 1509 N N . THR A 1 199 ? -34.178 30.646 57.258 1.00 43.13 194 THR A N 1
ATOM 1510 C CA . THR A 1 199 ? -34.305 31.971 56.687 1.00 38.06 194 THR A CA 1
ATOM 1511 C C . THR A 1 199 ? -35.107 32.848 57.636 1.00 40.27 194 THR A C 1
ATOM 1512 O O . THR A 1 199 ? -36.048 32.377 58.280 1.00 41.27 194 THR A O 1
ATOM 1516 N N . ASN A 1 200 ? -34.718 34.117 57.743 1.00 40.11 195 ASN A N 1
ATOM 1517 C CA . ASN A 1 200 ? -35.398 35.069 58.609 1.00 39.91 195 ASN A CA 1
ATOM 1518 C C . ASN A 1 200 ? -35.531 34.514 60.028 1.00 41.21 195 ASN A C 1
ATOM 1519 O O . ASN A 1 200 ? -36.587 34.642 60.648 1.00 40.81 195 ASN A O 1
ATOM 1524 N N . ALA A 1 201 ? -34.462 33.875 60.501 1.00 46.72 196 ALA A N 1
ATOM 1525 C CA . ALA A 1 201 ? -34.417 33.271 61.843 1.00 39.08 196 ALA A CA 1
ATOM 1526 C C . ALA A 1 201 ? -34.369 34.351 62.912 1.00 41.56 196 ALA A C 1
ATOM 1527 O O . ALA A 1 201 ? -33.562 35.277 62.833 1.00 43.28 196 ALA A O 1
ATOM 1529 N N . LYS A 1 202 ? -35.249 34.251 63.906 1.00 41.98 197 LYS A N 1
ATOM 1530 C CA . LYS A 1 202 ? -35.245 35.217 64.994 1.00 43.01 197 LYS A CA 1
ATOM 1531 C C . LYS A 1 202 ? -35.404 34.527 66.340 1.00 43.19 197 LYS A C 1
ATOM 1532 O O . LYS A 1 202 ? -36.171 33.574 66.466 1.00 40.55 197 LYS A O 1
ATOM 1538 N N . LEU A 1 203 ? -34.667 35.009 67.339 1.00 40.57 198 LEU A N 1
ATOM 1539 C CA . LEU A 1 203 ? -34.806 34.503 68.688 1.00 37.56 198 LEU A CA 1
ATOM 1540 C C . LEU A 1 203 ? -35.447 35.552 69.588 1.00 37.81 198 LEU A C 1
ATOM 1541 O O . LEU A 1 203 ? -35.005 36.704 69.630 1.00 43.90 198 LEU A O 1
ATOM 1546 N N . LYS A 1 204 ? -36.498 35.161 70.296 1.00 40.60 199 LYS A N 1
ATOM 1547 C CA . LYS A 1 204 ? -37.115 36.029 71.280 1.00 37.55 199 LYS A CA 1
ATOM 1548 C C . LYS A 1 204 ? -36.921 35.424 72.653 1.00 39.09 199 LYS A C 1
ATOM 1549 O O . LYS A 1 204 ? -37.300 34.265 72.877 1.00 43.40 199 LYS A O 1
ATOM 1555 N N . VAL A 1 205 ? -36.281 36.183 73.550 1.00 39.92 200 VAL A N 1
ATOM 1556 C CA . VAL A 1 205 ? -36.134 35.803 74.953 1.00 38.06 200 VAL A CA 1
ATOM 1557 C C . VAL A 1 205 ? -36.998 36.737 75.812 1.00 43.34 200 VAL A C 1
ATOM 1558 O O . VAL A 1 205 ? -36.948 37.956 75.647 1.00 41.84 200 VAL A O 1
ATOM 1562 N N . GLU A 1 206 ? -37.783 36.173 76.730 1.00 38.87 201 GLU A N 1
ATOM 1563 C CA . GLU A 1 206 ? -38.699 36.979 77.534 1.00 39.37 201 GLU A CA 1
ATOM 1564 C C . GLU A 1 206 ? -38.769 36.538 78.981 1.00 38.64 201 GLU A C 1
ATOM 1565 O O . GLU A 1 206 ? -39.110 35.388 79.279 1.00 41.90 201 GLU A O 1
ATOM 1571 N N . ALA A 1 207 ? -38.484 37.470 79.885 1.00 38.35 202 ALA A N 1
ATOM 1572 C CA . ALA A 1 207 ? -38.744 37.236 81.297 1.00 38.15 202 ALA A CA 1
ATOM 1573 C C . ALA A 1 207 ? -40.227 37.490 81.566 1.00 41.49 202 ALA A C 1
ATOM 1574 O O . ALA A 1 207 ? -40.586 38.385 82.332 1.00 41.98 202 ALA A O 1
ATOM 1576 N N . TYR A 1 208 ? -41.074 36.680 80.947 1.00 40.28 203 TYR A N 1
ATOM 1577 C CA . TYR A 1 208 ? -42.514 36.836 81.066 1.00 42.66 203 TYR A CA 1
ATOM 1578 C C . TYR A 1 208 ? -43.184 35.497 80.886 1.00 45.74 203 TYR A C 1
ATOM 1579 O O . TYR A 1 208 ? -42.882 34.749 79.951 1.00 46.05 203 TYR A O 1
ATOM 1588 N N . HIS A 1 209 ? -44.104 35.206 81.791 1.00 44.51 204 HIS A N 1
ATOM 1589 C CA . HIS A 1 209 ? -45.002 34.087 81.623 1.00 48.38 204 HIS A CA 1
ATOM 1590 C C . HIS A 1 209 ? -46.281 34.525 82.295 1.00 47.84 204 HIS A C 1
ATOM 1591 O O . HIS A 1 209 ? -46.251 35.039 83.408 1.00 50.72 204 HIS A O 1
ATOM 1598 N N . LYS A 1 210 ? -47.395 34.358 81.602 1.00 57.34 205 LYS A N 1
ATOM 1599 C CA . LYS A 1 210 ? -48.674 34.830 82.111 1.00 51.33 205 LYS A CA 1
ATOM 1600 C C . LYS A 1 210 ? -49.025 34.226 83.466 1.00 55.49 205 LYS A C 1
ATOM 1601 O O . LYS A 1 210 ? -49.719 34.851 84.267 1.00 55.13 205 LYS A O 1
ATOM 1607 N N . ASP A 1 211 ? -48.543 33.010 83.710 1.00 53.44 206 ASP A N 1
ATOM 1608 C CA . ASP A 1 211 ? -48.931 32.239 84.887 1.00 59.98 206 ASP A CA 1
ATOM 1609 C C . ASP A 1 211 ? -48.059 32.535 86.094 1.00 56.00 206 ASP A C 1
ATOM 1610 O O . ASP A 1 211 ? -48.302 32.020 87.186 1.00 61.02 206 ASP A O 1
ATOM 1615 N N . TYR A 1 212 ? -47.051 33.378 85.902 1.00 52.02 207 TYR A N 1
ATOM 1616 C CA . TYR A 1 212 ? -46.133 33.709 86.982 1.00 53.93 207 TYR A CA 1
ATOM 1617 C C . TYR A 1 212 ? -45.959 35.219 87.132 1.00 50.50 207 TYR A C 1
ATOM 1618 O O . TYR A 1 212 ? -44.916 35.770 86.778 1.00 48.65 207 TYR A O 1
ATOM 1627 N N . PRO A 1 213 ? -46.997 35.893 87.668 1.00 49.75 208 PRO A N 1
ATOM 1628 C CA . PRO A 1 213 ? -46.988 37.353 87.772 1.00 48.43 208 PRO A CA 1
ATOM 1629 C C . PRO A 1 213 ? -45.957 37.862 88.752 1.00 49.92 208 PRO A C 1
ATOM 1630 O O . PRO A 1 213 ? -45.627 39.046 88.716 1.00 56.13 208 PRO A O 1
ATOM 1634 N N . ASP A 1 214 ? -45.474 36.991 89.634 1.00 53.68 209 ASP A N 1
ATOM 1635 C CA . ASP A 1 214 ? -44.492 37.396 90.624 1.00 54.47 209 ASP A CA 1
ATOM 1636 C C . ASP A 1 214 ? -43.062 37.114 90.179 1.00 50.97 209 ASP A C 1
ATOM 1637 O O . ASP A 1 214 ? -42.132 37.161 90.985 1.00 48.13 209 ASP A O 1
ATOM 1642 N N . ASN A 1 215 ? -42.906 36.810 88.896 1.00 49.33 210 ASN A N 1
ATOM 1643 C CA . ASN A 1 215 ? -41.600 36.662 88.261 1.00 48.49 210 ASN A CA 1
ATOM 1644 C C . ASN A 1 215 ? -40.658 37.799 88.656 1.00 47.31 210 ASN A C 1
ATOM 1645 O O . ASN A 1 215 ? -41.046 38.969 88.616 1.00 48.59 210 ASN A O 1
ATOM 1650 N N . VAL A 1 216 ? -39.436 37.461 89.061 1.00 46.24 211 VAL A N 1
ATOM 1651 C CA . VAL A 1 216 ? -38.439 38.478 89.390 1.00 44.67 211 VAL A CA 1
ATOM 1652 C C . VAL A 1 216 ? -37.439 38.651 88.245 1.00 44.73 211 VAL A C 1
ATOM 1653 O O . VAL A 1 216 ? -36.475 39.410 88.359 1.00 46.67 211 VAL A O 1
ATOM 1657 N N . GLY A 1 217 ? -37.686 37.951 87.140 1.00 42.12 212 GLY A N 1
ATOM 1658 C CA . GLY A 1 217 ? -36.907 38.132 85.926 1.00 43.73 212 GLY A CA 1
ATOM 1659 C C . GLY A 1 217 ? -37.029 39.534 85.364 1.00 43.80 212 GLY A C 1
ATOM 1660 O O . GLY A 1 217 ? -38.027 40.219 85.598 1.00 44.44 212 GLY A O 1
ATOM 1661 N N . GLN A 1 218 ? -36.022 39.965 84.616 1.00 42.59 213 GLN A N 1
ATOM 1662 C CA . GLN A 1 218 ? -36.018 41.305 84.029 1.00 47.30 213 GLN A CA 1
ATOM 1663 C C . GLN A 1 218 ? -35.210 41.385 82.731 1.00 47.22 213 GLN A C 1
ATOM 1664 O O . GLN A 1 218 ? -34.037 41.027 82.701 1.00 45.36 213 GLN A O 1
ATOM 1670 N N . ILE A 1 219 ? -35.841 41.849 81.655 1.00 42.10 214 ILE A N 1
ATOM 1671 C CA . ILE A 1 219 ? -35.152 42.013 80.375 1.00 42.01 214 ILE A CA 1
ATOM 1672 C C . ILE A 1 219 ? -35.407 43.403 79.802 1.00 46.98 214 ILE A C 1
ATOM 1673 O O . ILE A 1 219 ? -36.543 43.736 79.468 1.00 49.16 214 ILE A O 1
ATOM 1678 N N . ASN A 1 220 ? -34.354 44.216 79.707 1.00 44.16 215 ASN A N 1
ATOM 1679 C CA . ASN A 1 220 ? -34.422 45.540 79.076 1.00 48.17 215 ASN A CA 1
ATOM 1680 C C . ASN A 1 220 ? -33.035 46.089 78.757 1.00 47.28 215 ASN A C 1
ATOM 1681 O O . ASN A 1 220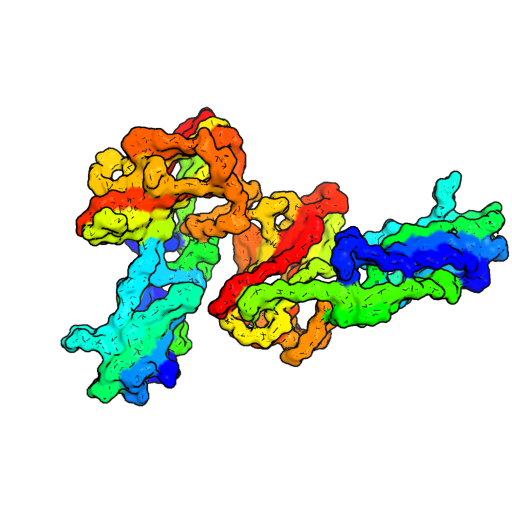 ? -32.023 45.518 79.177 1.00 46.40 215 ASN A O 1
ATOM 1686 N N . LYS A 1 221 ? -32.987 47.216 78.054 1.00 48.82 216 LYS A N 1
ATOM 1687 C CA . LYS A 1 221 ? -31.717 47.758 77.575 1.00 53.27 216 LYS A CA 1
ATOM 1688 C C . LYS A 1 221 ? -30.789 48.261 78.685 1.00 58.48 216 LYS A C 1
ATOM 1689 O O . LYS A 1 221 ? -29.576 48.316 78.500 1.00 56.79 216 LYS A O 1
ATOM 1695 N N . ASP A 1 222 ? -31.352 48.618 79.833 1.00 58.53 217 ASP A N 1
ATOM 1696 C CA . ASP A 1 222 ? -30.542 49.169 80.917 1.00 61.80 217 ASP A CA 1
ATOM 1697 C C . ASP A 1 222 ? -29.808 48.093 81.707 1.00 58.70 217 ASP A C 1
ATOM 1698 O O . ASP A 1 222 ? -28.700 48.324 82.183 1.00 63.80 217 ASP A O 1
ATOM 1703 N N . VAL A 1 223 ? -30.417 46.918 81.832 1.00 52.38 218 VAL A N 1
ATOM 1704 C CA . VAL A 1 223 ? -29.866 45.873 82.701 1.00 53.89 218 VAL A CA 1
ATOM 1705 C C . VAL A 1 223 ? -29.339 44.640 81.963 1.00 53.14 218 VAL A C 1
ATOM 1706 O O . VAL A 1 223 ? -28.416 43.981 82.434 1.00 55.93 218 VAL A O 1
ATOM 1710 N N . THR A 1 224 ? -29.921 44.327 80.811 1.00 44.34 219 THR A N 1
ATOM 1711 C CA . THR A 1 224 ? -29.564 43.110 80.079 1.00 46.62 219 THR A CA 1
ATOM 1712 C C . THR A 1 224 ? -28.333 43.289 79.186 1.00 43.90 219 THR A C 1
ATOM 1713 O O . THR A 1 224 ? -28.161 44.327 78.541 1.00 44.34 219 THR A O 1
ATOM 1717 N N . LYS A 1 225 ? -27.467 42.275 79.168 1.00 42.00 220 LYS A N 1
ATOM 1718 C CA . LYS A 1 225 ? -26.307 42.257 78.282 1.00 42.58 220 LYS A CA 1
ATOM 1719 C C . LYS A 1 225 ? -26.272 40.938 77.529 1.00 37.96 220 LYS A C 1
ATOM 1720 O O . LYS A 1 225 ? -26.516 39.882 78.109 1.00 44.43 220 LYS A O 1
ATOM 1726 N N . ILE A 1 226 ? -25.974 40.996 76.240 1.00 41.89 221 ILE A N 1
ATOM 1727 C CA . ILE A 1 226 ? -26.023 39.797 75.427 1.00 38.06 221 ILE A CA 1
ATOM 1728 C C . ILE A 1 226 ? -24.718 39.543 74.680 1.00 37.87 221 ILE A C 1
ATOM 1729 O O . ILE A 1 226 ? -24.141 40.446 74.062 1.00 45.02 221 ILE A O 1
ATOM 1734 N N . LYS A 1 227 ? -24.267 38.299 74.713 1.00 38.63 222 LYS A N 1
ATOM 1735 C CA . LYS A 1 227 ? -23.143 37.886 73.888 1.00 37.54 222 LYS A CA 1
ATOM 1736 C C . LYS A 1 227 ? -23.600 36.757 72.975 1.00 38.06 222 LYS A C 1
ATOM 1737 O O . LYS A 1 227 ? -24.437 35.940 73.362 1.00 41.45 222 LYS A O 1
ATOM 1743 N N . ILE A 1 228 ? -23.062 36.713 71.763 1.00 39.94 223 ILE A N 1
ATOM 1744 C CA . ILE A 1 228 ? -23.456 35.685 70.817 1.00 34.84 223 ILE A CA 1
ATOM 1745 C C . ILE A 1 228 ? -22.228 35.039 70.189 1.00 40.06 223 ILE A C 1
ATOM 1746 O O . ILE A 1 228 ? -21.326 35.733 69.729 1.00 42.25 223 ILE A O 1
ATOM 1751 N N . TYR A 1 229 ? -22.216 33.713 70.160 1.00 40.17 224 TYR A N 1
ATOM 1752 C CA . TYR A 1 229 ? -21.107 32.976 69.570 1.00 37.50 224 TYR A CA 1
ATOM 1753 C C . TYR A 1 229 ? -21.640 32.084 68.463 1.00 42.55 224 TYR A C 1
ATOM 1754 O O . TYR A 1 229 ? -22.766 31.589 68.550 1.00 41.98 224 TYR A O 1
ATOM 1763 N N . GLN A 1 230 ? -20.829 31.890 67.428 1.00 39.73 225 GLN A N 1
ATOM 1764 C CA . GLN A 1 230 ? -21.157 30.976 66.342 1.00 36.09 225 GLN A CA 1
ATOM 1765 C C . GLN A 1 230 ? -20.309 29.712 66.437 1.00 41.77 225 GLN A C 1
ATOM 1766 O O . GLN A 1 230 ? -19.092 29.782 66.618 1.00 42.13 225 GLN A O 1
ATOM 1772 N N . ALA A 1 231 ? -20.942 28.549 66.337 1.00 39.35 226 ALA A N 1
ATOM 1773 C CA . ALA A 1 231 ? -20.186 27.299 66.379 1.00 35.64 226 ALA A CA 1
ATOM 1774 C C . ALA A 1 231 ? -19.837 26.875 64.969 1.00 39.12 226 ALA A C 1
ATOM 1775 O O . ALA A 1 231 ? -20.661 27.003 64.066 1.00 41.91 226 ALA A O 1
ATOM 1777 N N . PRO A 1 232 ? -18.619 26.346 64.774 1.00 39.03 227 PRO A N 1
ATOM 1778 C CA . PRO A 1 232 ? -18.284 25.829 63.446 1.00 40.51 227 PRO A CA 1
ATOM 1779 C C . PRO A 1 232 ? -19.154 24.631 63.107 1.00 40.03 227 PRO A C 1
ATOM 1780 O O . PRO A 1 232 ? -19.724 24.004 64.001 1.00 42.48 227 PRO A O 1
ATOM 1784 N N . LYS A 1 233 ? -19.255 24.317 61.820 1.00 40.34 228 LYS A N 1
ATOM 1785 C CA . LYS A 1 233 ? -20.036 23.165 61.382 1.00 40.39 228 LYS A CA 1
ATOM 1786 C C . LYS A 1 233 ? -19.636 21.870 62.112 1.00 38.00 228 LYS A C 1
ATOM 1787 O O . LYS A 1 233 ? -18.447 21.579 62.283 1.00 39.98 228 LYS A O 1
ATOM 1793 N N . ASP A 1 234 ? -20.650 21.121 62.544 1.00 45.84 229 ASP A N 1
ATOM 1794 C CA . ASP A 1 234 ? -20.497 19.810 63.195 1.00 41.19 229 ASP A CA 1
ATOM 1795 C C . ASP A 1 234 ? -19.939 19.842 64.619 1.00 45.06 229 ASP A C 1
ATOM 1796 O O . ASP A 1 234 ? -19.690 18.792 65.207 1.00 45.56 229 ASP A O 1
ATOM 1801 N N . TYR A 1 235 ? -19.739 21.036 65.165 1.00 42.71 230 TYR A N 1
ATOM 1802 C CA . TYR A 1 235 ? -19.239 21.164 66.533 1.00 38.49 230 TYR A CA 1
ATOM 1803 C C . TYR A 1 235 ? -20.235 20.561 67.510 1.00 39.44 230 TYR A C 1
ATOM 1804 O O . TYR A 1 235 ? -21.437 20.790 67.400 1.00 40.69 230 TYR A O 1
ATOM 1813 N N . VAL A 1 236 ? -19.728 19.799 68.477 1.00 39.58 231 VAL A N 1
ATOM 1814 C CA . VAL A 1 236 ? -20.574 19.165 69.466 1.00 40.69 231 VAL A CA 1
ATOM 1815 C C . VAL A 1 236 ? -20.698 20.060 70.699 1.00 35.44 231 VAL A C 1
ATOM 1816 O O . VAL A 1 236 ? -19.757 20.198 71.469 1.00 38.00 231 VAL A O 1
ATOM 1820 N N . LEU A 1 237 ? -21.863 20.687 70.849 1.00 36.60 232 LEU A N 1
ATOM 1821 C CA . LEU A 1 237 ? -22.108 21.598 71.961 1.00 40.85 232 LEU A CA 1
ATOM 1822 C C . LEU A 1 237 ? -22.271 20.818 73.251 1.00 38.38 232 LEU A C 1
ATOM 1823 O O . LEU A 1 237 ? -22.803 19.707 73.265 1.00 38.67 232 LEU A O 1
ATOM 1828 N N . ASN A 1 238 ? -21.787 21.399 74.340 1.00 39.83 233 ASN A N 1
ATOM 1829 C CA . ASN A 1 238 ? -21.879 20.762 75.640 1.00 43.60 233 ASN A CA 1
ATOM 1830 C C . ASN A 1 238 ? -23.336 20.699 76.071 1.00 39.45 233 ASN A C 1
ATOM 1831 O O . ASN A 1 238 ? -24.004 21.728 76.198 1.00 38.21 233 ASN A O 1
ATOM 1836 N N . LYS A 1 239 ? -23.841 19.490 76.287 1.00 38.01 234 LYS A N 1
ATOM 1837 C CA . LYS A 1 239 ? -25.269 19.325 76.539 1.00 40.32 234 LYS A CA 1
ATOM 1838 C C . LYS A 1 239 ? -25.647 19.807 77.937 1.00 39.17 234 LYS A C 1
ATOM 1839 O O . LYS A 1 239 ? -26.831 19.932 78.254 1.00 42.34 234 LYS A O 1
ATOM 1845 N N . GLY A 1 240 ? -24.634 20.079 78.764 1.00 37.82 235 GLY A N 1
ATOM 1846 C CA . GLY A 1 240 ? -24.861 20.653 80.078 1.00 41.26 235 GLY A CA 1
ATOM 1847 C C . GLY A 1 240 ? -24.846 22.174 80.086 1.00 42.08 235 GLY A C 1
ATOM 1848 O O . GLY A 1 240 ? -24.920 22.787 81.155 1.00 38.67 235 GLY A O 1
ATOM 1849 N N . TYR A 1 241 ? -24.757 22.771 78.899 1.00 40.10 236 TYR A N 1
ATOM 1850 C CA . TYR A 1 241 ? -24.667 24.222 78.728 1.00 42.26 236 TYR A CA 1
ATOM 1851 C C . TYR A 1 241 ? -23.435 24.825 79.392 1.00 41.01 236 TYR A C 1
ATOM 1852 O O . TYR A 1 241 ? -23.400 26.014 79.704 1.00 44.81 236 TYR A O 1
ATOM 1861 N N . ASP A 1 242 ? -22.412 23.995 79.574 1.00 42.31 237 ASP A N 1
ATOM 1862 C CA . ASP A 1 242 ? -21.131 24.460 80.079 1.00 43.57 237 ASP A CA 1
ATOM 1863 C C . ASP A 1 242 ? -20.253 24.700 78.868 1.00 41.66 237 ASP A C 1
ATOM 1864 O O . ASP A 1 242 ? -19.544 23.799 78.428 1.00 45.30 237 ASP A O 1
ATOM 1869 N N . VAL A 1 243 ? -20.290 25.910 78.323 1.00 40.67 238 VAL A N 1
ATOM 1870 C CA . VAL A 1 243 ? -19.628 26.139 77.053 1.00 39.25 238 VAL A CA 1
ATOM 1871 C C . VAL A 1 243 ? -18.227 26.722 77.176 1.00 42.51 238 VAL A C 1
ATOM 1872 O O . VAL A 1 243 ? -17.925 27.527 78.068 1.00 42.70 238 VAL A O 1
ATOM 1876 N N . ASN A 1 244 ? -17.372 26.258 76.279 1.00 43.44 239 ASN A N 1
ATOM 1877 C CA . ASN A 1 244 ? -16.019 26.743 76.161 1.00 45.36 239 ASN A CA 1
ATOM 1878 C C . ASN A 1 244 ? -15.990 27.816 75.082 1.00 42.47 239 ASN A C 1
ATOM 1879 O O . ASN A 1 244 ? -15.887 27.511 73.888 1.00 41.44 239 ASN A O 1
ATOM 1884 N N . THR A 1 245 ? -16.097 29.076 75.494 1.00 41.92 240 THR A N 1
ATOM 1885 C CA . THR A 1 245 ? -16.216 30.162 74.524 1.00 44.43 240 THR A CA 1
ATOM 1886 C C . THR A 1 245 ? -14.965 30.304 73.666 1.00 39.84 240 THR A C 1
ATOM 1887 O O . THR A 1 245 ? -15.021 30.835 72.560 1.00 43.81 240 THR A O 1
ATOM 1891 N N . ASN A 1 246 ? -13.834 29.825 74.176 1.00 42.86 241 ASN A N 1
ATOM 1892 C CA . ASN A 1 246 ? -12.596 29.861 73.412 1.00 45.92 241 ASN A CA 1
ATOM 1893 C C . ASN A 1 246 ? -12.659 29.011 72.145 1.00 42.42 241 ASN A C 1
ATOM 1894 O O . ASN A 1 246 ? -11.953 29.279 71.175 1.00 45.98 241 ASN A O 1
ATOM 1899 N N . GLN A 1 247 ? -13.521 27.998 72.149 1.00 42.20 242 GLN A N 1
ATOM 1900 C CA . GLN A 1 247 ? -13.709 27.158 70.969 1.00 39.12 242 GLN A CA 1
ATOM 1901 C C . GLN A 1 247 ? -14.735 27.694 69.976 1.00 41.84 242 GLN A C 1
ATOM 1902 O O . GLN A 1 247 ? -14.945 27.087 68.931 1.00 39.64 242 GLN A O 1
ATOM 1908 N N . LEU A 1 248 ? -15.372 28.819 70.299 1.00 40.32 243 LEU A N 1
ATOM 1909 C CA . LEU A 1 248 ? -16.382 29.392 69.413 1.00 38.75 243 LEU A CA 1
ATOM 1910 C C . LEU A 1 248 ? -15.970 30.758 68.882 1.00 40.94 243 LEU A C 1
ATOM 1911 O O . LEU A 1 248 ? -15.082 31.412 69.443 1.00 41.59 243 LEU A O 1
ATOM 1916 N N . ILE A 1 249 ? -16.629 31.191 67.809 1.00 39.17 244 ILE A N 1
ATOM 1917 C CA . ILE A 1 249 ? -16.377 32.502 67.223 1.00 38.27 244 ILE A CA 1
ATOM 1918 C C . ILE A 1 249 ? -17.290 33.554 67.849 1.00 44.46 244 ILE A C 1
ATOM 1919 O O . ILE A 1 249 ? -18.515 33.475 67.717 1.00 47.53 244 ILE A O 1
ATOM 1924 N N . ASP A 1 250 ? -16.705 34.542 68.523 1.00 44.61 245 ASP A N 1
ATOM 1925 C CA . ASP A 1 250 ? -17.504 35.640 69.079 1.00 45.95 245 ASP A CA 1
ATOM 1926 C C . ASP A 1 250 ? -18.006 36.542 67.949 1.00 44.97 245 ASP A C 1
ATOM 1927 O O . ASP A 1 250 ? -17.216 37.158 67.231 1.00 42.86 245 ASP A O 1
ATOM 1932 N N . VAL A 1 251 ? -19.326 36.603 67.767 1.00 42.90 246 VAL A N 1
ATOM 1933 C CA . VAL A 1 251 ? -19.903 37.435 66.716 1.00 38.88 246 VAL A CA 1
ATOM 1934 C C . VAL A 1 251 ? -20.806 38.517 67.299 1.00 43.75 246 VAL A C 1
ATOM 1935 O O . VAL A 1 251 ? -21.600 39.115 66.586 1.00 47.82 246 VAL A O 1
ATOM 1939 N N . THR A 1 252 ? -20.660 38.774 68.597 1.00 40.95 247 THR A N 1
ATOM 1940 C CA . THR A 1 252 ? -21.484 39.766 69.295 1.00 44.84 247 THR A CA 1
ATOM 1941 C C . THR A 1 252 ? -21.492 41.124 68.590 1.00 51.87 247 THR A C 1
ATOM 1942 O O . THR A 1 252 ? -22.535 41.771 68.468 1.00 51.93 247 THR A O 1
ATOM 1946 N N . GLU A 1 253 ? -20.325 41.540 68.112 1.00 50.58 248 GLU A N 1
ATOM 1947 C CA . GLU A 1 253 ? -20.176 42.821 67.434 1.00 55.17 248 GLU A CA 1
ATOM 1948 C C . GLU A 1 253 ? -20.966 42.849 66.131 1.00 55.23 248 GLU A C 1
ATOM 1949 O O . GLU A 1 253 ? -21.477 43.890 65.716 1.00 59.41 248 GLU A O 1
ATOM 1955 N N . GLN A 1 254 ? -21.077 41.685 65.504 1.00 54.30 249 GLN A N 1
ATOM 1956 C CA . GLN A 1 254 ? -21.775 41.537 64.234 1.00 54.14 249 GLN A CA 1
ATOM 1957 C C . GLN A 1 254 ? -23.290 41.700 64.421 1.00 49.57 249 GLN A C 1
ATOM 1958 O O . GLN A 1 254 ? -24.027 41.949 63.468 1.00 48.46 249 GLN A O 1
ATOM 1964 N N . PHE A 1 255 ? -23.736 41.620 65.670 1.00 53.73 250 PHE A N 1
ATOM 1965 C CA . PHE A 1 255 ? -25.162 41.704 65.992 1.00 53.71 250 PHE A CA 1
ATOM 1966 C C . PHE A 1 255 ? -25.562 42.975 66.723 1.00 56.02 250 PHE A C 1
ATOM 1967 O O . PHE A 1 255 ? -26.657 43.038 67.271 1.00 55.31 250 PHE A O 1
ATOM 1975 N N . LYS A 1 256 ? -24.690 43.978 66.741 1.00 61.85 251 LYS A N 1
ATOM 1976 C CA . LYS A 1 256 ? -24.947 45.198 67.510 1.00 65.66 251 LYS A CA 1
ATOM 1977 C C . LYS A 1 256 ? -26.243 45.886 67.086 1.00 66.65 251 LYS A C 1
ATOM 1978 O O . LYS A 1 256 ? -26.913 46.535 67.894 1.00 64.45 251 LYS A O 1
ATOM 1984 N N . ASP A 1 257 ? -26.603 45.715 65.819 1.00 62.30 252 ASP A N 1
ATOM 1985 C CA . ASP A 1 257 ? -27.783 46.363 65.262 1.00 58.02 252 ASP A CA 1
ATOM 1986 C C . ASP A 1 257 ? -28.908 45.365 64.977 1.00 50.36 252 ASP A C 1
ATOM 1987 O O . ASP A 1 257 ? -29.884 45.696 64.299 1.00 54.31 252 ASP A O 1
ATOM 1992 N N . LYS A 1 258 ? -28.776 44.154 65.513 1.00 48.00 253 LYS A N 1
ATOM 1993 C CA . LYS A 1 258 ? -29.747 43.081 65.302 1.00 47.47 253 LYS A CA 1
ATOM 1994 C C . LYS A 1 258 ? -30.493 42.728 66.586 1.00 45.77 253 LYS A C 1
ATOM 1995 O O . LYS A 1 258 ? -31.244 41.755 66.619 1.00 42.68 253 LYS A O 1
ATOM 2001 N N . ILE A 1 259 ? -30.270 43.501 67.644 1.00 43.31 254 ILE A N 1
ATOM 2002 C CA . ILE A 1 259 ? -30.860 43.190 68.941 1.00 46.97 254 ILE A CA 1
ATOM 2003 C C . ILE A 1 259 ? -31.779 44.326 69.358 1.00 52.98 254 ILE A C 1
ATOM 2004 O O . ILE A 1 259 ? -31.337 45.462 69.535 1.00 54.48 254 ILE A O 1
ATOM 2009 N N . THR A 1 260 ? -33.064 44.020 69.501 1.00 52.08 255 THR A N 1
ATOM 2010 C CA . THR A 1 260 ? -34.049 45.033 69.844 1.00 49.98 255 THR A CA 1
ATOM 2011 C C . THR A 1 260 ? -34.895 44.593 71.022 1.00 52.06 255 THR A C 1
ATOM 2012 O O . THR A 1 260 ? -35.369 43.461 71.067 1.00 52.01 255 THR A O 1
ATOM 2016 N N . TYR A 1 261 ? -35.085 45.498 71.971 1.00 52.10 256 TYR A N 1
ATOM 2017 C CA . TYR A 1 261 ? -35.909 45.204 73.129 1.00 45.00 256 TYR A CA 1
ATOM 2018 C C . TYR A 1 261 ? -37.358 45.607 72.874 1.00 45.96 256 TYR A C 1
ATOM 2019 O O . TYR A 1 261 ? -37.624 46.570 72.146 1.00 47.70 256 TYR A O 1
ATOM 2028 N N . GLY A 1 262 ? -38.290 44.853 73.451 1.00 45.21 257 GLY A N 1
ATOM 2029 C CA . GLY A 1 262 ? -39.702 45.104 73.247 1.00 47.57 257 GLY A CA 1
ATOM 2030 C C . GLY A 1 262 ? -40.486 45.019 74.540 1.00 45.74 257 GLY A C 1
ATOM 2031 O O . GLY A 1 262 ? -39.912 44.920 75.629 1.00 43.79 257 GLY A O 1
ATOM 2032 N N . ALA A 1 263 ? -41.809 45.036 74.410 1.00 43.24 258 ALA A N 1
ATOM 2033 C CA . ALA A 1 263 ? -42.694 45.107 75.565 1.00 42.15 258 ALA A CA 1
ATO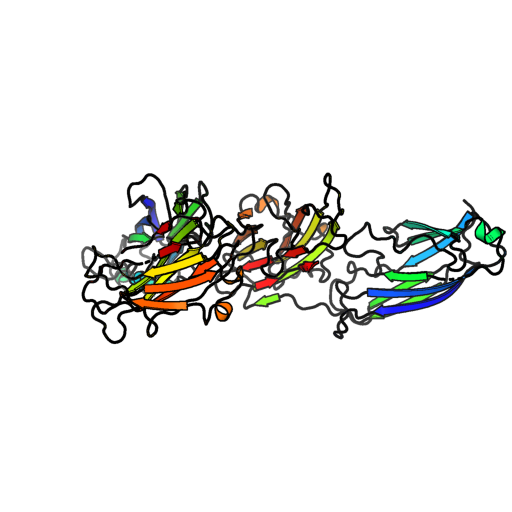M 2034 C C . ALA A 1 263 ? -42.739 43.806 76.359 1.00 42.47 258 ALA A C 1
ATOM 2035 O O . ALA A 1 263 ? -42.388 42.740 75.846 1.00 47.40 258 ALA A O 1
ATOM 2037 N N . ASN A 1 264 ? -43.181 43.914 77.609 1.00 42.82 259 ASN A N 1
ATOM 2038 C CA . ASN A 1 264 ? -43.319 42.774 78.515 1.00 41.52 259 ASN A CA 1
ATOM 2039 C C . ASN A 1 264 ? -42.032 41.965 78.666 1.00 45.12 259 ASN A C 1
ATOM 2040 O O . ASN A 1 264 ? -42.041 40.745 78.513 1.00 45.66 259 ASN A O 1
ATOM 2045 N N . ASP A 1 265 ? -40.942 42.674 78.955 1.00 46.82 260 ASP A N 1
ATOM 2046 C CA . ASP A 1 265 ? -39.622 42.083 79.225 1.00 42.16 260 ASP A CA 1
ATOM 2047 C C . ASP A 1 265 ? -39.075 41.167 78.128 1.00 45.52 260 ASP A C 1
ATOM 2048 O O . ASP A 1 265 ? -38.556 40.090 78.407 1.00 46.64 260 ASP A O 1
ATOM 2053 N N . SER A 1 266 ? -39.161 41.613 76.883 1.00 42.87 261 SER A N 1
ATOM 2054 C CA . SER A 1 266 ? -38.708 40.803 75.768 1.00 44.62 261 SER A CA 1
ATOM 2055 C C . SER A 1 266 ? -37.488 41.404 75.085 1.00 43.81 261 SER A C 1
ATOM 2056 O O . SER A 1 266 ? -37.254 42.613 75.149 1.00 43.88 261 SER A O 1
ATOM 2059 N N . VAL A 1 267 ? -36.702 40.541 74.451 1.00 45.36 262 VAL A N 1
ATOM 2060 C CA . VAL A 1 267 ? -35.619 40.969 73.577 1.00 46.61 262 VAL A CA 1
ATOM 2061 C C . VAL A 1 267 ? -35.611 40.047 72.363 1.00 43.42 262 VAL A C 1
ATOM 2062 O O . VAL A 1 267 ? -35.889 38.853 72.484 1.00 41.72 262 VAL A O 1
ATOM 2066 N N . ASN A 1 268 ? -35.336 40.613 71.190 1.00 41.59 263 ASN A N 1
ATOM 2067 C CA . ASN A 1 268 ? -35.363 39.870 69.943 1.00 39.78 263 ASN A CA 1
ATOM 2068 C C . ASN A 1 268 ? -34.015 39.952 69.248 1.00 43.45 263 ASN A C 1
ATOM 2069 O O . ASN A 1 268 ? -33.417 41.024 69.158 1.00 44.54 263 ASN A O 1
ATOM 2074 N N . VAL A 1 269 ? -33.537 38.812 68.772 1.00 40.55 264 VAL A N 1
ATOM 2075 C CA . VAL A 1 269 ? -32.267 38.772 68.078 1.00 39.22 264 VAL A CA 1
ATOM 2076 C C . VAL A 1 269 ? -32.522 38.303 66.649 1.00 39.99 264 VAL A C 1
ATOM 2077 O O . VAL A 1 269 ? -33.031 37.199 66.432 1.00 44.99 264 VAL A O 1
ATOM 2081 N N . ASP A 1 270 ? -32.207 39.163 65.684 1.00 40.79 265 ASP A N 1
ATOM 2082 C CA . ASP A 1 270 ? -32.399 38.851 64.264 1.00 41.15 265 ASP A CA 1
ATOM 2083 C C . ASP A 1 270 ? -31.155 38.149 63.702 1.00 45.87 265 ASP A C 1
ATOM 2084 O O . ASP A 1 270 ? -30.089 38.763 63.569 1.00 45.60 265 ASP A O 1
ATOM 2089 N N . PHE A 1 271 ? -31.290 36.862 63.383 1.00 39.94 266 PHE A N 1
ATOM 2090 C CA . PHE A 1 271 ? -30.173 36.078 62.875 1.00 39.33 266 PHE A CA 1
ATOM 2091 C C . PHE A 1 271 ? -30.150 36.061 61.358 1.00 42.40 266 PHE A C 1
ATOM 2092 O O . PHE A 1 271 ? -29.117 35.762 60.742 1.00 41.49 266 PHE A O 1
ATOM 2100 N N . GLY A 1 272 ? -31.297 36.363 60.757 1.00 39.90 267 GLY A N 1
ATOM 2101 C CA . GLY A 1 272 ? -31.394 36.350 59.304 1.00 40.10 267 GLY A CA 1
ATOM 2102 C C . GLY A 1 272 ? -31.242 34.932 58.796 1.00 40.50 267 GLY A C 1
ATOM 2103 O O . GLY A 1 272 ? -31.816 34.003 59.359 1.00 41.70 267 GLY A O 1
ATOM 2104 N N . SER A 1 273 ? -30.457 34.757 57.741 1.00 42.02 268 SER A N 1
ATOM 2105 C CA . SER A 1 273 ? -30.257 33.437 57.164 1.00 40.47 268 SER A CA 1
ATOM 2106 C C . SER A 1 273 ? -29.032 32.772 57.776 1.00 42.09 268 SER A C 1
ATOM 2107 O O . SER A 1 273 ? -27.920 33.287 57.658 1.00 44.43 268 SER A O 1
ATOM 2110 N N . ILE A 1 274 ? -29.240 31.623 58.421 1.00 41.60 269 ILE A N 1
ATOM 2111 C CA . ILE A 1 274 ? -28.158 30.877 59.067 1.00 38.91 269 ILE A CA 1
ATOM 2112 C C . ILE A 1 274 ? -28.218 29.382 58.769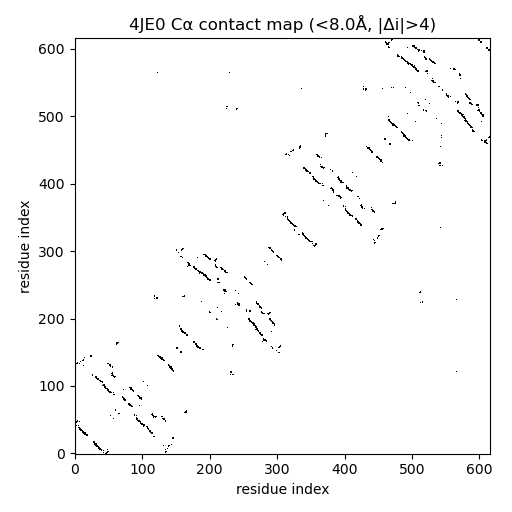 1.00 38.48 269 ILE A C 1
ATOM 2113 O O . ILE A 1 274 ? -29.280 28.850 58.458 1.00 43.58 269 ILE A O 1
ATOM 2118 N N . ASN A 1 275 ? -27.081 28.707 58.886 1.00 39.22 270 ASN A N 1
ATOM 2119 C CA . ASN A 1 275 ? -27.061 27.243 58.845 1.00 43.64 270 ASN A CA 1
ATOM 2120 C C . ASN A 1 275 ? -26.161 26.653 59.922 1.00 44.74 270 ASN A C 1
ATOM 2121 O O . ASN A 1 275 ? -26.009 25.434 60.029 1.00 44.81 270 ASN A O 1
ATOM 2126 N N . ASN A 1 276 ? -25.558 27.528 60.716 1.00 38.28 271 ASN A N 1
ATOM 2127 C CA . ASN A 1 276 ? -24.775 27.078 61.866 1.00 36.75 271 ASN A CA 1
ATOM 2128 C C . ASN A 1 276 ? -25.577 27.160 63.150 1.00 38.88 271 ASN A C 1
ATOM 2129 O O . ASN A 1 276 ? -26.628 27.798 63.203 1.00 40.83 271 ASN A O 1
ATOM 2134 N N . SER A 1 277 ? -25.052 26.528 64.196 1.00 37.62 272 SER A N 1
ATOM 2135 C CA . SER A 1 277 ? -25.610 26.653 65.538 1.00 42.53 272 SER A CA 1
ATOM 2136 C C . SER A 1 277 ? -25.008 27.880 66.216 1.00 37.43 272 SER A C 1
ATOM 2137 O O . SER A 1 277 ? -23.863 28.235 65.953 1.00 40.29 272 SER A O 1
ATOM 2140 N N . TYR A 1 278 ? -25.800 28.553 67.045 1.00 39.04 273 TYR A N 1
ATOM 2141 C CA . TYR A 1 278 ? -25.343 29.746 67.744 1.00 39.05 273 TYR A CA 1
ATOM 2142 C C . TYR A 1 278 ? -25.603 29.610 69.233 1.00 38.88 273 TYR A C 1
ATOM 2143 O O . TYR A 1 278 ? -26.567 28.972 69.659 1.00 43.01 273 TYR A O 1
ATOM 2152 N N . VAL A 1 279 ? -24.733 30.213 70.029 1.00 36.91 274 VAL A N 1
ATOM 2153 C CA . VAL A 1 279 ? -24.886 30.174 71.474 1.00 33.61 274 VAL A CA 1
ATOM 2154 C C . VAL A 1 279 ? -25.142 31.601 71.931 1.00 35.91 274 VAL A C 1
ATOM 2155 O O . VAL A 1 279 ? -24.349 32.500 71.633 1.00 40.05 274 VAL A O 1
ATOM 2159 N N . VAL A 1 280 ? -26.275 31.826 72.593 1.00 34.58 275 VAL A N 1
ATOM 2160 C CA . VAL A 1 280 ? -26.628 33.171 73.036 1.00 37.99 275 VAL A CA 1
ATOM 2161 C C . VAL A 1 280 ? -26.575 33.227 74.552 1.00 38.29 275 VAL A C 1
ATOM 2162 O O . VAL A 1 280 ? -27.247 32.447 75.239 1.00 36.08 275 VAL A O 1
ATOM 2174 N N . VAL A 1 282 ? -27.242 35.450 77.890 1.00 39.53 277 VAL A N 1
ATOM 2175 C CA . VAL A 1 282 ? -28.012 36.587 78.360 1.00 39.51 277 VAL A CA 1
ATOM 2176 C C . VAL A 1 282 ? -27.690 36.829 79.826 1.00 37.82 277 VAL A C 1
ATOM 2177 O O . VAL A 1 282 ? -27.974 35.981 80.666 1.00 44.13 277 VAL A O 1
ATOM 2181 N N . ASP A 1 283 ? -27.109 37.990 80.123 1.00 37.89 278 ASP A N 1
ATOM 2182 C CA . ASP A 1 283 ? -26.768 38.359 81.497 1.00 41.96 278 ASP A CA 1
ATOM 2183 C C . ASP A 1 283 ? -27.662 39.515 81.923 1.00 48.02 278 ASP A C 1
ATOM 2184 O O . ASP A 1 283 ? -27.670 40.569 81.285 1.00 53.14 278 ASP A O 1
ATOM 2189 N N . THR A 1 284 ? -28.421 39.327 82.995 1.00 39.69 279 THR A N 1
ATOM 2190 C CA . THR A 1 284 ? -29.358 40.375 83.394 1.00 43.33 279 THR A CA 1
ATOM 2191 C C . THR A 1 284 ? -29.588 40.438 84.891 1.00 49.04 279 THR A C 1
ATOM 2192 O O . THR A 1 284 ? -29.178 39.545 85.633 1.00 50.96 279 THR A O 1
ATOM 2196 N N . LYS A 1 285 ? -30.253 41.503 85.327 1.00 44.22 280 LYS A N 1
ATOM 2197 C CA . LYS A 1 285 ? -30.449 41.755 86.748 1.00 44.99 280 LYS A CA 1
ATOM 2198 C C . LYS A 1 285 ? -31.802 41.287 87.253 1.00 40.60 280 LYS A C 1
ATOM 2199 O O . LYS A 1 285 ? -32.816 41.421 86.573 1.00 47.99 280 LYS A O 1
ATOM 2205 N N . PHE A 1 286 ? -31.796 40.742 88.463 1.00 42.40 281 PHE A N 1
ATOM 2206 C CA . PHE A 1 286 ? -33.007 40.329 89.152 1.00 46.20 281 PHE A CA 1
ATOM 2207 C C . PHE A 1 286 ? -33.800 41.549 89.589 1.00 48.56 281 PHE A C 1
ATOM 2208 O O . PHE A 1 286 ? -33.223 42.618 89.805 1.00 51.13 281 PHE A O 1
ATOM 2216 N N . GLU A 1 287 ? -35.113 41.388 89.732 1.00 54.51 282 GLU A N 1
ATOM 2217 C CA . GLU A 1 287 ? -35.934 42.395 90.400 1.00 55.89 282 GLU A CA 1
ATOM 2218 C C . GLU A 1 287 ? -35.725 42.259 91.897 1.00 57.38 282 GLU A C 1
ATOM 2219 O O . GLU A 1 287 ? -35.314 41.199 92.366 1.00 53.53 282 GLU A O 1
ATOM 2225 N N . TYR A 1 288 ? -36.000 43.328 92.640 1.00 58.03 283 TYR A N 1
ATOM 2226 C CA . TYR A 1 288 ? -35.930 43.284 94.095 1.00 61.09 283 TYR A CA 1
ATOM 2227 C C . TYR A 1 288 ? -36.919 42.261 94.625 1.00 59.97 283 TYR A C 1
ATOM 2228 O O . TYR A 1 288 ? -38.070 42.217 94.194 1.00 58.23 283 TYR A O 1
ATOM 2237 N N . THR A 1 289 ? -36.469 41.439 95.562 1.00 58.43 284 THR A N 1
ATOM 2238 C CA . THR A 1 289 ? -37.365 40.481 96.184 1.00 59.98 284 THR A CA 1
ATOM 2239 C C . THR A 1 289 ? -37.080 40.325 97.666 1.00 69.10 284 THR A C 1
ATOM 2240 O O . THR A 1 289 ? -36.059 40.795 98.175 1.00 66.26 284 THR A O 1
ATOM 2244 N N . THR A 1 290 ? -37.992 39.640 98.343 1.00 73.71 285 THR A N 1
ATOM 2245 C CA . THR A 1 290 ? -37.936 39.484 99.783 1.00 75.89 285 THR A CA 1
ATOM 2246 C C . THR A 1 290 ? -37.823 37.997 100.119 1.00 77.92 285 THR A C 1
ATOM 2247 O O . THR A 1 290 ? -37.320 37.617 101.183 1.00 76.49 285 THR A O 1
ATOM 2251 N N . SER A 1 291 ? -38.263 37.163 99.180 1.00 75.87 286 SER A N 1
ATOM 2252 C CA . SER A 1 291 ? -38.213 35.714 99.336 1.00 73.11 286 SER A CA 1
ATOM 2253 C C . SER A 1 291 ? -36.815 35.158 99.087 1.00 72.04 286 SER A C 1
ATOM 2254 O O . SER A 1 291 ? -36.058 35.693 98.273 1.00 67.60 286 SER A O 1
ATOM 2257 N N . GLU A 1 292 ? -36.484 34.078 99.789 1.00 68.36 287 GLU A N 1
ATOM 2258 C CA . GLU A 1 292 ? -35.219 33.383 99.580 1.00 65.63 287 GLU A CA 1
ATOM 2259 C C . GLU A 1 292 ? -35.385 32.313 98.510 1.00 67.55 287 GLU A C 1
ATOM 2260 O O . GLU A 1 292 ? -34.423 31.654 98.114 1.00 64.13 287 GLU A O 1
ATOM 2266 N N . SER A 1 293 ? -36.622 32.143 98.054 1.00 68.72 288 SER A N 1
ATOM 2267 C CA . SER A 1 293 ? -36.933 31.213 96.977 1.00 69.23 288 SER A CA 1
ATOM 2268 C C . SER A 1 293 ? -37.868 31.867 95.955 1.00 63.78 288 SER A C 1
ATOM 2269 O O . SER A 1 293 ? -39.012 31.432 95.789 1.00 57.85 288 SER A O 1
ATOM 2272 N N . PRO A 1 294 ? -37.384 32.915 95.267 1.00 59.28 289 PRO A N 1
ATOM 2273 C CA . PRO A 1 294 ? -38.283 33.664 94.380 1.00 55.27 289 PRO A CA 1
ATOM 2274 C C . PRO A 1 294 ? -38.654 32.881 93.133 1.00 52.30 289 PRO A C 1
ATOM 2275 O O . PRO A 1 294 ? -38.036 31.866 92.817 1.00 52.47 289 PRO A O 1
ATOM 2279 N N . THR A 1 295 ? -39.670 33.361 92.426 1.00 53.11 290 THR A N 1
ATOM 2280 C CA . THR A 1 295 ? -40.079 32.753 91.173 1.00 51.35 290 THR A CA 1
ATOM 2281 C C . THR A 1 295 ? -39.348 33.468 90.043 1.00 47.44 290 THR A C 1
ATOM 2282 O O . THR A 1 295 ? -39.352 34.691 89.992 1.00 47.97 290 THR A O 1
ATOM 2286 N N . LEU A 1 296 ? -38.686 32.708 89.170 1.00 50.89 291 LEU A N 1
ATOM 2287 C CA . LEU A 1 296 ? -38.025 33.258 87.985 1.00 49.40 291 LEU A CA 1
ATOM 2288 C C . LEU A 1 296 ? -38.423 32.425 86.773 1.00 41.35 291 LEU A C 1
ATOM 2289 O O . LEU A 1 296 ? -38.316 31.203 86.799 1.00 47.15 291 LEU A O 1
ATOM 2294 N N . VAL A 1 297 ? -38.900 33.068 85.712 1.00 40.68 292 VAL A N 1
ATOM 2295 C CA . VAL A 1 297 ? -39.214 32.338 84.495 1.00 47.02 292 VAL A CA 1
ATOM 2296 C C . VAL A 1 297 ? -38.725 33.144 83.305 1.00 47.52 292 VAL A C 1
ATOM 2297 O O . VAL A 1 297 ? -39.019 34.338 83.188 1.00 44.52 292 VAL A O 1
ATOM 2301 N N . GLN A 1 298 ? -37.959 32.498 82.434 1.00 43.62 293 GLN A N 1
ATOM 2302 C CA . GLN A 1 298 ? -37.487 33.147 81.218 1.00 45.09 293 GLN A CA 1
ATOM 2303 C C . GLN A 1 298 ? -37.600 32.185 80.041 1.00 43.10 293 GLN A C 1
ATOM 2304 O O . GLN A 1 298 ? -37.021 31.094 80.058 1.00 40.49 293 GLN A O 1
ATOM 2318 N N . ALA A 1 300 ? -37.569 31.186 75.813 1.00 39.62 295 ALA A N 1
ATOM 2319 C CA . ALA A 1 300 ? -36.827 31.462 74.593 1.00 40.27 295 ALA A CA 1
ATOM 2320 C C . ALA A 1 300 ? -37.562 30.830 73.425 1.00 43.61 295 ALA A C 1
ATOM 2321 O O . ALA A 1 300 ? -37.905 29.643 73.469 1.00 44.72 295 ALA A O 1
ATOM 2323 N N . THR A 1 301 ? -37.795 31.625 72.382 1.00 41.02 296 THR A N 1
ATOM 2324 C CA . THR A 1 301 ? -38.546 31.164 71.213 1.00 40.91 296 THR A CA 1
ATOM 2325 C C . THR A 1 301 ? -37.812 31.440 69.907 1.00 41.37 296 THR A C 1
ATOM 2326 O O . THR A 1 301 ? -37.420 32.583 69.641 1.00 39.23 296 THR A O 1
ATOM 2330 N N . LEU A 1 302 ? -37.608 30.393 69.104 1.00 38.20 297 LEU A N 1
ATOM 2331 C CA . LEU A 1 302 ? -37.010 30.542 67.771 1.00 41.74 297 LEU A CA 1
ATOM 2332 C C . LEU A 1 302 ? -38.098 30.509 66.700 1.00 43.18 297 LEU A C 1
ATOM 2333 O O . LEU A 1 302 ? -38.966 29.635 66.721 1.00 41.11 297 LEU A O 1
ATOM 2338 N N . THR A 1 303 ? -38.042 31.459 65.770 1.00 35.49 298 THR A N 1
ATOM 2339 C CA . THR A 1 303 ? -38.944 31.472 64.605 1.00 35.81 298 THR A CA 1
ATOM 2340 C C . THR A 1 303 ? -38.093 31.540 63.353 1.00 41.24 298 THR A C 1
ATOM 2341 O O . THR A 1 303 ? -36.960 32.009 63.400 1.00 41.10 298 THR A O 1
ATOM 2345 N N . SER A 1 304 ? -38.635 31.054 62.234 1.00 44.44 299 SER A N 1
ATOM 2346 C CA . SER A 1 304 ? -37.983 31.158 60.927 1.00 38.05 299 SER A CA 1
ATOM 2347 C C . SER A 1 304 ? -39.038 30.969 59.855 1.00 38.42 299 SER A C 1
ATOM 2348 O O . SER A 1 304 ? -40.120 30.437 60.126 1.00 43.48 299 SER A O 1
ATOM 2351 N N . ASP A 1 305 ? -38.738 31.423 58.645 1.00 41.58 300 ASP A N 1
ATOM 2352 C CA . ASP A 1 305 ? -39.711 31.381 57.558 1.00 43.01 300 ASP A CA 1
ATOM 2353 C C . ASP A 1 305 ? -39.936 29.939 57.120 1.00 43.11 300 ASP A C 1
ATOM 2354 O O . ASP A 1 305 ? -38.989 29.168 56.999 1.00 45.28 300 ASP A O 1
ATOM 2359 N N . GLY A 1 306 ? -41.195 29.575 56.896 1.00 46.28 301 GLY A N 1
ATOM 2360 C CA . GLY A 1 306 ? -41.516 28.246 56.414 1.00 52.63 301 GLY A CA 1
ATOM 2361 C C . GLY A 1 306 ? -41.507 27.186 57.493 1.00 50.95 301 GLY A C 1
ATOM 2362 O O . GLY A 1 306 ? -41.617 25.994 57.199 1.00 49.69 301 GLY A O 1
ATOM 2363 N N . ASN A 1 307 ? -41.358 27.619 58.745 1.00 47.62 302 ASN A N 1
ATOM 2364 C CA . ASN A 1 307 ? -41.343 26.716 59.882 1.00 40.84 302 ASN A CA 1
ATOM 2365 C C . ASN A 1 307 ? -42.253 27.234 60.977 1.00 42.79 302 ASN A C 1
ATOM 2366 O O . ASN A 1 307 ? -42.475 28.444 61.097 1.00 46.85 302 ASN A O 1
ATOM 2371 N N . ARG A 1 308 ? -42.779 26.325 61.785 1.00 46.41 303 ARG A N 1
ATOM 2372 C CA . ARG A 1 308 ? -43.524 26.720 62.967 1.00 46.55 303 ARG A CA 1
ATOM 2373 C C . ARG A 1 308 ? -42.516 27.060 64.060 1.00 43.21 303 ARG A C 1
ATOM 2374 O O . ARG A 1 308 ? -41.377 26.584 64.027 1.00 49.46 303 ARG A O 1
ATOM 2382 N N . SER A 1 309 ? -42.921 27.901 65.006 1.00 47.42 304 SER A N 1
ATOM 2383 C CA . SER A 1 309 ? -42.026 28.304 66.094 1.00 48.35 304 SER A CA 1
ATOM 2384 C C . SER A 1 309 ? -41.649 27.130 66.984 1.00 49.91 304 SER A C 1
ATOM 2385 O O . SER A 1 309 ? -42.369 26.132 67.053 1.00 48.52 304 SER A O 1
ATOM 2388 N N . VAL A 1 310 ? -40.507 27.246 67.659 1.00 47.58 305 VAL A N 1
ATOM 2389 C CA . VAL A 1 310 ? -40.142 26.283 68.695 1.00 49.41 305 VAL A CA 1
ATOM 2390 C C . VAL A 1 310 ? -39.842 27.058 69.973 1.00 46.66 305 VAL A C 1
ATOM 2391 O O . VAL A 1 310 ? -39.171 28.086 69.933 1.00 45.30 305 VAL A O 1
ATOM 2395 N N . SER A 1 311 ? -40.394 26.613 71.096 1.00 45.44 306 SER A N 1
ATOM 2396 C CA . SER A 1 311 ? -40.216 27.351 72.334 1.00 46.50 306 SER A CA 1
ATOM 2397 C C . SER A 1 311 ? -39.645 26.469 73.426 1.00 49.27 306 SER A C 1
ATOM 2398 O O . SER A 1 311 ? -39.933 25.267 73.501 1.00 45.82 306 SER A O 1
ATOM 2401 N N . THR A 1 312 ? -38.819 27.078 74.266 1.00 46.73 307 THR A N 1
ATOM 2402 C CA . THR A 1 312 ? -38.377 26.424 75.487 1.00 40.31 307 THR A CA 1
ATOM 2403 C C . THR A 1 312 ? -38.230 27.483 76.574 1.00 43.33 307 THR A C 1
ATOM 2404 O O . THR A 1 312 ? -38.752 28.580 76.440 1.00 44.45 307 THR A O 1
ATOM 2408 N N . GLY A 1 313 ? -37.534 27.171 77.658 1.00 40.57 308 GLY A N 1
ATOM 2409 C CA . GLY A 1 313 ? -37.407 28.154 78.711 1.00 41.43 308 GLY A CA 1
ATOM 2410 C C . GLY A 1 313 ? -36.911 27.483 79.964 1.00 43.20 308 GLY A C 1
ATOM 2411 O O . GLY A 1 313 ? -36.723 26.269 79.983 1.00 41.41 308 GLY A O 1
ATOM 2412 N N . ASN A 1 314 ? -36.705 28.272 81.009 1.00 44.40 309 ASN A N 1
ATOM 2413 C CA . ASN A 1 314 ? -36.248 27.732 82.289 1.00 40.80 309 ASN A CA 1
ATOM 2414 C C . ASN A 1 314 ? -36.962 28.443 83.411 1.00 43.96 309 ASN A C 1
ATOM 2415 O O . ASN A 1 314 ? -37.374 29.592 83.260 1.00 45.97 309 ASN A O 1
ATOM 2420 N N . ALA A 1 315 ? -37.113 27.771 84.543 1.00 42.83 310 ALA A N 1
ATOM 2421 C CA . ALA A 1 315 ? -37.897 28.351 85.624 1.00 47.22 310 ALA A CA 1
ATOM 2422 C C . ALA A 1 315 ? -37.340 27.934 86.964 1.00 45.96 310 ALA A C 1
ATOM 2423 O O . ALA A 1 315 ? -36.885 26.801 87.114 1.00 49.68 310 ALA A O 1
ATOM 2425 N N . ALA A 1 316 ? -37.375 28.861 87.923 1.00 44.17 311 ALA A N 1
ATOM 2426 C CA . ALA A 1 316 ? -36.983 28.583 89.304 1.00 44.54 311 ALA A CA 1
ATOM 2427 C C . ALA A 1 316 ? -38.151 28.930 90.216 1.00 54.97 311 ALA A C 1
ATOM 2428 O O . ALA A 1 316 ? -38.302 28.343 91.294 1.00 62.65 311 ALA A O 1
ATOM 2430 N N . GLY B 1 4 ? 25.975 -0.486 35.227 1.00 46.07 -1 GLY B N 1
ATOM 2431 C CA . GLY B 1 4 ? 26.959 -0.447 36.306 1.00 43.00 -1 GLY B CA 1
ATOM 2432 C C . GLY B 1 4 ? 28.327 -0.077 35.752 1.00 41.65 -1 GLY B C 1
ATOM 2433 O O . GLY B 1 4 ? 29.144 -0.949 35.459 1.00 47.06 -1 GLY B O 1
ATOM 2434 N N . SER B 1 5 ? 28.581 1.212 35.595 1.00 33.88 0 SER B N 1
ATOM 2435 C CA . SER B 1 5 ? 29.892 1.620 35.124 1.00 36.57 0 SER B CA 1
ATOM 2436 C C . SER B 1 5 ? 30.771 2.140 36.269 1.00 35.68 0 SER B C 1
ATOM 2437 O O . SER B 1 5 ? 30.800 1.544 37.335 1.00 42.61 0 SER B O 1
ATOM 2439 N N . LYS B 1 6 ? 31.493 3.233 36.046 1.00 36.72 1 LYS B N 1
ATOM 2440 C CA . LYS B 1 6 ? 32.488 3.668 37.024 1.00 34.51 1 LYS B CA 1
ATOM 2441 C C . LYS B 1 6 ? 32.056 4.886 37.843 1.00 35.43 1 LYS B C 1
ATOM 2442 O O . LYS B 1 6 ? 31.328 5.754 37.358 1.00 33.16 1 LYS B O 1
ATOM 2444 N N . ASN B 1 7 ? 32.541 4.959 39.077 1.00 31.18 2 ASN B N 1
ATOM 2445 C CA . ASN B 1 7 ? 32.449 6.183 39.865 1.00 33.39 2 ASN B CA 1
ATOM 2446 C C . ASN B 1 7 ? 33.306 7.248 39.184 1.00 35.66 2 ASN B C 1
ATOM 2447 O O . ASN B 1 7 ? 34.529 7.072 39.015 1.00 36.23 2 ASN B O 1
ATOM 2452 N N . VAL B 1 8 ? 32.682 8.344 38.763 1.00 29.22 3 VAL B N 1
ATOM 2453 C CA . VAL B 1 8 ? 33.434 9.406 38.092 1.00 28.99 3 VAL B CA 1
ATOM 2454 C C . VAL B 1 8 ? 33.478 10.703 38.880 1.00 27.75 3 VAL B C 1
ATOM 2455 O O . VAL B 1 8 ? 33.566 11.784 38.308 1.00 31.31 3 VAL B O 1
ATOM 2459 N N . ASN B 1 9 ? 33.449 10.587 40.203 1.00 27.96 4 ASN B N 1
ATOM 2460 C CA . ASN B 1 9 ? 33.553 11.766 41.054 1.00 28.07 4 ASN B CA 1
ATOM 2461 C C . ASN B 1 9 ? 34.785 12.597 40.712 1.00 31.39 4 ASN B C 1
ATOM 2462 O O . ASN B 1 9 ? 34.740 13.823 40.773 1.00 32.58 4 ASN B O 1
ATOM 2467 N N . ASP B 1 10 ? 35.866 11.910 40.323 1.00 32.77 5 ASP B N 1
ATOM 2468 C CA . ASP B 1 10 ? 37.135 12.542 39.926 1.00 36.41 5 ASP B CA 1
ATOM 2469 C C . ASP B 1 10 ? 37.049 13.330 38.629 1.00 37.65 5 ASP B C 1
ATOM 2470 O O . ASP B 1 10 ? 37.945 14.123 38.308 1.00 37.68 5 ASP B O 1
ATOM 2475 N N . LEU B 1 11 ? 36.002 13.072 37.854 1.00 33.28 6 LEU B N 1
ATOM 2476 C CA . LEU B 1 11 ? 35.867 13.673 36.539 1.00 34.36 6 LEU B CA 1
ATOM 2477 C C . LEU B 1 11 ? 34.770 14.738 36.512 1.00 37.12 6 LEU B C 1
ATOM 2478 O O . LEU B 1 11 ? 34.344 15.190 35.454 1.00 32.87 6 LEU B O 1
ATOM 2483 N N . ILE B 1 12 ? 34.319 15.167 37.681 1.00 31.80 7 ILE B N 1
ATOM 2484 C CA . ILE B 1 12 ? 33.414 16.301 37.713 1.00 29.72 7 ILE B CA 1
ATOM 2485 C C . ILE B 1 12 ? 33.992 17.436 38.563 1.00 35.69 7 ILE B C 1
ATOM 2486 O O . ILE B 1 12 ? 34.732 17.198 39.524 1.00 34.82 7 ILE B O 1
ATOM 2491 N N . THR B 1 13 ? 33.671 18.664 38.176 1.00 33.10 8 THR B N 1
ATOM 2492 C CA . THR B 1 13 ? 34.019 19.848 38.948 1.00 34.13 8 THR B CA 1
ATOM 2493 C C . THR B 1 13 ? 32.735 20.624 39.158 1.00 32.19 8 THR B C 1
ATOM 2494 O O . THR B 1 13 ? 31.753 20.410 38.441 1.00 36.55 8 THR B O 1
ATOM 2498 N N . SER B 1 14 ? 32.735 21.538 40.118 1.00 35.83 9 SER B N 1
ATOM 2499 C CA . SER B 1 14 ? 31.508 22.252 40.410 1.00 33.92 9 SER B CA 1
ATOM 2500 C C . SER B 1 14 ? 31.721 23.612 41.049 1.00 32.55 9 SER B C 1
ATOM 2501 O O . SER B 1 14 ? 32.760 23.885 41.662 1.00 38.67 9 SER B O 1
ATOM 2504 N N . ASN B 1 15 ? 30.726 24.470 40.874 1.00 32.36 10 ASN B N 1
ATOM 2505 C CA . ASN B 1 15 ? 30.695 25.769 41.519 1.00 34.17 10 ASN B CA 1
ATOM 2506 C C . ASN B 1 15 ? 29.420 25.768 42.358 1.00 30.07 10 ASN B C 1
ATOM 2507 O O . ASN B 1 15 ? 28.327 25.728 41.819 1.00 31.29 10 ASN B O 1
ATOM 2512 N N . THR B 1 16 ? 29.574 25.813 43.678 1.00 35.28 11 THR B N 1
ATOM 2513 C CA . THR B 1 16 ? 28.474 25.483 44.585 1.00 35.96 11 THR B CA 1
ATOM 2514 C C . THR B 1 16 ? 28.331 26.519 45.703 1.00 33.67 11 THR B C 1
ATOM 2515 O O . THR B 1 16 ? 29.326 27.000 46.241 1.00 35.17 11 THR B O 1
ATOM 2519 N N . THR B 1 17 ? 27.087 26.861 46.040 1.00 32.95 12 THR B N 1
ATOM 2520 C CA . THR B 1 17 ? 26.804 27.588 47.276 1.00 34.25 12 THR B CA 1
ATOM 2521 C C . THR B 1 17 ? 25.844 26.789 48.155 1.00 32.11 12 THR B C 1
ATOM 2522 O O . THR B 1 17 ? 24.979 26.078 47.660 1.00 30.30 12 THR B O 1
ATOM 2526 N N . LEU B 1 18 ? 26.025 26.906 49.465 1.00 35.18 13 LEU B N 1
ATOM 2527 C CA . LEU B 1 18 ? 25.116 26.319 50.437 1.00 32.63 13 LEU B CA 1
ATOM 2528 C C . LEU B 1 18 ? 24.784 27.447 51.396 1.00 30.25 13 LEU B C 1
ATOM 2529 O O . LEU B 1 18 ? 25.664 27.954 52.106 1.00 31.61 13 LEU B O 1
ATOM 2534 N N . THR B 1 19 ? 23.517 27.846 51.410 1.00 33.19 14 THR B N 1
ATOM 2535 C CA . THR B 1 19 ? 23.106 29.054 52.115 1.00 32.96 14 THR B CA 1
ATOM 2536 C C . THR B 1 19 ? 21.972 28.776 53.105 1.00 33.09 14 THR B C 1
ATOM 2537 O O . THR B 1 19 ? 20.955 28.187 52.741 1.00 32.99 14 THR B O 1
ATOM 2541 N N . VAL B 1 20 ? 22.145 29.203 54.353 1.00 30.15 15 VAL B N 1
ATOM 2542 C CA . VAL B 1 20 ? 21.060 29.109 55.326 1.00 31.78 15 VAL B CA 1
ATOM 2543 C C . VAL B 1 20 ? 19.991 30.130 54.981 1.00 37.43 15 VAL B C 1
ATOM 2544 O O . VAL B 1 20 ? 20.285 31.326 54.860 1.00 40.24 15 VAL B O 1
ATOM 2548 N N . VAL B 1 21 ? 18.748 29.674 54.825 1.00 30.49 16 VAL B N 1
ATOM 2549 C CA . VAL B 1 21 ? 17.644 30.576 54.536 1.00 30.31 16 VAL B CA 1
ATOM 2550 C C . VAL B 1 21 ? 16.793 30.739 55.797 1.00 34.14 16 VAL B C 1
ATOM 2551 O O . VAL B 1 21 ? 16.268 29.756 56.314 1.00 30.37 16 VAL B O 1
ATOM 2555 N N . ASP B 1 22 ? 16.711 31.970 56.300 1.00 31.49 17 ASP B N 1
ATOM 2556 C CA . ASP B 1 22 ? 15.812 32.340 57.400 1.00 33.84 17 ASP B CA 1
ATOM 2557 C C . ASP B 1 22 ? 14.447 32.574 56.764 1.00 31.05 17 ASP B C 1
ATOM 2558 O O . ASP B 1 22 ? 14.153 33.664 56.257 1.00 34.63 17 ASP B O 1
ATOM 2563 N N . ALA B 1 23 ? 13.626 31.526 56.743 1.00 28.56 18 ALA B N 1
ATOM 2564 C CA . ALA B 1 23 ? 12.454 31.482 55.869 1.00 32.09 18 ALA B CA 1
ATOM 2565 C C . ALA B 1 23 ? 11.403 32.490 56.269 1.00 31.54 18 ALA B C 1
ATOM 2566 O O . ALA B 1 23 ? 10.720 33.059 55.419 1.00 33.28 18 ALA B O 1
ATOM 2568 N N . ASP B 1 24 ? 11.290 32.704 57.573 1.00 31.45 19 ASP B N 1
ATOM 2569 C CA . ASP B 1 24 ? 10.337 33.666 58.111 1.00 31.30 19 ASP B CA 1
ATOM 2570 C C . ASP B 1 24 ? 11.060 34.949 58.516 1.00 31.84 19 ASP B C 1
ATOM 2571 O O . ASP B 1 24 ? 10.472 35.844 59.128 1.00 31.90 19 ASP B O 1
ATOM 2576 N N . LYS B 1 25 ? 12.352 35.013 58.181 1.00 32.61 20 LYS B N 1
ATOM 2577 C CA . LYS B 1 25 ? 13.148 36.217 58.367 1.00 31.24 20 LYS B CA 1
ATOM 2578 C C . LYS B 1 25 ? 12.985 36.804 59.753 1.00 31.79 20 LYS B C 1
ATOM 2579 O O . LYS B 1 25 ? 12.733 37.990 59.876 1.00 35.58 20 LYS B O 1
ATOM 2585 N N . ASN B 1 26 ? 13.089 35.982 60.790 1.00 32.34 21 ASN B N 1
ATOM 2586 C CA . ASN B 1 26 ? 12.893 36.494 62.142 1.00 34.67 21 ASN B CA 1
ATOM 2587 C C . ASN B 1 26 ? 14.180 36.553 62.958 1.00 37.47 21 ASN B C 1
ATOM 2588 O O . ASN B 1 26 ? 14.129 36.751 64.165 1.00 40.69 21 ASN B O 1
ATOM 2593 N N . ASN B 1 27 ? 15.322 36.397 62.290 1.00 33.54 22 ASN B N 1
ATOM 2594 C CA . ASN B 1 27 ? 16.646 36.444 62.945 1.00 38.35 22 ASN B CA 1
ATOM 2595 C C . ASN B 1 27 ? 16.893 35.310 63.929 1.00 41.95 22 ASN B C 1
ATOM 2596 O O . ASN B 1 27 ? 17.721 35.428 64.840 1.00 40.55 22 ASN B O 1
ATOM 2601 N N . LYS B 1 28 ? 16.154 34.223 63.757 1.00 34.43 23 LYS B N 1
ATOM 2602 C CA . LYS B 1 28 ? 16.348 33.013 64.525 1.00 35.63 23 LYS B CA 1
ATOM 2603 C C . LYS B 1 28 ? 16.394 31.869 63.540 1.00 34.39 23 LYS B C 1
ATOM 2604 O O . LYS B 1 28 ? 15.479 31.719 62.738 1.00 35.19 23 LYS B O 1
ATOM 2610 N N . ILE B 1 29 ? 17.458 31.069 63.598 1.00 30.19 24 ILE B N 1
ATOM 2611 C CA . ILE B 1 29 ? 17.558 29.878 62.753 1.00 31.03 24 ILE B CA 1
ATOM 2612 C C . ILE B 1 29 ? 17.074 28.648 63.528 1.00 33.35 24 ILE B C 1
ATOM 2613 O O . ILE B 1 29 ? 17.637 28.287 64.552 1.00 33.13 24 ILE B O 1
ATOM 2618 N N . VAL B 1 30 ? 16.017 28.018 63.024 1.00 31.63 25 VAL B N 1
ATOM 2619 C CA . VAL B 1 30 ? 15.339 26.918 63.698 1.00 31.43 25 VAL B CA 1
ATOM 2620 C C . VAL B 1 30 ? 15.092 25.832 62.663 1.00 29.44 25 VAL B C 1
ATOM 2621 O O . VAL B 1 30 ? 14.512 26.117 61.620 1.00 28.98 25 VAL B O 1
ATOM 2625 N N . PRO B 1 31 ? 15.546 24.598 62.928 1.00 30.08 26 PRO B N 1
ATOM 2626 C CA . PRO B 1 31 ? 15.365 23.524 61.941 1.00 29.13 26 PRO B CA 1
ATOM 2627 C C . PRO B 1 31 ? 13.924 23.327 61.463 1.00 32.90 26 PRO B C 1
ATOM 2628 O O . PRO B 1 31 ? 13.686 23.001 60.295 1.00 32.74 26 PRO B O 1
ATOM 2632 N N . ALA B 1 32 ? 12.964 23.534 62.347 1.00 32.43 27 ALA B N 1
ATOM 2633 C CA . ALA B 1 32 ? 11.566 23.344 61.968 1.00 35.26 27 ALA B CA 1
ATOM 2634 C C . ALA B 1 32 ? 11.008 24.386 60.993 1.00 38.12 27 ALA B C 1
ATOM 2635 O O . ALA B 1 32 ? 10.029 24.118 60.294 1.00 38.58 27 ALA B O 1
ATOM 2637 N N . GLN B 1 33 ? 11.611 25.571 60.952 1.00 33.91 28 GLN B N 1
ATOM 2638 C CA . GLN B 1 33 ? 11.046 26.671 60.176 1.00 36.49 28 GLN B CA 1
ATOM 2639 C C . GLN B 1 33 ? 11.914 27.043 58.997 1.00 31.68 28 GLN B C 1
ATOM 2640 O O . GLN B 1 33 ? 11.417 27.479 57.958 1.00 33.58 28 GLN B O 1
ATOM 2646 N N . ASP B 1 34 ? 13.216 26.864 59.154 1.00 32.83 29 ASP B N 1
ATOM 2647 C CA . ASP B 1 34 ? 14.140 27.428 58.193 1.00 30.01 29 ASP B CA 1
ATOM 2648 C C . ASP B 1 34 ? 14.739 26.301 57.358 1.00 28.82 29 ASP B C 1
ATOM 2649 O O . ASP B 1 34 ? 14.418 25.132 57.574 1.00 32.00 29 ASP B O 1
ATOM 2654 N N . TYR B 1 35 ? 15.586 26.629 56.390 1.00 28.58 30 TYR B N 1
ATOM 2655 C CA . TYR B 1 35 ? 16.116 25.562 55.532 1.00 29.07 30 TYR B CA 1
ATOM 2656 C C . TYR B 1 35 ? 17.441 25.947 54.882 1.00 30.82 30 TYR B C 1
ATOM 2657 O O . TYR B 1 35 ? 17.974 27.022 55.159 1.00 29.50 30 TYR B O 1
ATOM 2666 N N . LEU B 1 36 ? 17.982 25.053 54.049 1.00 27.52 31 LEU B N 1
ATOM 2667 C CA . LEU B 1 36 ? 19.233 25.313 53.352 1.00 30.49 31 LEU B CA 1
ATOM 2668 C C . LEU B 1 36 ? 19.002 25.283 51.850 1.00 30.15 31 LEU B C 1
ATOM 2669 O O . LEU B 1 36 ? 18.367 24.367 51.344 1.00 29.50 31 LEU B O 1
ATOM 2674 N N . ALA B 1 37 ? 19.529 26.281 51.148 1.00 29.36 32 ALA B N 1
ATOM 2675 C CA . ALA B 1 37 ? 19.475 26.309 49.695 1.00 28.77 32 ALA B CA 1
ATOM 2676 C C . ALA B 1 37 ? 20.811 25.830 49.137 1.00 30.91 32 ALA B C 1
ATOM 2677 O O . ALA B 1 37 ? 21.844 26.450 49.371 1.00 29.96 32 ALA B O 1
ATOM 2679 N N . LEU B 1 38 ? 20.773 24.726 48.401 1.00 30.92 33 LEU B N 1
ATOM 2680 C CA . LEU B 1 38 ? 21.953 24.192 47.721 1.00 28.66 33 LEU B CA 1
ATOM 2681 C C . LEU B 1 38 ? 21.862 24.511 46.243 1.00 29.08 33 LEU B C 1
ATOM 2682 O O . LEU B 1 38 ? 20.897 24.137 45.583 1.00 27.76 33 LEU B O 1
ATOM 2687 N N . LYS B 1 39 ? 22.866 25.207 45.725 1.00 30.70 34 LYS B N 1
ATOM 2688 C CA . LYS B 1 39 ? 22.898 25.521 44.301 1.00 28.20 34 LYS B CA 1
ATOM 2689 C C . LYS B 1 39 ? 24.243 25.138 43.716 1.00 29.48 34 LYS B C 1
ATOM 2690 O O . LYS B 1 39 ? 25.272 25.480 44.261 1.00 30.16 34 LYS B O 1
ATOM 2696 N N . SER B 1 40 ? 24.242 24.436 42.587 1.00 30.14 35 SER B N 1
ATOM 2697 C CA . SER B 1 40 ? 25.512 24.040 41.994 1.00 31.30 35 SER B CA 1
ATOM 2698 C C . SER B 1 40 ? 25.439 24.020 40.488 1.00 31.68 35 SER B C 1
ATOM 2699 O O . SER B 1 40 ? 24.424 23.654 39.915 1.00 32.43 35 SER B O 1
ATOM 2702 N N . GLN B 1 41 ? 26.533 24.438 39.861 1.00 33.45 36 GLN B N 1
ATOM 2703 C CA . GLN B 1 41 ? 26.745 24.187 38.437 1.00 37.52 36 GLN B CA 1
ATOM 2704 C C . GLN B 1 41 ? 27.871 23.176 38.316 1.00 30.81 36 GLN B C 1
ATOM 2705 O O . GLN B 1 41 ? 28.988 23.412 38.792 1.00 31.58 36 GLN B O 1
ATOM 2711 N N . ILE B 1 42 ? 27.566 22.039 37.701 1.00 29.93 37 ILE B N 1
ATOM 2712 C CA . ILE B 1 42 ? 28.487 20.918 37.652 1.00 30.37 37 ILE B CA 1
ATOM 2713 C C . ILE B 1 42 ? 28.935 20.683 36.210 1.00 36.34 37 ILE B C 1
ATOM 2714 O O . ILE B 1 42 ? 28.110 20.629 35.297 1.00 38.32 37 ILE B O 1
ATOM 2719 N N . LYS B 1 43 ? 30.247 20.573 36.012 1.00 34.07 38 LYS B N 1
ATOM 2720 C CA . LYS B 1 43 ? 30.799 20.268 34.697 1.00 33.00 38 LYS B CA 1
ATOM 2721 C C . LYS B 1 43 ? 31.295 18.835 34.682 1.00 35.25 38 LYS B C 1
ATOM 2722 O O . LYS B 1 43 ? 31.926 18.374 35.639 1.00 33.85 38 LYS B O 1
ATOM 2728 N N . VAL B 1 44 ? 30.997 18.137 33.591 1.00 31.36 39 VAL B N 1
ATOM 2729 C CA . VAL B 1 44 ? 31.311 16.727 33.447 1.00 34.80 39 VAL B CA 1
ATOM 2730 C C . VAL B 1 44 ? 32.340 16.523 32.338 1.00 36.19 39 VAL B C 1
ATOM 2731 O O . VAL B 1 44 ? 32.156 17.012 31.227 1.00 36.30 39 VAL B O 1
ATOM 2735 N N . ASP B 1 45 ? 33.417 15.804 32.649 1.00 34.25 40 ASP B N 1
ATOM 2736 C CA . ASP B 1 45 ? 34.466 15.514 31.667 1.00 35.98 40 ASP B CA 1
ATOM 2737 C C . ASP B 1 45 ? 33.930 14.687 30.487 1.00 34.72 40 ASP B C 1
ATOM 2738 O O . ASP B 1 45 ? 33.106 13.790 30.666 1.00 32.41 40 ASP B O 1
ATOM 2743 N N . ASP B 1 46 ? 34.385 14.997 29.276 1.00 36.58 41 ASP B N 1
ATOM 2744 C CA . ASP B 1 46 ? 33.942 14.277 28.081 1.00 39.10 41 ASP B CA 1
ATOM 2745 C C . ASP B 1 46 ? 34.191 12.769 28.118 1.00 36.37 41 ASP B C 1
ATOM 2746 O O . ASP B 1 46 ? 33.479 12.007 27.458 1.00 39.75 41 ASP B O 1
ATOM 2751 N N . LYS B 1 47 ? 35.203 12.346 28.870 1.00 35.71 42 LYS B N 1
ATOM 2752 C CA . LYS B 1 47 ? 35.508 10.925 29.039 1.00 37.72 42 LYS B CA 1
ATOM 2753 C C . LYS B 1 47 ? 34.367 10.170 29.730 1.00 37.22 42 LYS B C 1
ATOM 2754 O O . LYS B 1 47 ? 34.239 8.955 29.582 1.00 36.22 42 LYS B O 1
ATOM 2760 N N . VAL B 1 48 ? 33.553 10.883 30.499 1.00 33.15 43 VAL B N 1
ATOM 2761 C CA . VAL B 1 48 ? 32.439 10.244 31.199 1.00 30.77 43 VAL B CA 1
ATOM 2762 C C . VAL B 1 48 ? 31.456 9.648 30.216 1.00 34.93 43 VAL B C 1
ATOM 2763 O O . VAL B 1 48 ? 31.195 10.230 29.147 1.00 34.86 43 VAL B O 1
ATOM 2767 N N . LYS B 1 49 ? 30.954 8.460 30.539 1.00 34.55 44 LYS B N 1
ATOM 2768 C CA . LYS B 1 49 ? 30.097 7.747 29.602 1.00 36.43 44 LYS B CA 1
ATOM 2769 C C . LYS B 1 49 ? 28.848 7.216 30.278 1.00 33.31 44 LYS B C 1
ATOM 2770 O O . LYS B 1 49 ? 28.763 7.185 31.518 1.00 33.74 44 LYS B O 1
ATOM 2776 N N . SER B 1 50 ? 27.880 6.810 29.457 1.00 32.34 45 SER B N 1
ATOM 2777 C CA . SER B 1 50 ? 26.605 6.298 29.923 1.00 29.08 45 SER B CA 1
ATOM 2778 C C . SER B 1 50 ? 26.813 5.164 30.929 1.00 32.95 45 SER B C 1
ATOM 2779 O O . SER B 1 50 ? 27.591 4.233 30.682 1.00 35.74 45 SER B O 1
ATOM 2782 N N . GLY B 1 51 ? 26.161 5.269 32.085 1.00 33.86 46 GLY B N 1
ATOM 2783 C CA . GLY B 1 51 ? 26.256 4.239 33.101 1.00 32.05 46 GLY B CA 1
ATOM 2784 C C . GLY B 1 51 ? 27.244 4.594 34.203 1.00 29.40 46 GLY B C 1
ATOM 2785 O O . GLY B 1 51 ? 27.206 4.000 35.289 1.00 32.60 46 GLY B O 1
ATOM 2786 N N . ASP B 1 52 ? 28.150 5.532 33.917 1.00 32.28 47 ASP B N 1
ATOM 2787 C CA . ASP B 1 52 ? 29.020 6.066 34.976 1.00 30.62 47 ASP B CA 1
ATOM 2788 C C . ASP B 1 52 ? 28.146 6.797 35.982 1.00 28.88 47 ASP B C 1
ATOM 2789 O O . ASP B 1 52 ? 26.995 7.127 35.702 1.00 31.49 47 ASP B O 1
ATOM 2794 N N . TYR B 1 53 ? 28.669 7.035 37.178 1.00 26.12 48 TYR B N 1
ATOM 2795 C CA . TYR B 1 53 ? 27.858 7.698 38.190 1.00 29.12 48 TYR B CA 1
ATOM 2796 C C . TYR B 1 53 ? 28.676 8.625 39.055 1.00 30.16 48 TYR B C 1
ATOM 2797 O O . TYR B 1 53 ? 29.896 8.482 39.138 1.00 33.50 48 TYR B O 1
ATOM 2806 N N . PHE B 1 54 ? 28.013 9.615 39.642 1.00 24.64 49 PHE B N 1
ATOM 2807 C CA . PHE B 1 54 ? 28.664 10.427 40.679 1.00 29.88 49 PHE B CA 1
ATOM 2808 C C . PHE B 1 54 ? 27.765 10.519 41.891 1.00 29.86 49 PHE B C 1
ATOM 2809 O O . PHE B 1 54 ? 26.594 10.153 41.829 1.00 29.56 49 PHE B O 1
ATOM 2817 N N . THR B 1 55 ? 28.317 10.978 43.011 1.00 29.59 50 THR B N 1
ATOM 2818 C CA . THR B 1 55 ? 27.547 11.041 44.236 1.00 25.75 50 THR B CA 1
ATOM 2819 C C . THR B 1 55 ? 27.455 12.440 44.816 1.00 25.06 50 THR B C 1
ATOM 2820 O O . THR B 1 55 ? 28.306 13.301 44.572 1.00 27.68 50 THR B O 1
ATOM 2824 N N . ILE B 1 56 ? 26.403 12.660 45.595 1.00 25.99 51 ILE B N 1
ATOM 2825 C CA . ILE B 1 56 ? 26.316 13.839 46.433 1.00 26.39 51 ILE B CA 1
ATOM 2826 C C . ILE B 1 56 ? 26.113 13.315 47.834 1.00 28.38 51 ILE B C 1
ATOM 2827 O O . ILE B 1 56 ? 25.217 12.502 48.074 1.00 27.97 51 ILE B O 1
ATOM 2832 N N . LYS B 1 57 ? 26.980 13.733 48.756 1.00 24.82 52 LYS B N 1
ATOM 2833 C CA . LYS B 1 57 ? 26.826 13.340 50.146 1.00 26.55 52 LYS B CA 1
ATOM 2834 C C . LYS B 1 57 ? 26.555 14.567 50.997 1.00 25.91 52 LYS B C 1
ATOM 2835 O O . LYS B 1 57 ? 26.778 15.696 50.561 1.00 27.85 52 LYS B O 1
ATOM 2841 N N . TYR B 1 58 ? 26.050 14.353 52.206 1.00 28.81 53 TYR B N 1
ATOM 2842 C CA . TYR B 1 58 ? 25.768 15.484 53.071 1.00 24.24 53 TYR B CA 1
ATOM 2843 C C . TYR B 1 58 ? 26.003 15.143 54.538 1.00 27.18 53 TYR B C 1
ATOM 2844 O O . TYR B 1 58 ? 25.927 13.981 54.920 1.00 28.05 53 TYR B O 1
ATOM 2853 N N . SER B 1 59 ? 26.280 16.163 55.340 1.00 27.10 54 SER B N 1
ATOM 2854 C CA . SER B 1 59 ? 26.661 15.961 56.749 1.00 26.46 54 SER B CA 1
ATOM 2855 C C . SER B 1 59 ? 25.528 15.384 57.595 1.00 28.21 54 SER B C 1
ATOM 2856 O O . SER B 1 59 ? 24.376 15.366 57.172 1.00 30.14 54 SER B O 1
ATOM 2859 N N . ASP B 1 60 ? 25.864 14.915 58.801 1.00 29.90 55 ASP B N 1
ATOM 2860 C CA . ASP B 1 60 ? 24.857 14.402 59.728 1.00 27.79 55 ASP B CA 1
ATOM 2861 C C . ASP B 1 60 ? 23.833 15.457 60.146 1.00 28.88 55 ASP B C 1
ATOM 2862 O O . ASP B 1 60 ? 22.726 15.120 60.578 1.00 30.79 55 ASP B O 1
ATOM 2867 N N . THR B 1 61 ? 24.202 16.730 60.038 1.00 28.29 56 THR B N 1
ATOM 2868 C CA . THR B 1 61 ? 23.298 17.836 60.336 1.00 28.47 56 THR B CA 1
ATOM 2869 C C . THR B 1 61 ? 22.377 18.235 59.167 1.00 24.47 56 THR B C 1
ATOM 2870 O O . THR B 1 61 ? 21.593 19.182 59.286 1.00 28.64 56 THR B O 1
ATOM 2874 N N . VAL B 1 62 ? 22.471 17.501 58.059 1.00 26.13 57 VAL B N 1
ATOM 2875 C CA . VAL B 1 62 ? 21.609 17.715 56.888 1.00 28.81 57 VAL B CA 1
ATOM 2876 C C . VAL B 1 62 ? 20.709 16.511 56.576 1.00 29.56 57 VAL B C 1
ATOM 2877 O O . VAL B 1 62 ? 21.140 15.358 56.645 1.00 27.22 57 VAL B O 1
ATOM 2881 N N . GLN B 1 63 ? 19.452 16.784 56.233 1.00 32.21 58 GLN B N 1
ATOM 2882 C CA . GLN B 1 63 ? 18.559 15.769 55.666 1.00 29.86 58 GLN B CA 1
ATOM 2883 C C . GLN B 1 63 ? 17.817 16.354 54.456 1.00 26.65 58 GLN B C 1
ATOM 2884 O O . GLN B 1 63 ? 17.690 17.575 54.328 1.00 28.21 58 GLN B O 1
ATOM 2890 N N . VAL B 1 64 ? 17.338 15.500 53.559 1.00 24.22 59 VAL B N 1
ATOM 2891 C CA . VAL B 1 64 ? 16.815 16.011 52.287 1.00 26.19 59 VAL B CA 1
ATOM 2892 C C . VAL B 1 64 ? 15.284 15.991 52.227 1.00 29.84 59 VAL B C 1
ATOM 2893 O O . VAL B 1 64 ? 14.670 16.191 51.165 1.00 30.63 59 VAL B O 1
ATOM 2897 N N . TYR B 1 65 ? 14.676 15.744 53.372 1.00 34.01 60 TYR B N 1
ATOM 2898 C CA . TYR B 1 65 ? 13.221 15.737 53.469 1.00 38.79 60 TYR B CA 1
ATOM 2899 C C . TYR B 1 65 ? 12.797 16.517 54.698 1.00 37.32 60 TYR B C 1
ATOM 2900 O O . TYR B 1 65 ? 13.605 16.762 55.598 1.00 35.00 60 TYR B O 1
ATOM 2909 N N . GLY B 1 66 ? 11.535 16.919 54.724 1.00 39.93 61 GLY B N 1
ATOM 2910 C CA . GLY B 1 66 ? 11.004 17.625 55.868 1.00 44.90 61 GLY B CA 1
ATOM 2911 C C . GLY B 1 66 ? 10.079 16.721 56.653 1.00 44.57 61 GLY B C 1
ATOM 2912 O O . GLY B 1 66 ? 10.488 15.671 57.151 1.00 51.56 61 GLY B O 1
ATOM 2913 N N . LEU B 1 67 ? 8.824 17.124 56.767 1.00 37.40 62 LEU B N 1
ATOM 2914 C CA . LEU B 1 67 ? 7.871 16.355 57.552 1.00 38.03 62 LEU B CA 1
ATOM 2915 C C . LEU B 1 67 ? 7.394 15.114 56.810 1.00 35.78 62 LEU B C 1
ATOM 2916 O O . LEU B 1 67 ? 6.985 14.129 57.426 1.00 41.22 62 LEU B O 1
ATOM 2921 N N . ASN B 1 68 ? 7.453 15.167 55.482 1.00 41.59 63 ASN B N 1
ATOM 2922 C CA . ASN B 1 68 ? 6.991 14.065 54.648 1.00 40.11 63 ASN B CA 1
ATOM 2923 C C . ASN B 1 68 ? 8.162 13.315 54.026 1.00 48.13 63 ASN B C 1
ATOM 2924 O O . ASN B 1 68 ? 8.778 13.798 53.076 1.00 56.96 63 ASN B O 1
ATOM 2929 N N . PRO B 1 69 ? 8.454 12.120 54.549 1.00 44.01 64 PRO B N 1
ATOM 2930 C CA . PRO B 1 69 ? 9.504 11.272 53.976 1.00 54.55 64 PRO B CA 1
ATOM 2931 C C . PRO B 1 69 ? 9.022 10.540 52.725 1.00 67.24 64 PRO B C 1
ATOM 2932 O O . PRO B 1 69 ? 9.336 9.366 52.530 1.00 75.36 64 PRO B O 1
ATOM 2936 N N . GLU B 1 70 ? 8.254 11.245 51.895 1.00 64.98 65 GLU B N 1
ATOM 2937 C CA . GLU B 1 70 ? 7.909 10.797 50.551 1.00 63.75 65 GLU B CA 1
ATOM 2938 C C . GLU B 1 70 ? 8.356 11.867 49.567 1.00 62.53 65 GLU B C 1
ATOM 2939 O O . GLU B 1 70 ? 8.608 11.589 48.393 1.00 63.97 65 GLU B O 1
ATOM 2945 N N . ASP B 1 71 ? 8.454 13.097 50.059 1.00 54.22 66 ASP B N 1
ATOM 2946 C CA . ASP B 1 71 ? 8.722 14.254 49.211 1.00 60.96 66 ASP B CA 1
ATOM 2947 C C . ASP B 1 71 ? 10.181 14.383 48.800 1.00 60.13 66 ASP B C 1
ATOM 2948 O O . ASP B 1 71 ? 10.584 15.380 48.192 1.00 61.88 66 ASP B O 1
ATOM 2953 N N . ILE B 1 72 ? 10.980 13.367 49.081 1.00 48.37 67 ILE B N 1
ATOM 2954 C CA . ILE B 1 72 ? 12.388 13.484 48.745 1.00 51.75 67 ILE B CA 1
ATOM 2955 C C . ILE B 1 72 ? 12.650 13.449 47.222 1.00 62.50 67 ILE B C 1
ATOM 2956 O O . ILE B 1 72 ? 13.736 13.085 46.768 1.00 60.16 67 ILE B O 1
ATOM 2961 N N . LYS B 1 73 ? 11.653 13.877 46.440 1.00 68.22 68 LYS B N 1
ATOM 2962 C CA . LYS B 1 73 ? 11.861 14.104 45.009 1.00 69.26 68 LYS B CA 1
ATOM 2963 C C . LYS B 1 73 ? 11.337 15.414 44.403 1.00 68.00 68 LYS B C 1
ATOM 2964 O O . LYS B 1 73 ? 10.534 15.404 43.474 1.00 76.21 68 LYS B O 1
ATOM 2970 N N . ASN B 1 74 ? 11.795 16.536 44.939 1.00 63.82 69 ASN B N 1
ATOM 2971 C CA . ASN B 1 74 ? 12.095 17.670 44.088 1.00 59.18 69 ASN B CA 1
ATOM 2972 C C . ASN B 1 74 ? 13.602 17.575 43.973 1.00 55.74 69 ASN B C 1
ATOM 2973 O O . ASN B 1 74 ? 14.275 18.468 43.454 1.00 59.60 69 ASN B O 1
ATOM 2978 N N . ILE B 1 75 ? 14.111 16.466 44.513 1.00 45.18 70 ILE B N 1
ATOM 2979 C CA . ILE B 1 75 ? 15.490 16.053 44.358 1.00 32.82 70 ILE B CA 1
ATOM 2980 C C . ILE B 1 75 ? 15.502 14.733 43.593 1.00 36.72 70 ILE B C 1
ATOM 2981 O O . ILE B 1 75 ? 15.486 13.646 44.164 1.00 34.48 70 ILE B O 1
ATOM 2986 N N . GLY B 1 76 ? 15.524 14.845 42.276 1.00 31.65 71 GLY B N 1
ATOM 2987 C CA . GLY B 1 76 ? 15.391 13.697 41.410 1.00 36.35 71 GLY B CA 1
ATOM 2988 C C . GLY B 1 76 ? 16.307 13.781 40.218 1.00 31.38 71 GLY B C 1
ATOM 2989 O O . GLY B 1 76 ? 17.412 14.318 40.306 1.00 31.96 71 GLY B O 1
ATOM 2990 N N . ASP B 1 77 ? 15.847 13.260 39.086 1.00 32.21 72 ASP B N 1
ATOM 2991 C CA . ASP B 1 77 ? 16.713 13.206 37.912 1.00 32.63 72 ASP B CA 1
ATOM 2992 C C . ASP B 1 77 ? 17.183 14.603 37.489 1.00 29.68 72 ASP B C 1
ATOM 2993 O O . ASP B 1 77 ? 16.439 15.586 37.603 1.00 32.03 72 ASP B O 1
ATOM 2998 N N . ILE B 1 78 ? 18.414 14.685 36.994 1.00 27.51 73 ILE B N 1
ATOM 2999 C CA . ILE B 1 78 ? 18.947 15.947 36.474 1.00 24.18 73 ILE B CA 1
ATOM 3000 C C . ILE B 1 78 ? 18.676 16.044 34.984 1.00 29.08 73 ILE B C 1
ATOM 3001 O O . ILE B 1 78 ? 19.064 15.155 34.222 1.00 32.03 73 ILE B O 1
ATOM 3006 N N . LYS B 1 79 ? 18.019 17.130 34.587 1.00 30.39 74 LYS B N 1
ATOM 3007 C CA . LYS B 1 79 ? 17.607 17.334 33.188 1.00 29.24 74 LYS B CA 1
ATOM 3008 C C . LYS B 1 79 ? 18.247 18.555 32.562 1.00 27.32 74 LYS B C 1
ATOM 3009 O O . LYS B 1 79 ? 18.583 19.516 33.245 1.00 33.55 74 LYS B O 1
ATOM 3015 N N . ASP B 1 80 ? 18.397 18.530 31.230 1.00 27.33 75 ASP B N 1
ATOM 3016 C CA . ASP B 1 80 ? 18.893 19.689 30.509 1.00 33.07 75 ASP B CA 1
ATOM 3017 C C . ASP B 1 80 ? 17.659 20.540 30.222 1.00 38.21 75 ASP B C 1
ATOM 3018 O O . ASP B 1 80 ? 16.737 20.073 29.569 1.00 37.26 75 ASP B O 1
ATOM 3023 N N . PRO B 1 81 ? 17.634 21.787 30.722 1.00 35.34 76 PRO B N 1
ATOM 3024 C CA . PRO B 1 81 ? 16.405 22.590 30.624 1.00 41.84 76 PRO B CA 1
ATOM 3025 C C . PRO B 1 81 ? 16.147 23.118 29.217 1.00 48.88 76 PRO B C 1
ATOM 3026 O O . PRO B 1 81 ? 15.073 23.663 28.947 1.00 51.76 76 PRO B O 1
ATOM 3030 N N . ASN B 1 82 ? 17.120 22.939 28.331 1.00 48.11 77 ASN B N 1
ATOM 3031 C CA . ASN B 1 82 ? 17.022 23.425 26.957 1.00 50.35 77 ASN B CA 1
ATOM 3032 C C . ASN B 1 82 ? 16.357 22.426 26.017 1.00 54.01 77 ASN B C 1
ATOM 3033 O O . ASN B 1 82 ? 15.909 22.789 24.928 1.00 60.07 77 ASN B O 1
ATOM 3038 N N . ASN B 1 83 ? 16.302 21.165 26.429 1.00 48.82 78 ASN B N 1
ATOM 3039 C CA . ASN B 1 83 ? 15.714 20.122 25.597 1.00 44.35 78 ASN B CA 1
ATOM 3040 C C . ASN B 1 83 ? 14.930 19.091 26.387 1.00 47.69 78 ASN B C 1
ATOM 3041 O O . ASN B 1 83 ? 14.339 18.180 25.813 1.00 51.75 78 ASN B O 1
ATOM 3046 N N . GLY B 1 84 ? 14.948 19.226 27.710 1.00 46.68 79 GLY B N 1
ATOM 3047 C CA . GLY B 1 84 ? 14.168 18.365 28.573 1.00 48.74 79 GLY B CA 1
ATOM 3048 C C . GLY B 1 84 ? 14.708 16.958 28.715 1.00 45.83 79 GLY B C 1
ATOM 3049 O O . GLY B 1 84 ? 14.067 16.121 29.348 1.00 46.72 79 GLY B O 1
ATOM 3050 N N . GLU B 1 85 ? 15.880 16.691 28.141 1.00 38.06 80 GLU B N 1
ATOM 3051 C CA . GLU B 1 85 ? 16.446 15.347 28.216 1.00 32.00 80 GLU B CA 1
ATOM 3052 C C . GLU B 1 85 ? 17.039 15.087 29.600 1.00 33.14 80 GLU B C 1
ATOM 3053 O O . GLU B 1 85 ? 17.574 15.999 30.236 1.00 37.37 80 GLU B O 1
ATOM 3059 N N . THR B 1 86 ? 16.939 13.847 30.050 1.00 32.40 81 THR B N 1
ATOM 3060 C CA . THR B 1 86 ? 17.564 13.460 31.330 1.00 29.20 81 THR B CA 1
ATOM 3061 C C . THR B 1 86 ? 19.060 13.215 31.148 1.00 33.71 81 THR B C 1
ATOM 3062 O O . THR B 1 86 ? 19.456 12.453 30.260 1.00 30.63 81 THR B O 1
ATOM 3066 N N . ILE B 1 87 ? 19.883 13.828 32.011 1.00 27.02 82 ILE B N 1
ATOM 3067 C CA . ILE B 1 87 ? 21.346 13.706 31.935 1.00 27.80 82 ILE B CA 1
ATOM 3068 C C . ILE B 1 87 ? 21.784 12.596 32.891 1.00 28.34 82 ILE B C 1
ATOM 3069 O O . ILE B 1 87 ? 22.663 11.798 32.583 1.00 28.72 82 ILE B O 1
ATOM 3074 N N . ALA B 1 88 ? 21.152 12.548 34.054 1.00 31.70 83 ALA B N 1
ATOM 3075 C CA . ALA B 1 88 ? 21.457 11.504 35.025 1.00 27.59 83 ALA B CA 1
ATOM 3076 C C . ALA B 1 88 ? 20.240 11.212 35.883 1.00 26.82 83 ALA B C 1
ATOM 3077 O O . ALA B 1 88 ? 19.464 12.121 36.200 1.00 30.22 83 ALA B O 1
ATOM 3079 N N . THR B 1 89 ? 20.093 9.946 36.258 1.00 29.14 84 THR B N 1
ATOM 3080 C CA . THR B 1 89 ? 18.958 9.500 37.058 1.00 30.35 84 THR B CA 1
ATOM 3081 C C . THR B 1 89 ? 19.376 9.363 38.522 1.00 31.06 84 THR B C 1
ATOM 3082 O O . THR B 1 89 ? 20.455 8.856 38.820 1.00 32.94 84 THR B O 1
ATOM 3086 N N . ALA B 1 90 ? 18.518 9.829 39.416 1.00 27.17 85 ALA B N 1
ATOM 3087 C CA . ALA B 1 90 ? 18.857 9.851 40.852 1.00 28.61 85 ALA B CA 1
ATOM 3088 C C . ALA B 1 90 ? 18.324 8.670 41.657 1.00 31.35 85 ALA B C 1
ATOM 3089 O O . ALA B 1 90 ? 17.174 8.256 41.492 1.00 30.42 85 ALA B O 1
ATOM 3091 N N . LYS B 1 91 ? 19.151 8.165 42.582 1.00 26.35 86 LYS B N 1
ATOM 3092 C CA . LYS B 1 91 ? 18.709 7.169 43.556 1.00 29.62 86 LYS B CA 1
ATOM 3093 C C . LYS B 1 91 ? 19.232 7.601 44.924 1.00 29.83 86 LYS B C 1
ATOM 3094 O O . LYS B 1 91 ? 20.402 7.953 45.056 1.00 29.15 86 LYS B O 1
ATOM 3100 N N . HIS B 1 92 ? 18.354 7.593 45.918 1.00 28.16 87 HIS B N 1
ATOM 3101 C CA . HIS B 1 92 ? 18.714 8.030 47.282 1.00 26.92 87 HIS B CA 1
ATOM 3102 C C . HIS B 1 92 ? 19.019 6.864 48.191 1.00 30.01 87 HIS B C 1
ATOM 3103 O O . HIS B 1 92 ? 18.397 5.808 48.092 1.00 29.46 87 HIS B O 1
ATOM 3110 N N . ASP B 1 93 ? 19.972 7.081 49.101 1.00 26.10 88 ASP B N 1
ATOM 3111 C CA . ASP B 1 93 ? 20.158 6.216 50.257 1.00 31.47 88 ASP B CA 1
ATOM 3112 C C . ASP B 1 93 ? 20.180 7.145 51.466 1.00 28.70 88 ASP B C 1
ATOM 3113 O O . ASP B 1 93 ? 21.246 7.544 51.935 1.00 32.79 88 ASP B O 1
ATOM 3118 N N . THR B 1 94 ? 19.004 7.551 51.937 1.00 28.21 89 THR B N 1
ATOM 3119 C CA . THR B 1 94 ? 18.968 8.609 52.940 1.00 26.37 89 THR B CA 1
ATOM 3120 C C . THR B 1 94 ? 19.584 8.133 54.232 1.00 29.18 89 THR B C 1
ATOM 3121 O O . THR B 1 94 ? 20.117 8.935 54.989 1.00 29.11 89 THR B O 1
ATOM 3125 N N . ALA B 1 95 ? 19.511 6.828 54.476 1.00 29.01 90 ALA B N 1
ATOM 3126 C CA . ALA B 1 95 ? 20.010 6.279 55.735 1.00 38.66 90 ALA B CA 1
ATOM 3127 C C . ALA B 1 95 ? 21.504 6.504 55.840 1.00 37.56 90 ALA B C 1
ATOM 3128 O O . ALA B 1 95 ? 22.049 6.570 56.944 1.00 32.69 90 ALA B O 1
ATOM 3130 N N . ASN B 1 96 ? 22.151 6.635 54.681 1.00 32.01 91 ASN B N 1
ATOM 3131 C CA . ASN B 1 96 ? 23.593 6.818 54.586 1.00 28.18 91 ASN B CA 1
ATOM 3132 C C . ASN B 1 96 ? 23.996 8.167 53.994 1.00 27.13 91 ASN B C 1
ATOM 3133 O O . ASN B 1 96 ? 25.142 8.344 53.532 1.00 30.51 91 ASN B O 1
ATOM 3138 N N . ASN B 1 97 ? 23.048 9.110 54.049 1.00 26.90 92 ASN B N 1
ATOM 3139 C CA . ASN B 1 97 ? 23.246 10.508 53.653 1.00 26.86 92 ASN B CA 1
ATOM 3140 C C . ASN B 1 97 ? 23.864 10.611 52.267 1.00 26.84 92 ASN B C 1
ATOM 3141 O O . ASN B 1 97 ? 24.869 11.301 52.057 1.00 29.96 92 ASN B O 1
ATOM 3146 N N . LEU B 1 98 ? 23.244 9.916 51.316 1.00 30.04 93 LEU B N 1
ATOM 3147 C CA . LEU B 1 98 ? 23.832 9.720 49.992 1.00 29.51 93 LEU B CA 1
ATOM 3148 C C . LEU B 1 98 ? 22.806 9.832 48.870 1.00 27.36 93 LEU B C 1
ATOM 3149 O O . LEU B 1 98 ? 21.712 9.286 48.973 1.00 29.98 93 LEU B O 1
ATOM 3154 N N . ILE B 1 99 ? 23.179 10.545 47.809 1.00 25.07 94 ILE B N 1
ATOM 3155 C CA . ILE B 1 99 ? 22.431 10.508 46.544 1.00 28.21 94 ILE B CA 1
ATOM 3156 C C . ILE B 1 99 ? 23.392 10.056 45.458 1.00 26.19 94 ILE B C 1
ATOM 3157 O O . ILE B 1 99 ? 24.538 10.522 45.417 1.00 28.98 94 ILE B O 1
ATOM 3162 N N . THR B 1 100 ? 22.943 9.161 44.573 1.00 29.18 95 THR B N 1
ATOM 3163 C CA . THR B 1 100 ? 23.794 8.641 43.498 1.00 26.45 95 THR B CA 1
ATOM 3164 C C . THR B 1 100 ? 23.116 8.921 42.179 1.00 29.45 95 THR B C 1
ATOM 3165 O O . THR B 1 100 ? 21.947 8.553 41.989 1.00 30.20 95 THR B O 1
ATOM 3169 N N . TYR B 1 101 ? 23.840 9.589 41.295 1.00 26.43 96 TYR B N 1
ATOM 3170 C CA . TYR B 1 101 ? 23.326 9.960 39.972 1.00 26.53 96 TYR B CA 1
ATOM 3171 C C . TYR B 1 101 ? 24.003 9.168 38.877 1.00 31.24 96 TYR B C 1
ATOM 3172 O O . TYR B 1 101 ? 25.226 9.208 38.757 1.00 31.50 96 TYR B O 1
ATOM 3181 N N . THR B 1 102 ? 23.215 8.497 38.039 1.00 29.38 97 THR B N 1
ATOM 3182 C CA . THR B 1 102 ? 23.788 7.634 37.006 1.00 25.33 97 THR B CA 1
ATOM 3183 C C . THR B 1 102 ? 23.554 8.265 35.639 1.00 31.16 97 THR B C 1
ATOM 3184 O O . THR B 1 102 ? 22.420 8.539 35.267 1.00 30.78 97 THR B O 1
ATOM 3188 N N . PHE B 1 103 ? 24.634 8.513 34.910 1.00 26.49 98 PHE B N 1
ATOM 3189 C CA . PHE B 1 103 ? 24.545 9.179 33.615 1.00 28.14 98 PHE B CA 1
ATOM 3190 C C . PHE B 1 103 ? 23.846 8.321 32.584 1.00 29.44 98 PHE B C 1
ATOM 3191 O O . PHE B 1 103 ? 24.020 7.110 32.551 1.00 32.77 98 PHE B O 1
ATOM 3199 N N . THR B 1 104 ? 23.052 8.974 31.742 1.00 31.92 99 THR B N 1
ATOM 3200 C CA . THR B 1 104 ? 22.343 8.309 30.656 1.00 32.51 99 THR B CA 1
ATOM 3201 C C . THR B 1 104 ? 23.153 8.440 29.376 1.00 31.09 99 THR B C 1
ATOM 3202 O O . THR B 1 104 ? 24.272 8.946 29.396 1.00 32.89 99 THR B O 1
ATOM 3206 N N . ASP B 1 105 ? 22.554 8.047 28.250 1.00 36.70 100 ASP B N 1
ATOM 3207 C CA . ASP B 1 105 ? 23.207 8.189 26.952 1.00 41.09 100 ASP B CA 1
ATOM 3208 C C . ASP B 1 105 ? 23.467 9.640 26.566 1.00 36.77 100 ASP B C 1
ATOM 3209 O O . ASP B 1 105 ? 24.194 9.901 25.620 1.00 36.61 100 ASP B O 1
ATOM 3214 N N . TYR B 1 106 ? 22.867 10.580 27.287 1.00 33.16 101 TYR B N 1
ATOM 3215 C CA . TYR B 1 106 ? 23.118 12.005 27.063 1.00 29.29 101 TYR B CA 1
ATOM 3216 C C . TYR B 1 106 ? 24.613 12.345 27.020 1.00 32.82 101 TYR B C 1
ATOM 3217 O O . TYR B 1 106 ? 25.055 13.118 26.162 1.00 34.35 101 TYR B O 1
ATOM 3226 N N . VAL B 1 107 ? 25.397 11.767 27.934 1.00 30.38 102 VAL B N 1
ATOM 3227 C CA . VAL B 1 107 ? 26.821 12.081 27.978 1.00 30.57 102 VAL B CA 1
ATOM 3228 C C . VAL B 1 107 ? 27.674 11.414 26.888 1.00 33.31 102 VAL B C 1
ATOM 3229 O O . VAL B 1 107 ? 28.850 11.761 26.719 1.00 36.88 102 VAL B O 1
ATOM 3233 N N . ASP B 1 108 ? 27.086 10.479 26.145 1.00 37.30 103 ASP B N 1
ATOM 3234 C CA . ASP B 1 108 ? 27.740 9.924 24.959 1.00 36.56 103 ASP B CA 1
ATOM 3235 C C . ASP B 1 108 ? 27.482 10.840 23.762 1.00 38.39 103 ASP B C 1
ATOM 3236 O O . ASP B 1 108 ? 28.318 10.954 22.870 1.00 42.99 103 ASP B O 1
ATOM 3241 N N . ARG B 1 109 ? 26.314 11.475 23.746 1.00 38.06 104 ARG B N 1
ATOM 3242 C CA . ARG B 1 109 ? 25.886 12.285 22.594 1.00 43.27 104 ARG B CA 1
ATOM 3243 C C . ARG B 1 109 ? 26.362 13.730 22.680 1.00 48.67 104 ARG B C 1
ATOM 3244 O O . ARG B 1 109 ? 26.724 14.332 21.668 1.00 47.97 104 ARG B O 1
ATOM 3252 N N . PHE B 1 110 ? 26.358 14.285 23.890 1.00 40.97 105 PHE B N 1
ATOM 3253 C CA . PHE B 1 110 ? 26.763 15.672 24.121 1.00 40.29 105 PHE B CA 1
ATOM 3254 C C . PHE B 1 110 ? 28.191 15.751 24.662 1.00 43.46 105 PHE B C 1
ATOM 3255 O O . PHE B 1 110 ? 28.567 14.970 25.540 1.00 39.82 105 PHE B O 1
ATOM 3263 N N . ASN B 1 111 ? 28.985 16.696 24.161 1.00 39.85 106 ASN B N 1
ATOM 3264 C CA . ASN B 1 111 ? 30.241 17.049 24.818 1.00 35.56 106 ASN B CA 1
ATOM 3265 C C . ASN B 1 111 ? 30.029 18.300 25.660 1.00 32.62 106 ASN B C 1
ATOM 3266 O O . ASN B 1 111 ? 28.971 18.933 25.570 1.00 37.71 106 ASN B O 1
ATOM 3271 N N . SER B 1 112 ? 31.031 18.659 26.461 1.00 32.69 107 SER B N 1
ATOM 3272 C CA . SER B 1 112 ? 30.941 19.778 27.400 1.00 42.07 107 SER B CA 1
ATOM 3273 C C . SER B 1 112 ? 29.639 19.735 28.213 1.00 36.97 107 SER B C 1
ATOM 3274 O O . SER B 1 112 ? 28.919 20.731 28.323 1.00 37.54 107 SER B O 1
ATOM 3277 N N . VAL B 1 113 ? 29.344 18.565 28.770 1.00 36.73 108 VAL B N 1
ATOM 3278 C CA . VAL B 1 113 ? 28.119 18.373 29.535 1.00 34.13 108 VAL B CA 1
ATOM 3279 C C . VAL B 1 113 ? 28.141 19.248 30.792 1.00 34.66 108 VAL B C 1
ATOM 3280 O O . VAL B 1 113 ? 29.138 19.285 31.509 1.00 34.38 108 VAL B O 1
ATOM 3284 N N . GLN B 1 114 ? 27.047 19.960 31.042 1.00 34.02 109 GLN B N 1
ATOM 3285 C CA . GLN B 1 114 ? 26.929 20.761 32.264 1.00 34.84 109 GLN B CA 1
ATOM 3286 C C . GLN B 1 114 ? 25.557 20.548 32.877 1.00 31.90 109 GLN B C 1
ATOM 3287 O O . GLN B 1 114 ? 24.568 20.382 32.164 1.00 37.77 109 GLN B O 1
ATOM 3301 N N . GLY B 1 116 ? 22.767 21.650 36.203 1.00 30.72 111 GLY B N 1
ATOM 3302 C CA . GLY B 1 116 ? 22.430 22.551 37.292 1.00 37.82 111 GLY B CA 1
ATOM 3303 C C . GLY B 1 116 ? 21.571 21.837 38.317 1.00 33.62 111 GLY B C 1
ATOM 3304 O O . GLY B 1 116 ? 20.684 21.053 37.953 1.00 36.15 111 GLY B O 1
ATOM 3305 N N . ILE B 1 117 ? 21.854 22.072 39.600 1.00 31.86 112 ILE B N 1
ATOM 3306 C CA . ILE B 1 117 ? 20.926 21.680 40.655 1.00 32.22 112 ILE B CA 1
ATOM 3307 C C . ILE B 1 117 ? 20.570 22.879 41.533 1.00 28.85 112 ILE B C 1
ATOM 3308 O O . ILE B 1 117 ? 21.387 23.770 41.784 1.00 32.14 112 ILE B O 1
ATOM 3313 N N . ASN B 1 118 ? 19.317 22.898 41.960 1.00 31.01 113 ASN B N 1
ATOM 3314 C CA . ASN B 1 118 ? 18.791 23.960 42.802 1.00 34.35 113 ASN B CA 1
ATOM 3315 C C . ASN B 1 118 ? 17.842 23.276 43.764 1.00 32.04 113 ASN B C 1
ATOM 3316 O O . ASN B 1 118 ? 16.685 23.038 43.437 1.00 33.19 113 ASN B O 1
ATOM 3321 N N . TYR B 1 119 ? 18.346 22.934 44.944 1.00 32.47 114 TYR B N 1
ATOM 3322 C CA . TYR B 1 119 ? 17.607 22.101 45.880 1.00 30.12 114 TYR B CA 1
ATOM 3323 C C . TYR B 1 119 ? 17.368 22.845 47.182 1.00 30.77 114 TYR B C 1
ATOM 3324 O O . TYR B 1 119 ? 18.215 23.631 47.616 1.00 31.12 114 TYR B O 1
ATOM 3333 N N . SER B 1 120 ? 16.223 22.591 47.809 1.00 26.92 115 SER B N 1
ATOM 3334 C CA . SER B 1 120 ? 16.020 23.024 49.192 1.00 26.84 115 SER B CA 1
ATOM 3335 C C . SER B 1 120 ? 16.168 21.791 50.054 1.00 29.83 115 SER B C 1
ATOM 3336 O O . SER B 1 120 ? 15.454 20.805 49.862 1.00 30.70 115 SER B O 1
ATOM 3339 N N . ILE B 1 121 ? 17.096 21.842 50.999 1.00 28.87 116 ILE B N 1
ATOM 3340 C CA . ILE B 1 121 ? 17.324 20.724 51.903 1.00 26.61 116 ILE B CA 1
ATOM 3341 C C . ILE B 1 121 ? 17.229 21.243 53.334 1.00 26.44 116 ILE B C 1
ATOM 3342 O O . ILE B 1 121 ? 17.038 22.438 53.546 1.00 32.13 116 ILE B O 1
ATOM 3347 N N . TYR B 1 122 ? 17.338 20.350 54.305 1.00 28.02 117 TYR B N 1
ATOM 3348 C CA . TYR B 1 122 ? 16.915 20.687 55.659 1.00 28.57 117 TYR B CA 1
ATOM 3349 C C . TYR B 1 122 ? 17.937 20.372 56.724 1.00 28.15 117 TYR B C 1
ATOM 3350 O O . TYR B 1 122 ? 18.886 19.614 56.514 1.00 29.88 117 TYR B O 1
ATOM 3367 N N . ASP B 1 124 ? 18.932 18.618 60.126 1.00 31.38 119 ASP B N 1
ATOM 3368 C CA . ASP B 1 124 ? 18.595 17.412 60.887 1.00 28.01 119 ASP B CA 1
ATOM 3369 C C . ASP B 1 124 ? 18.916 17.655 62.356 1.00 30.25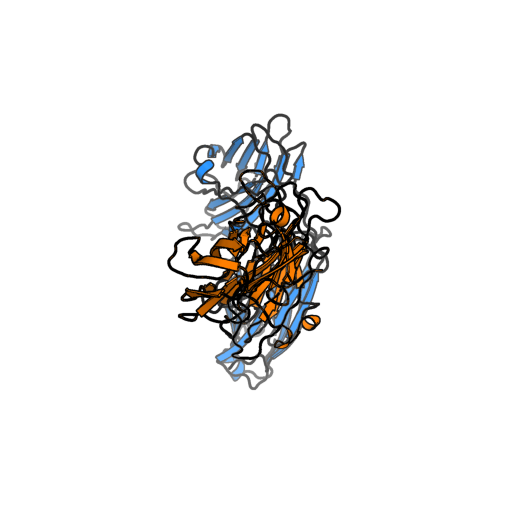 119 ASP B C 1
ATOM 3370 O O . ASP B 1 124 ? 20.059 17.882 62.724 1.00 32.87 119 ASP B O 1
ATOM 3375 N N . ALA B 1 125 ? 17.886 17.623 63.189 1.00 28.79 120 ALA B N 1
ATOM 3376 C CA . ALA B 1 125 ? 18.068 17.941 64.608 1.00 29.27 120 ALA B CA 1
ATOM 3377 C C . ALA B 1 125 ? 18.662 16.828 65.439 1.00 32.79 120 ALA B C 1
ATOM 3378 O O . ALA B 1 125 ? 18.937 17.045 66.612 1.00 29.30 120 ALA B O 1
ATOM 3380 N N . ASP B 1 126 ? 18.866 15.647 64.860 1.00 32.84 121 ASP B N 1
ATOM 3381 C CA . ASP B 1 126 ? 19.407 1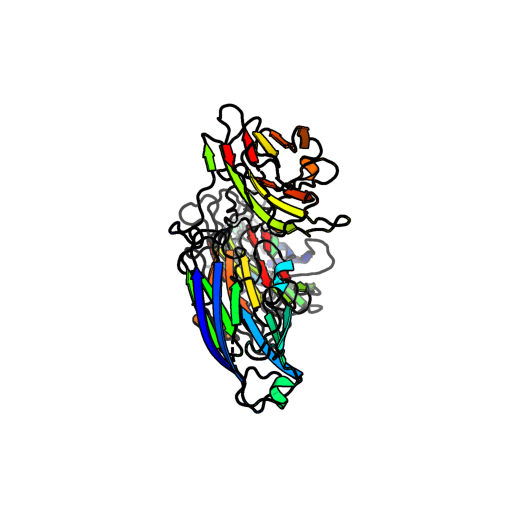4.512 65.621 1.00 37.96 121 ASP B CA 1
ATOM 3382 C C . ASP B 1 126 ? 20.645 14.857 66.475 1.00 38.55 121 ASP B C 1
ATOM 3383 O O . ASP B 1 126 ? 20.706 14.511 67.663 1.00 37.68 121 ASP B O 1
ATOM 3388 N N . THR B 1 127 ? 21.607 15.567 65.897 1.00 31.38 122 THR B N 1
ATOM 3389 C CA . THR B 1 127 ? 22.826 15.927 66.620 1.00 33.57 122 THR B CA 1
ATOM 3390 C C . THR B 1 127 ? 22.833 17.366 67.106 1.00 32.40 122 THR B C 1
ATOM 3391 O O . THR B 1 127 ? 23.889 17.916 67.429 1.00 35.68 122 THR B O 1
ATOM 3395 N N . ILE B 1 128 ? 21.648 17.966 67.150 1.00 33.37 123 ILE B N 1
ATOM 3396 C CA . ILE B 1 128 ? 21.474 19.348 67.579 1.00 31.34 123 ILE B CA 1
ATOM 3397 C C . ILE B 1 128 ? 20.402 19.432 68.666 1.00 30.92 123 ILE B C 1
ATOM 3398 O O . ILE B 1 128 ? 19.333 20.020 68.462 1.00 33.67 123 ILE B O 1
ATOM 3403 N N . PRO B 1 129 ? 20.679 18.853 69.850 1.00 36.24 124 PRO B N 1
ATOM 3404 C CA . PRO B 1 129 ? 19.620 18.780 70.862 1.00 33.06 124 PRO B CA 1
ATOM 3405 C C . PRO B 1 129 ? 19.310 20.115 71.529 1.00 32.86 124 PRO B C 1
ATOM 3406 O O . PRO B 1 129 ? 18.215 20.282 72.057 1.00 34.94 124 PRO B O 1
ATOM 3410 N N . VAL B 1 130 ? 20.237 21.062 71.484 1.00 32.72 125 VAL B N 1
ATOM 3411 C CA . VAL B 1 130 ? 20.018 22.355 72.115 1.00 33.28 125 VAL B CA 1
ATOM 3412 C C . VAL B 1 130 ? 20.565 23.480 71.266 1.00 33.97 125 VAL B C 1
ATOM 3413 O O . VAL B 1 130 ? 21.364 23.241 70.350 1.00 36.09 125 VAL B O 1
ATOM 3417 N N . SER B 1 131 ? 20.121 24.698 71.561 1.00 35.44 126 SER B N 1
ATOM 3418 C CA . SER B 1 131 ? 20.639 25.887 70.896 1.00 35.46 126 SER B CA 1
ATOM 3419 C C . SER B 1 131 ? 22.162 25.910 70.966 1.00 36.12 126 SER B C 1
ATOM 3420 O O . SER B 1 131 ? 22.763 25.623 72.016 1.00 39.67 126 SER B O 1
ATOM 3423 N N . LYS B 1 132 ? 22.788 26.244 69.845 1.00 34.19 127 LYS B N 1
ATOM 3424 C CA . LYS B 1 132 ? 24.244 26.203 69.726 1.00 30.72 127 LYS B CA 1
ATOM 3425 C C . LYS B 1 132 ? 24.715 27.112 68.607 1.00 40.52 127 LYS B C 1
ATOM 3426 O O . LYS B 1 132 ? 24.070 27.193 67.562 1.00 34.36 127 LYS B O 1
ATOM 3432 N N . ASN B 1 133 ? 25.833 27.796 68.825 1.00 39.81 128 ASN B N 1
ATOM 3433 C CA . ASN B 1 133 ? 26.405 28.667 67.809 1.00 41.66 128 ASN B CA 1
ATOM 3434 C C . ASN B 1 133 ? 27.285 27.901 66.823 1.00 34.50 128 ASN B C 1
ATOM 3435 O O . ASN B 1 133 ? 27.818 26.848 67.155 1.00 38.14 128 ASN B O 1
ATOM 3440 N N . ASP B 1 134 ? 27.384 28.422 65.602 1.00 42.01 129 ASP B N 1
ATOM 3441 C CA . ASP B 1 134 ? 28.284 27.888 64.582 1.00 41.61 129 ASP B CA 1
ATOM 3442 C C . ASP B 1 134 ? 28.142 26.384 64.303 1.00 40.89 129 ASP B C 1
ATOM 3443 O O . ASP B 1 134 ? 29.136 25.687 64.116 1.00 39.61 129 ASP B O 1
ATOM 3448 N N . VAL B 1 135 ? 26.909 25.884 64.251 1.00 36.21 130 VAL B N 1
ATOM 3449 C CA . VAL B 1 135 ? 26.694 24.494 63.894 1.00 30.59 130 VAL B CA 1
ATOM 3450 C C . VAL B 1 135 ? 27.009 24.363 62.408 1.00 32.94 130 VAL B C 1
ATOM 3451 O O . VAL B 1 135 ? 26.592 25.210 61.629 1.00 33.40 130 VAL B O 1
ATOM 3455 N N . GLU B 1 136 ? 27.745 23.331 62.009 1.00 31.83 131 GLU B N 1
ATOM 3456 C CA . GLU B 1 136 ? 28.135 23.220 60.597 1.00 35.69 131 GLU B CA 1
ATOM 3457 C C . GLU B 1 136 ? 27.218 22.297 59.790 1.00 30.88 131 GLU B C 1
ATOM 3458 O O . GLU B 1 136 ? 26.829 21.230 60.266 1.00 31.79 131 GLU B O 1
ATOM 3464 N N . PHE B 1 137 ? 26.904 22.724 58.565 1.00 31.73 132 PHE B N 1
ATOM 3465 C CA . PHE B 1 137 ? 26.185 21.927 57.573 1.00 34.33 132 PHE B CA 1
ATOM 3466 C C . PHE B 1 137 ? 27.069 21.863 56.342 1.00 29.77 132 PHE B C 1
ATOM 3467 O O . PHE B 1 137 ? 27.624 22.878 55.931 1.00 32.40 132 PHE B O 1
ATOM 3475 N N . ASN B 1 138 ? 27.227 20.680 55.767 1.00 31.36 133 ASN B N 1
ATOM 3476 C CA . ASN B 1 138 ? 27.998 20.581 54.525 1.00 29.82 133 ASN B CA 1
ATOM 3477 C C . ASN B 1 138 ? 27.448 19.567 53.534 1.00 31.28 133 ASN B C 1
ATOM 3478 O O . ASN B 1 138 ? 26.723 18.637 53.900 1.00 30.04 133 ASN B O 1
ATOM 3483 N N . VAL B 1 139 ? 27.784 19.779 52.267 1.00 26.70 134 VAL B N 1
ATOM 3484 C CA . VAL B 1 139 ? 27.424 18.895 51.170 1.00 29.67 134 VAL B CA 1
ATOM 3485 C C . VAL B 1 139 ? 28.686 18.655 50.357 1.00 28.09 134 VAL B C 1
ATOM 3486 O O . VAL B 1 139 ? 29.491 19.568 50.173 1.00 33.19 134 VAL B O 1
ATOM 3490 N N . THR B 1 140 ? 28.856 17.430 49.875 1.00 27.02 135 THR B N 1
ATOM 3491 C CA . THR B 1 140 ? 29.991 17.079 49.042 1.00 28.14 135 THR B CA 1
ATOM 3492 C C . THR B 1 140 ? 29.495 16.637 47.673 1.00 26.89 135 THR B C 1
ATOM 3493 O O . THR B 1 140 ? 28.803 15.625 47.556 1.00 30.87 135 THR B O 1
ATOM 3497 N N . ILE B 1 141 ? 29.834 17.407 46.642 1.00 26.03 136 ILE B N 1
ATOM 3498 C CA . ILE B 1 141 ? 29.392 17.092 45.278 1.00 28.80 136 ILE B CA 1
ATOM 3499 C C . ILE B 1 141 ? 30.599 16.503 44.571 1.00 26.86 136 ILE B C 1
ATOM 3500 O O . ILE B 1 141 ? 31.606 17.184 44.386 1.00 29.22 136 ILE B O 1
ATOM 3505 N N . GLY B 1 142 ? 30.526 15.231 44.220 1.00 27.83 137 GLY B N 1
ATOM 3506 C CA . GLY B 1 142 ? 31.719 14.531 43.777 1.00 32.26 137 GLY B CA 1
ATOM 3507 C C . GLY B 1 142 ? 32.690 14.457 44.939 1.00 33.26 137 GLY B C 1
ATOM 3508 O O . GLY B 1 142 ? 32.359 13.909 45.988 1.00 33.46 137 GLY B O 1
ATOM 3509 N N . ASN B 1 143 ? 33.879 15.022 44.768 1.00 31.44 138 ASN B N 1
ATOM 3510 C CA . ASN B 1 143 ? 34.849 15.049 45.870 1.00 31.77 138 ASN B CA 1
ATOM 3511 C C . ASN B 1 143 ? 34.946 16.410 46.544 1.00 37.98 138 ASN B C 1
ATOM 3512 O O . ASN B 1 143 ? 35.747 16.592 47.462 1.00 36.58 138 ASN B O 1
ATOM 3517 N N . ASP B 1 144 ? 34.132 17.365 46.106 1.00 34.18 139 ASP B N 1
ATOM 3518 C CA . ASP B 1 144 ? 34.247 18.739 46.588 1.00 31.15 139 ASP B CA 1
ATOM 3519 C C . ASP B 1 144 ? 33.189 19.120 47.628 1.00 36.55 139 ASP B C 1
ATOM 3520 O O . ASP B 1 144 ? 31.998 19.048 47.360 1.00 33.65 139 ASP B O 1
ATOM 3525 N N . THR B 1 145 ? 33.645 19.549 48.802 1.00 36.31 140 THR B N 1
ATOM 3526 C CA . THR B 1 145 ? 32.748 19.873 49.914 1.00 32.92 140 THR B CA 1
ATOM 3527 C C . THR B 1 145 ? 32.540 21.372 50.073 1.00 34.64 140 THR B C 1
ATOM 3528 O O . THR B 1 145 ? 33.496 22.156 50.047 1.00 36.97 140 THR B O 1
ATOM 3532 N N . THR B 1 146 ? 31.284 21.768 50.271 1.00 27.88 141 THR B N 1
ATOM 3533 C CA . THR B 1 146 ? 30.923 23.144 50.570 1.00 32.32 141 THR B CA 1
ATOM 3534 C C . THR B 1 146 ? 30.302 23.166 51.970 1.00 35.15 141 THR B C 1
ATOM 3535 O O . THR B 1 146 ? 29.457 22.320 52.299 1.00 31.86 141 THR B O 1
ATOM 3539 N N . LYS B 1 147 ? 30.746 24.111 52.795 1.00 31.71 142 LYS B N 1
ATOM 3540 C CA . LYS B 1 147 ? 30.301 24.210 54.189 1.00 31.85 142 LYS B CA 1
ATOM 3541 C C . LYS B 1 147 ? 29.656 25.549 54.453 1.00 35.10 142 LYS B C 1
ATOM 3542 O O . LYS B 1 147 ? 30.000 26.548 53.829 1.00 38.25 142 LYS B O 1
ATOM 3548 N N . THR B 1 148 ? 28.695 25.560 5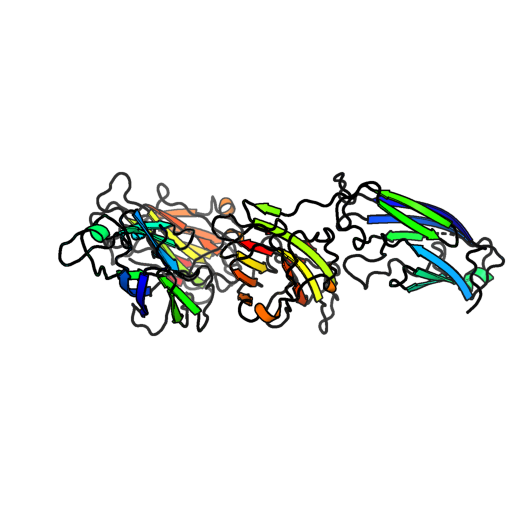5.369 1.00 34.11 143 THR B N 1
ATOM 3549 C CA . THR B 1 148 ? 28.225 26.811 55.939 1.00 34.21 143 THR B CA 1
ATOM 3550 C C . THR B 1 148 ? 27.899 26.586 57.407 1.00 32.54 143 THR B C 1
ATOM 3551 O O . THR B 1 148 ? 27.883 25.446 57.868 1.00 33.94 143 THR B O 1
ATOM 3555 N N . THR B 1 149 ? 27.679 27.670 58.145 1.00 36.18 144 THR B N 1
ATOM 3556 C CA . THR B 1 149 ? 27.339 27.551 59.561 1.00 33.22 144 THR B CA 1
ATOM 3557 C C . THR B 1 149 ? 26.151 28.442 59.907 1.00 34.76 144 THR B C 1
ATOM 3558 O O . THR B 1 149 ? 25.844 29.395 59.189 1.00 38.72 144 THR B O 1
ATOM 3562 N N . ALA B 1 150 ? 25.485 28.123 61.015 1.00 34.71 145 ALA B N 1
ATOM 3563 C CA . ALA B 1 150 ? 24.378 28.928 61.504 1.00 34.57 145 ALA B CA 1
ATOM 3564 C C . ALA B 1 150 ? 24.348 28.849 63.016 1.00 33.20 145 ALA B C 1
ATOM 3565 O O . ALA B 1 150 ? 24.752 27.840 63.598 1.00 33.03 145 ALA B O 1
ATOM 3567 N N . ASN B 1 151 ? 23.855 29.906 63.643 1.00 33.62 146 ASN B N 1
ATOM 3568 C CA . ASN B 1 151 ? 23.593 29.866 65.073 1.00 37.72 146 ASN B CA 1
ATOM 3569 C C . ASN B 1 151 ? 22.180 29.323 65.269 1.00 32.04 146 ASN B C 1
ATOM 3570 O O . ASN B 1 151 ? 21.200 29.972 64.892 1.00 37.10 146 ASN B O 1
ATOM 3575 N N . ILE B 1 152 ? 22.074 28.116 65.806 1.00 33.12 147 ILE B N 1
ATOM 3576 C CA . ILE B 1 152 ? 20.756 27.519 65.987 1.00 34.33 147 ILE B CA 1
ATOM 3577 C C . ILE B 1 152 ? 20.191 28.025 67.304 1.00 36.58 147 ILE B C 1
ATOM 3578 O O . ILE B 1 152 ? 20.814 27.878 68.361 1.00 35.95 147 ILE B O 1
ATOM 3583 N N . GLN B 1 153 ? 19.019 28.643 67.231 1.00 33.22 148 GLN B N 1
ATOM 3584 C CA . GLN B 1 153 ? 18.351 29.197 68.409 1.00 32.83 148 GLN B CA 1
ATOM 3585 C C . GLN B 1 153 ? 16.926 28.691 68.474 1.00 31.72 148 GLN B C 1
ATOM 3586 O O . GLN B 1 153 ? 16.029 29.241 67.842 1.00 34.00 148 GLN B O 1
ATOM 3592 N N . TYR B 1 154 ? 16.723 27.625 69.230 1.00 33.94 149 TYR B N 1
ATOM 3593 C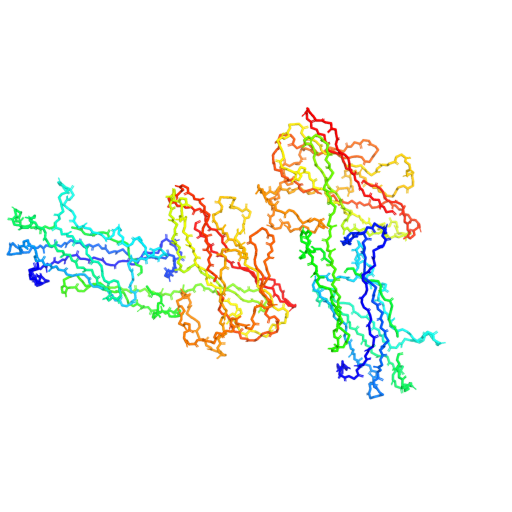 CA . TYR B 1 154 ? 15.400 27.061 69.371 1.00 36.91 149 TYR B CA 1
ATOM 3594 C C . TYR B 1 154 ? 14.538 27.960 70.240 1.00 39.54 149 TYR B C 1
ATOM 3595 O O . TYR B 1 154 ? 15.028 28.553 71.203 1.00 36.64 149 TYR B O 1
ATOM 3604 N N . PRO B 1 155 ? 13.241 28.029 69.928 1.00 37.73 150 PRO B N 1
ATOM 3605 C CA . PRO B 1 155 ? 12.327 28.830 70.747 1.00 38.07 150 PRO B CA 1
ATOM 3606 C C . PRO B 1 155 ? 12.165 28.218 72.125 1.00 40.89 150 PRO B C 1
ATOM 3607 O O . PRO B 1 155 ? 12.395 27.019 72.310 1.00 38.44 150 PRO B O 1
ATOM 3611 N N . ASP B 1 156 ? 11.785 29.047 73.089 1.00 42.44 151 ASP B N 1
ATOM 3612 C CA . ASP B 1 156 ? 11.518 28.563 74.432 1.00 42.26 151 ASP B CA 1
ATOM 3613 C C . ASP B 1 156 ? 10.291 27.673 74.423 1.00 33.89 151 ASP B C 1
ATOM 3614 O O . ASP B 1 156 ? 9.413 27.803 73.561 1.00 36.88 151 ASP B O 1
ATOM 3619 N N . TYR B 1 157 ? 10.231 26.755 75.379 1.00 35.50 152 TYR B N 1
ATOM 3620 C CA . TYR B 1 157 ? 8.999 26.015 75.600 1.00 36.97 152 TYR B CA 1
ATOM 3621 C C . TYR B 1 157 ? 7.930 27.018 76.030 1.00 37.23 152 TYR B C 1
ATOM 3622 O O . TYR B 1 157 ? 8.257 28.124 76.481 1.00 39.76 152 TYR B O 1
ATOM 3631 N N . VAL B 1 158 ? 6.663 26.641 75.890 1.00 31.79 153 VAL B N 1
ATOM 3632 C CA . VAL B 1 158 ? 5.552 27.512 76.289 1.00 32.13 153 VAL B CA 1
ATOM 3633 C C . VAL B 1 158 ? 5.355 27.347 77.790 1.00 34.86 153 VAL B C 1
ATOM 3634 O O . VAL B 1 158 ? 5.180 26.228 78.268 1.00 34.77 153 VAL B O 1
ATOM 3638 N N . SER B 1 159 ? 5.399 28.448 78.535 1.00 37.51 154 SER B N 1
ATOM 3639 C CA . SER B 1 159 ? 5.254 28.346 79.987 1.00 38.27 154 SER B CA 1
ATOM 3640 C C . SER B 1 159 ? 4.253 29.347 80.528 1.00 40.69 154 SER B C 1
ATOM 3641 O O . SER B 1 159 ? 4.141 30.462 80.021 1.00 45.65 154 SER B O 1
ATOM 3644 N N . ARG B 1 160 ? 3.529 28.936 81.561 1.00 44.39 155 ARG B N 1
ATOM 3645 C CA . ARG B 1 160 ? 2.564 29.797 82.238 1.00 42.41 155 ARG B CA 1
ATOM 3646 C C . ARG B 1 160 ? 2.546 29.320 83.687 1.00 41.36 155 ARG B C 1
ATOM 3647 O O . ARG B 1 160 ? 2.198 28.167 83.956 1.00 40.17 155 ARG B O 1
ATOM 3655 N N . ASP B 1 161 ? 2.951 30.188 84.612 1.00 45.15 156 ASP B N 1
ATOM 3656 C CA . ASP B 1 161 ? 3.129 29.772 86.003 1.00 43.91 156 ASP B CA 1
ATOM 3657 C C . ASP B 1 161 ? 4.069 28.561 86.057 1.00 46.17 156 ASP B C 1
ATOM 3658 O O . ASP B 1 161 ? 5.151 28.609 85.468 1.00 48.38 156 ASP B O 1
ATOM 3663 N N . ASN B 1 162 ? 3.667 27.474 86.719 1.00 37.51 157 ASN B N 1
ATOM 3664 C CA . ASN B 1 162 ? 4.530 26.293 86.797 1.00 40.35 157 ASN B CA 1
ATOM 3665 C C . ASN B 1 162 ? 4.314 25.247 85.703 1.00 43.34 157 ASN B C 1
ATOM 3666 O O . ASN B 1 162 ? 4.980 24.202 85.701 1.00 42.10 157 ASN B O 1
ATOM 3671 N N . ASN B 1 163 ? 3.380 25.520 84.791 1.00 40.68 158 ASN B N 1
ATOM 3672 C CA . ASN B 1 163 ? 3.125 24.628 83.669 1.00 40.43 158 ASN B CA 1
ATOM 3673 C C . ASN B 1 163 ? 4.042 24.970 82.498 1.00 38.13 158 ASN B C 1
ATOM 3674 O O . ASN B 1 163 ? 4.275 26.144 82.202 1.00 43.07 158 ASN B O 1
ATOM 3679 N N . SER B 1 164 ? 4.569 23.941 81.846 1.00 37.10 159 SER B N 1
ATOM 3680 C CA . SER B 1 164 ? 5.395 24.119 80.646 1.00 35.30 159 SER B CA 1
ATOM 3681 C C . SER B 1 164 ? 5.093 22.996 79.684 1.00 31.47 159 SER B C 1
ATOM 3682 O O . SER B 1 164 ? 4.763 21.887 80.101 1.00 31.43 159 SER B O 1
ATOM 3685 N N . ILE B 1 165 ? 5.190 23.289 78.387 1.00 33.08 160 ILE B N 1
ATOM 3686 C CA . ILE B 1 165 ? 4.828 22.315 77.368 1.00 31.16 160 ILE B CA 1
ATOM 3687 C C . ILE B 1 165 ? 5.496 22.672 76.042 1.00 33.59 160 ILE B C 1
ATOM 3688 O O . ILE B 1 165 ? 5.891 23.821 75.838 1.00 35.03 160 ILE B O 1
ATOM 3693 N N . GLY B 1 166 ? 5.664 21.676 75.172 1.00 32.00 161 GLY B N 1
ATOM 3694 C CA . GLY B 1 166 ? 6.171 21.907 73.827 1.00 37.19 161 GLY B CA 1
ATOM 3695 C C . GLY B 1 166 ? 5.636 20.851 72.879 1.00 32.05 161 GLY B C 1
ATOM 3696 O O . GLY B 1 166 ? 5.233 19.776 73.311 1.00 34.10 161 GLY B O 1
ATOM 3697 N N . SER B 1 167 ? 5.607 21.139 71.585 1.00 32.53 162 SER B N 1
ATOM 3698 C CA . SER B 1 167 ? 5.134 20.131 70.645 1.00 32.88 162 SER B CA 1
ATOM 3699 C C . SER B 1 167 ? 5.649 20.360 69.235 1.00 31.87 162 SER B C 1
ATOM 3700 O O . SER B 1 167 ? 6.006 21.480 68.866 1.00 33.21 162 SER B O 1
ATOM 3703 N N . ALA B 1 168 ? 5.694 19.285 68.454 1.00 31.77 163 ALA B N 1
ATOM 3704 C CA . ALA B 1 168 ? 5.990 19.382 67.028 1.00 30.13 163 ALA B CA 1
ATOM 3705 C C . ALA B 1 168 ? 5.368 18.204 66.301 1.00 30.28 163 ALA B C 1
ATOM 3706 O O . ALA B 1 168 ? 5.310 17.110 66.838 1.00 31.45 163 ALA B O 1
ATOM 3708 N N . PHE B 1 169 ? 4.921 18.410 65.067 1.00 30.28 164 PHE B N 1
ATOM 3709 C CA . PHE B 1 169 ? 4.678 17.269 64.206 1.00 30.98 164 PHE B CA 1
ATOM 3710 C C . PHE B 1 169 ? 6.026 16.680 63.840 1.00 35.37 164 PHE B C 1
ATOM 3711 O O . PHE B 1 169 ? 6.985 17.418 63.595 1.00 37.21 164 PHE B O 1
ATOM 3719 N N . THR B 1 170 ? 6.110 15.357 63.793 1.00 32.83 165 THR B N 1
ATOM 3720 C CA . THR B 1 170 ? 7.373 14.733 63.391 1.00 36.67 165 THR B CA 1
ATOM 3721 C C . THR B 1 170 ? 7.324 14.084 62.004 1.00 38.12 165 THR B C 1
ATOM 3722 O O . THR B 1 170 ? 8.353 13.945 61.341 1.00 39.62 165 THR B O 1
ATOM 3726 N N . GLU B 1 171 ? 6.132 13.682 61.586 1.00 34.79 166 GLU B N 1
ATOM 3727 C CA . GLU B 1 171 ? 5.916 12.965 60.330 1.00 39.39 166 GLU B CA 1
ATOM 3728 C C . GLU B 1 171 ? 4.503 13.281 59.841 1.00 41.61 166 GLU B C 1
ATOM 3729 O O . GLU B 1 171 ? 3.553 13.155 60.609 1.00 44.27 166 GLU B O 1
ATOM 3735 N N . THR B 1 172 ? 4.358 13.706 58.587 1.00 37.55 167 THR B N 1
ATOM 3736 C CA . THR B 1 172 ? 3.039 14.001 58.019 1.00 35.89 167 THR B CA 1
ATOM 3737 C C . THR B 1 172 ? 2.967 13.522 56.582 1.00 41.13 167 THR B C 1
ATOM 3738 O O . THR B 1 172 ? 3.639 14.074 55.712 1.00 45.53 167 THR B O 1
ATOM 3742 N N . VAL B 1 173 ? 2.162 12.499 56.328 1.00 41.60 168 VAL B N 1
ATOM 3743 C CA . VAL B 1 173 ? 1.982 12.052 54.948 1.00 39.28 168 VAL B CA 1
ATOM 3744 C C . VAL B 1 173 ? 0.499 11.941 54.538 1.00 39.04 168 VAL B C 1
ATOM 3745 O O . VAL B 1 173 ? -0.229 11.026 54.926 1.00 41.11 168 VAL B O 1
ATOM 3749 N N . SER B 1 174 ? 0.056 12.928 53.767 1.00 40.80 169 SER B N 1
ATOM 3750 C CA . SER B 1 174 ? -1.314 12.961 53.281 1.00 43.70 169 SER B CA 1
ATOM 3751 C C . SER B 1 174 ? -1.352 12.529 51.822 1.00 41.59 169 SER B C 1
ATOM 3752 O O . SER B 1 174 ? -0.555 12.998 51.009 1.00 43.98 169 SER B O 1
ATOM 3755 N N . HIS B 1 175 ? -2.280 11.631 51.502 1.00 43.91 170 HIS B N 1
ATOM 3756 C CA . HIS B 1 175 ? -2.449 11.155 50.129 1.00 43.13 170 HIS B CA 1
ATOM 3757 C C . HIS B 1 175 ? -3.700 11.755 49.505 1.00 44.98 170 HIS B C 1
ATOM 3758 O O . HIS B 1 175 ? -4.808 11.275 49.736 1.00 46.66 170 HIS B O 1
ATOM 3765 N N . ALA B 1 176 ? -3.522 12.797 48.701 1.00 41.54 171 ALA B N 1
ATOM 3766 C CA . ALA B 1 176 ? -4.659 13.529 48.157 1.00 43.39 171 ALA B CA 1
ATOM 3767 C C . ALA B 1 176 ? -5.488 12.656 47.217 1.00 47.56 171 ALA B C 1
ATOM 3768 O O . ALA B 1 176 ? -4.941 11.958 46.362 1.00 50.72 171 ALA B O 1
ATOM 3770 N N . GLY B 1 177 ? -6.805 12.693 47.391 1.00 50.48 172 GLY B N 1
ATOM 3771 C CA . GLY B 1 177 ? -7.715 11.952 46.537 1.00 52.69 172 GLY B CA 1
ATOM 3772 C C . GLY B 1 177 ? -7.689 10.443 46.708 1.00 57.12 172 GLY B C 1
ATOM 3773 O O . GLY B 1 177 ? -8.352 9.722 45.962 1.00 59.77 172 GLY B O 1
ATOM 3774 N N . ASN B 1 178 ? -6.925 9.957 47.680 1.00 59.42 173 ASN B N 1
ATOM 3775 C CA . ASN B 1 178 ? -6.867 8.525 47.944 1.00 61.04 173 ASN B CA 1
ATOM 3776 C C . ASN B 1 178 ? -7.822 8.141 49.066 1.00 64.39 173 ASN B C 1
ATOM 3777 O O . ASN B 1 178 ? -7.578 8.458 50.231 1.00 65.96 173 ASN B O 1
ATOM 3782 N N . ALA B 1 179 ? -8.901 7.450 48.709 1.00 64.96 174 ALA B N 1
ATOM 3783 C CA . ALA B 1 179 ? -9.932 7.063 49.668 1.00 63.85 174 ALA B CA 1
ATOM 3784 C C . ALA B 1 179 ? -9.515 5.870 50.525 1.00 62.48 174 ALA B C 1
ATOM 3785 O O . ALA B 1 179 ? -9.925 5.751 51.679 1.00 60.99 174 ALA B O 1
ATOM 3787 N N . GLU B 1 180 ? -8.710 4.984 49.947 1.00 68.45 175 GLU B N 1
ATOM 3788 C CA . GLU B 1 180 ? -8.275 3.766 50.627 1.00 75.55 175 GLU B CA 1
ATOM 3789 C C . GLU B 1 180 ? -7.260 4.058 51.721 1.00 75.53 175 GLU B C 1
ATOM 3790 O O . GLU B 1 180 ? -7.203 3.361 52.736 1.00 79.25 175 GLU B O 1
ATOM 3796 N N . ASP B 1 181 ? -6.444 5.080 51.497 1.00 70.58 176 ASP B N 1
ATOM 3797 C CA . ASP B 1 181 ? -5.436 5.473 52.471 1.00 61.74 176 ASP B CA 1
ATOM 3798 C C . ASP B 1 181 ? -5.125 6.954 52.352 1.00 48.87 176 ASP B C 1
ATOM 3799 O O . ASP B 1 181 ? -4.224 7.347 51.607 1.00 50.27 176 ASP B O 1
ATOM 3804 N N . PRO B 1 182 ? -5.876 7.780 53.096 1.00 52.37 177 PRO B N 1
ATOM 3805 C CA . PRO B 1 182 ? -5.736 9.237 53.078 1.00 54.60 177 PRO B CA 1
ATOM 3806 C C . PRO B 1 182 ? -4.468 9.655 53.806 1.00 45.99 177 PRO B C 1
ATOM 3807 O O . PRO B 1 182 ? -4.034 10.796 53.659 1.00 47.99 177 PRO B O 1
ATOM 3811 N N . GLY B 1 183 ? -3.885 8.747 54.588 1.00 41.77 178 GLY B N 1
ATOM 3812 C CA . GLY B 1 183 ? -2.594 9.011 55.194 1.00 42.62 178 GLY B CA 1
ATOM 3813 C C . GLY B 1 183 ? -2.614 9.090 56.708 1.00 46.46 178 GLY B C 1
ATOM 3814 O O . GLY B 1 183 ? -3.616 8.765 57.350 1.00 49.37 178 GLY B O 1
ATOM 3815 N N . TYR B 1 184 ? -1.499 9.539 57.276 1.00 43.19 179 TYR B N 1
ATOM 3816 C CA . TYR B 1 184 ? -1.331 9.568 58.721 1.00 41.36 179 TYR B CA 1
ATOM 3817 C C . TYR B 1 184 ? -0.419 10.720 59.130 1.00 40.85 179 TYR B C 1
ATOM 3818 O O . TYR B 1 184 ? 0.290 11.284 58.309 1.00 41.31 179 TYR B O 1
ATOM 3827 N N . TYR B 1 185 ? -0.434 11.076 60.406 1.00 41.19 180 TYR B N 1
ATOM 3828 C CA . TYR B 1 185 ? 0.563 12.024 60.905 1.00 38.58 180 TYR B CA 1
ATOM 3829 C C . TYR B 1 185 ? 0.905 11.784 62.366 1.00 41.98 180 TYR B C 1
ATOM 3830 O O . TYR B 1 185 ? 0.106 11.216 63.125 1.00 42.60 180 TYR B O 1
ATOM 3839 N N . LYS B 1 186 ? 2.102 12.207 62.761 1.00 34.94 181 LYS B N 1
ATOM 3840 C CA . LYS B 1 186 ? 2.577 11.987 64.119 1.00 35.25 181 LYS B CA 1
ATOM 3841 C C . LYS B 1 186 ? 2.944 13.293 64.810 1.00 37.85 181 LYS B C 1
ATOM 3842 O O . LYS B 1 186 ? 3.572 14.164 64.210 1.00 37.22 181 LYS B O 1
ATOM 3848 N N . GLN B 1 187 ? 2.551 13.416 66.076 1.00 35.04 182 GLN B N 1
ATOM 3849 C CA . GLN B 1 187 ? 2.873 14.591 66.882 1.00 33.10 182 GLN B CA 1
ATOM 3850 C C . GLN B 1 187 ? 3.517 14.148 68.179 1.00 34.05 182 GLN B C 1
ATOM 3851 O O . GLN B 1 187 ? 3.068 13.184 68.807 1.00 38.85 182 GLN B O 1
ATOM 3857 N N . THR B 1 188 ? 4.577 14.851 68.574 1.00 31.51 183 THR B N 1
ATOM 3858 C CA . THR B 1 188 ? 5.226 14.625 69.852 1.00 32.78 183 THR B CA 1
ATOM 3859 C C . THR B 1 188 ? 4.997 15.825 70.741 1.00 35.16 183 THR B C 1
ATOM 3860 O O . THR B 1 188 ? 5.155 16.968 70.310 1.00 33.65 183 THR B O 1
ATOM 3864 N N . VAL B 1 189 ? 4.620 15.557 71.985 1.00 32.18 184 VAL B N 1
ATOM 3865 C CA . VAL B 1 189 ? 4.367 16.603 72.964 1.00 32.40 184 VAL B CA 1
ATOM 3866 C C . VAL B 1 189 ? 5.327 16.376 74.133 1.00 30.63 184 VAL B C 1
ATOM 3867 O O . VAL B 1 189 ? 5.417 15.261 74.665 1.00 36.83 184 VAL B O 1
ATOM 3871 N N . TYR B 1 190 ? 6.057 17.421 74.523 1.00 30.60 185 TYR B N 1
ATOM 3872 C CA . TYR B 1 190 ? 6.852 17.386 75.744 1.00 33.64 185 TYR B CA 1
ATOM 3873 C C . TYR B 1 190 ? 6.039 17.974 76.894 1.00 32.05 185 TYR B C 1
ATOM 3874 O O . TYR B 1 190 ? 5.702 19.154 76.887 1.00 31.20 185 TYR B O 1
ATOM 3883 N N . VAL B 1 191 ? 5.770 17.161 77.913 1.00 34.67 186 VAL B N 1
ATOM 3884 C CA . VAL B 1 191 ? 4.993 17.605 79.067 1.00 39.49 186 VAL B CA 1
ATOM 3885 C C . VAL B 1 191 ? 5.926 17.930 80.226 1.00 38.70 186 VAL B C 1
ATOM 3886 O O . VAL B 1 191 ? 6.837 17.153 80.524 1.00 38.36 186 VAL B O 1
ATOM 3890 N N . ASN B 1 192 ? 5.724 19.086 80.855 1.00 33.27 187 ASN B N 1
ATOM 3891 C CA . ASN B 1 192 ? 6.546 19.504 81.995 1.00 35.64 187 ASN B CA 1
ATOM 3892 C C . ASN B 1 192 ? 8.068 19.501 81.729 1.00 39.16 187 ASN B C 1
ATOM 3893 O O . ASN B 1 192 ? 8.820 18.977 82.543 1.00 36.10 187 ASN B O 1
ATOM 3898 N N . PRO B 1 193 ? 8.532 20.103 80.609 1.00 31.91 188 PRO B N 1
ATOM 3899 C CA . PRO B 1 193 ? 9.985 20.072 80.390 1.00 36.25 188 PRO B CA 1
ATOM 3900 C C . PRO B 1 193 ? 10.775 20.817 81.464 1.00 38.91 188 PRO B C 1
ATOM 3901 O O . PRO B 1 193 ? 11.968 20.540 81.657 1.00 35.81 188 PRO B O 1
ATOM 3905 N N . SER B 1 194 ? 10.115 21.731 82.167 1.00 39.82 189 SER B N 1
ATOM 3906 C CA . SER B 1 194 ? 10.744 22.475 83.253 1.00 42.23 189 SER B CA 1
ATOM 3907 C C . SER B 1 194 ? 10.927 21.642 84.526 1.00 40.79 189 SER B C 1
ATOM 3908 O O . SER B 1 194 ? 11.578 22.091 85.466 1.00 42.55 189 SER B O 1
ATOM 3911 N N . GLU B 1 195 ? 10.354 20.437 84.547 1.00 34.86 190 GLU B N 1
ATOM 3912 C CA . GLU B 1 195 ? 10.534 19.497 85.661 1.00 34.26 190 GLU B CA 1
ATOM 3913 C C . GLU B 1 195 ? 10.062 20.047 87.008 1.00 38.59 190 GLU B C 1
ATOM 3914 O O . GLU B 1 195 ? 10.742 19.907 88.052 1.00 37.62 190 GLU B O 1
ATOM 3920 N N . LYS B 1 196 ? 8.882 20.656 86.977 1.00 37.47 191 LYS B N 1
ATOM 3921 C CA . LYS B 1 196 ? 8.220 21.175 88.174 1.00 38.58 191 LYS B CA 1
ATOM 3922 C C . LYS B 1 196 ? 7.433 20.064 88.849 1.00 37.52 191 LYS B C 1
ATOM 3923 O O . LYS B 1 196 ? 7.082 19.064 88.224 1.00 37.20 191 LYS B O 1
ATOM 3929 N N . SER B 1 197 ? 7.169 20.226 90.142 1.00 42.35 192 SER B N 1
ATOM 3930 C CA . SER B 1 197 ? 6.275 19.309 90.830 1.00 37.08 192 SER B CA 1
ATOM 3931 C C . SER B 1 197 ? 4.827 19.754 90.616 1.00 37.81 192 SER B C 1
ATOM 3932 O O . SER B 1 197 ? 4.414 20.822 91.078 1.00 43.84 192 SER B O 1
ATOM 3935 N N . LEU B 1 198 ? 4.066 18.939 89.891 1.00 41.35 193 LEU B N 1
ATOM 3936 C CA . LEU B 1 198 ? 2.691 19.279 89.534 1.00 38.43 193 LEU B CA 1
ATOM 3937 C C . LEU B 1 198 ? 1.700 18.323 90.198 1.00 43.17 193 LEU B C 1
ATOM 3938 O O . LEU B 1 198 ? 1.994 17.141 90.365 1.00 43.40 193 LEU B O 1
ATOM 3943 N N . THR B 1 199 ? 0.525 18.830 90.568 1.00 39.43 194 THR B N 1
ATOM 3944 C CA . THR B 1 199 ? -0.550 17.956 91.036 1.00 44.10 194 THR B CA 1
ATOM 3945 C C . THR B 1 199 ? -1.757 18.064 90.129 1.00 41.99 194 THR B C 1
ATOM 3946 O O . THR B 1 199 ? -2.005 19.121 89.546 1.00 42.61 194 THR B O 1
ATOM 3950 N N . ASN B 1 200 ? -2.490 16.957 90.006 1.00 41.49 195 ASN B N 1
ATOM 3951 C CA . ASN B 1 200 ? -3.638 16.862 89.116 1.00 36.72 195 ASN B CA 1
ATOM 3952 C C . ASN B 1 200 ? -3.280 17.363 87.721 1.00 35.41 195 ASN B C 1
ATOM 3953 O O . ASN B 1 200 ? -4.016 18.132 87.126 1.00 41.23 195 ASN B O 1
ATOM 3958 N N . ALA B 1 201 ? -2.130 16.930 87.217 1.00 39.97 196 ALA B N 1
ATOM 3959 C CA . ALA B 1 201 ? -1.687 17.354 85.893 1.00 36.89 196 ALA B CA 1
ATOM 3960 C C . ALA B 1 201 ? -2.464 16.587 84.837 1.00 39.87 196 ALA B C 1
ATOM 3961 O O . ALA B 1 201 ? -2.573 15.362 84.909 1.00 43.05 196 ALA B O 1
ATOM 3963 N N . LYS B 1 202 ? -3.001 17.300 83.847 1.00 37.33 197 LYS B N 1
ATOM 3964 C CA . LYS B 1 202 ? -3.725 16.658 82.764 1.00 37.99 197 LYS B CA 1
ATOM 3965 C C . LYS B 1 202 ? -3.332 17.248 81.418 1.00 40.66 197 LYS B C 1
ATOM 3966 O O . LYS B 1 202 ? -3.140 18.460 81.301 1.00 42.56 197 LYS B O 1
ATOM 3972 N N . LEU B 1 203 ? -3.186 16.375 80.425 1.00 38.38 198 LEU B N 1
ATOM 3973 C CA . LEU B 1 203 ? -2.906 16.784 79.048 1.00 34.80 198 LEU B CA 1
ATOM 3974 C C . LEU B 1 203 ? -4.134 16.562 78.168 1.00 37.91 198 LEU B C 1
ATOM 3975 O O . LEU B 1 203 ? -4.698 15.467 78.155 1.00 42.85 198 LEU B O 1
ATOM 3980 N N . LYS B 1 204 ? -4.541 17.585 77.417 1.00 36.38 199 LYS B N 1
ATOM 3981 C CA . LYS B 1 204 ? -5.589 17.421 76.419 1.00 38.87 199 LYS B CA 1
ATOM 3982 C C . LYS B 1 204 ? -5.036 17.699 75.025 1.00 37.24 199 LYS B C 1
ATOM 3983 O O . LYS B 1 204 ? -4.534 18.795 74.762 1.00 39.49 199 LYS B O 1
ATOM 3989 N N . VAL B 1 205 ? -5.096 16.699 74.151 1.00 34.64 200 VAL B N 1
ATOM 3990 C CA . VAL B 1 205 ? -4.701 16.874 72.754 1.00 33.58 200 VAL B CA 1
ATOM 3991 C C . VAL B 1 205 ? -5.962 16.940 71.905 1.00 38.21 200 VAL B C 1
ATOM 3992 O O . VAL B 1 205 ? -6.871 16.121 72.052 1.00 41.65 200 VAL B O 1
ATOM 3996 N N . GLU B 1 206 ? -6.030 17.921 71.012 1.00 36.57 201 GLU B N 1
ATOM 3997 C CA . GLU B 1 206 ? -7.207 18.048 70.163 1.00 32.64 201 GLU B CA 1
ATOM 3998 C C . GLU B 1 206 ? -6.895 18.495 68.754 1.00 34.34 201 GLU B C 1
ATOM 3999 O O . GLU B 1 206 ? -6.186 19.475 68.546 1.00 37.08 201 GLU B O 1
ATOM 4005 N N . ALA B 1 207 ? -7.464 17.776 67.792 1.00 35.09 202 ALA B N 1
ATOM 4006 C CA . ALA B 1 207 ? -7.401 18.152 66.389 1.00 35.31 202 ALA B CA 1
ATOM 4007 C C . ALA B 1 207 ? -8.580 19.067 66.076 1.00 37.51 202 ALA B C 1
ATOM 4008 O O . ALA B 1 207 ? -9.451 18.753 65.256 1.00 39.65 202 ALA B O 1
ATOM 4010 N N . TYR B 1 208 ? -8.587 20.219 66.735 1.00 33.08 203 TYR B N 1
ATOM 4011 C CA . TYR B 1 208 ? -9.656 21.184 66.612 1.00 36.58 203 TYR B CA 1
ATOM 4012 C C . TYR B 1 208 ? -9.169 22.597 66.889 1.00 33.18 203 TYR B C 1
ATOM 4013 O O . TYR B 1 208 ? -8.452 22.843 67.865 1.00 37.64 203 TYR B O 1
ATOM 4022 N N . HIS B 1 209 ? -9.593 23.524 66.050 1.00 34.76 204 HIS B N 1
ATOM 4023 C CA . HIS B 1 209 ? -9.343 24.937 66.273 1.00 39.24 204 HIS B CA 1
ATOM 4024 C C . HIS B 1 209 ? -10.364 25.772 65.511 1.00 36.95 204 HIS B C 1
ATOM 4025 O O . HIS B 1 209 ? -10.630 25.512 64.333 1.00 37.80 204 HIS B O 1
ATOM 4032 N N . LYS B 1 210 ? -10.905 26.797 66.158 1.00 34.75 205 LYS B N 1
ATOM 4033 C CA . LYS B 1 210 ? -11.961 27.606 65.533 1.00 39.08 205 LYS B CA 1
ATOM 4034 C C . LYS B 1 210 ? -11.512 28.388 64.285 1.00 39.12 205 LYS B C 1
ATOM 4035 O O . LYS B 1 210 ? -12.342 28.790 63.464 1.00 41.47 205 LYS B O 1
ATOM 4041 N N . ASP B 1 211 ? -10.213 28.611 64.119 1.00 40.38 206 ASP B N 1
ATOM 4042 C CA . ASP B 1 211 ? -9.736 29.354 62.952 1.00 44.02 206 ASP B CA 1
ATOM 4043 C C . ASP B 1 211 ? -9.525 28.436 61.742 1.00 47.55 206 ASP B C 1
ATOM 4044 O O . ASP B 1 211 ? -9.117 28.898 60.679 1.00 52.03 206 ASP B O 1
ATOM 4049 N N . TYR B 1 212 ? -9.813 27.145 61.907 1.00 43.14 207 TYR B N 1
ATOM 4050 C CA . TYR B 1 212 ? -9.510 26.149 60.877 1.00 46.46 207 TYR B CA 1
ATOM 4051 C C . TYR B 1 212 ? -10.591 25.072 60.674 1.00 41.27 207 TYR B C 1
ATOM 4052 O O . TYR B 1 212 ? -10.355 23.897 60.970 1.00 39.51 207 TYR B O 1
ATOM 4061 N N . PRO B 1 213 ? -11.767 25.461 60.136 1.00 47.80 208 PRO B N 1
ATOM 4062 C CA . PRO B 1 213 ? -12.828 24.476 59.886 1.00 50.67 208 PRO B CA 1
ATOM 4063 C C . PRO B 1 213 ? -12.412 23.474 58.819 1.00 49.68 208 PRO B C 1
ATOM 4064 O O . PRO B 1 213 ? -12.968 22.377 58.751 1.00 55.21 208 PRO B O 1
ATOM 4068 N N . ASP B 1 214 ? -11.435 23.882 58.013 1.00 44.64 209 ASP B N 1
ATOM 4069 C CA . ASP B 1 214 ? -10.781 23.093 56.979 1.00 51.18 209 ASP B CA 1
ATOM 4070 C C . ASP B 1 214 ? -9.971 21.884 57.479 1.00 41.11 209 ASP B C 1
ATOM 4071 O O . ASP B 1 214 ? -9.544 21.034 56.682 1.00 37.20 209 ASP B O 1
ATOM 4076 N N . ASN B 1 215 ? -9.750 21.827 58.792 1.00 39.15 210 ASN B N 1
ATOM 4077 C CA . ASN B 1 215 ? -8.898 20.826 59.440 1.00 41.27 210 ASN B CA 1
ATOM 4078 C C . ASN B 1 215 ? -9.145 19.389 58.999 1.00 39.87 210 ASN B C 1
ATOM 4079 O O . ASN B 1 215 ? -10.279 18.922 58.981 1.00 44.01 210 ASN B O 1
ATOM 4084 N N . VAL B 1 216 ? -8.068 18.692 58.654 1.00 40.24 211 VAL B N 1
ATOM 4085 C CA . VAL B 1 216 ? -8.152 17.315 58.203 1.00 35.96 211 VAL B CA 1
ATOM 4086 C C . VAL B 1 216 ? -7.538 16.405 59.266 1.00 36.38 211 VAL B C 1
ATOM 4087 O O . VAL B 1 216 ? -7.409 15.190 59.098 1.00 42.52 211 VAL B O 1
ATOM 4091 N N . GLY B 1 217 ? -7.202 17.001 60.409 1.00 39.23 212 GLY B N 1
ATOM 4092 C CA . GLY B 1 217 ? -6.756 16.237 61.553 1.00 34.61 212 GLY B CA 1
ATOM 4093 C C . GLY B 1 217 ? -7.884 15.435 62.163 1.00 39.50 212 GLY B C 1
ATOM 4094 O O . GLY B 1 217 ? -9.062 15.755 61.963 1.00 42.64 212 GLY B O 1
ATOM 4095 N N . GLN B 1 218 ? -7.532 14.403 62.916 1.00 37.81 213 GLN B N 1
ATOM 4096 C CA . GLN B 1 218 ? -8.542 13.491 63.444 1.00 42.02 213 GLN B CA 1
ATOM 4097 C C . GLN B 1 218 ? -8.034 12.790 64.704 1.00 46.24 213 GLN B C 1
ATOM 4098 O O . GLN B 1 218 ? -6.905 12.298 64.733 1.00 48.94 213 GLN B O 1
ATOM 4104 N N . ILE B 1 219 ? -8.861 12.758 65.750 1.00 39.65 214 ILE B N 1
ATOM 4105 C CA . ILE B 1 219 ? -8.495 12.115 67.015 1.00 35.91 214 ILE B CA 1
ATOM 4106 C C . ILE B 1 219 ? -9.676 11.342 67.597 1.00 46.99 214 ILE B C 1
ATOM 4107 O O . ILE B 1 219 ? -10.709 11.936 67.913 1.00 45.26 214 ILE B O 1
ATOM 4112 N N . ASN B 1 220 ? -9.527 10.024 67.732 1.00 46.19 215 ASN B N 1
ATOM 4113 C CA . ASN B 1 220 ? -10.554 9.178 68.358 1.00 51.99 215 ASN B CA 1
ATOM 4114 C C . ASN B 1 220 ? -10.007 7.797 68.708 1.00 57.21 215 ASN B C 1
ATOM 4115 O O . ASN B 1 220 ? -8.949 7.421 68.204 1.00 54.32 215 ASN B O 1
ATOM 4120 N N . LYS B 1 221 ? -10.729 7.045 69.546 1.00 54.64 216 LYS B N 1
ATOM 4121 C CA . LYS B 1 221 ? -10.293 5.710 69.981 1.00 54.33 216 LYS B CA 1
ATOM 4122 C C . LYS B 1 221 ? -9.982 4.783 68.811 1.00 53.06 216 LYS B C 1
ATOM 4123 O O . LYS B 1 221 ? -9.253 3.808 68.964 1.00 59.62 216 LYS B O 1
ATOM 4129 N N . ASP B 1 222 ? -10.539 5.098 67.647 1.00 54.19 217 ASP B N 1
ATOM 4130 C CA . ASP B 1 222 ? -10.498 4.207 66.500 1.00 55.53 217 ASP B CA 1
ATOM 4131 C C . ASP B 1 222 ? -9.221 4.342 65.671 1.00 56.37 217 ASP B C 1
ATOM 4132 O O . ASP B 1 222 ? -8.666 3.341 65.220 1.00 59.32 217 ASP B O 1
ATOM 4137 N N . VAL B 1 223 ? -8.753 5.574 65.477 1.00 55.21 218 VAL B N 1
ATOM 4138 C CA . VAL B 1 223 ? -7.622 5.826 64.578 1.00 51.56 218 VAL B CA 1
ATOM 4139 C C . VAL B 1 223 ? -6.378 6.368 65.265 1.00 51.32 218 VAL B C 1
ATOM 4140 O O . VAL B 1 223 ? -5.338 6.548 64.621 1.00 53.19 218 VAL B O 1
ATOM 4144 N N . THR B 1 224 ? -6.481 6.638 66.561 1.00 46.85 219 THR B N 1
ATOM 4145 C CA . THR B 1 224 ? -5.399 7.291 67.289 1.00 46.98 219 THR B CA 1
ATOM 4146 C C . THR B 1 224 ? -4.628 6.334 68.194 1.00 50.35 219 THR B C 1
ATOM 4147 O O . THR B 1 224 ? -5.215 5.593 68.982 1.00 56.73 219 THR B O 1
ATOM 4151 N N . LYS B 1 225 ? -3.305 6.355 68.070 1.00 52.52 220 LYS B N 1
ATOM 4152 C CA . LYS B 1 225 ? -2.445 5.581 68.962 1.00 49.74 220 LYS B CA 1
ATOM 4153 C C . LYS B 1 225 ? -1.483 6.462 69.756 1.00 49.41 220 LYS B C 1
ATOM 4154 O O . LYS B 1 225 ? -0.844 7.361 69.208 1.00 47.47 220 LYS B O 1
ATOM 4160 N N . ILE B 1 226 ? -1.390 6.198 71.053 1.00 44.38 221 ILE B N 1
ATOM 4161 C CA . ILE B 1 226 ? -0.581 7.023 71.944 1.00 46.53 221 ILE B CA 1
ATOM 4162 C C . ILE B 1 226 ? 0.488 6.216 72.678 1.00 50.36 221 ILE B C 1
ATOM 4163 O O . ILE B 1 226 ? 0.208 5.131 73.186 1.00 55.15 221 ILE B O 1
ATOM 4168 N N . LYS B 1 227 ? 1.710 6.749 72.718 1.00 43.56 222 LYS B N 1
ATOM 4169 C CA . LYS B 1 227 ? 2.768 6.219 73.570 1.00 40.79 222 LYS B CA 1
ATOM 4170 C C . LYS B 1 227 ? 3.269 7.305 74.501 1.00 45.78 222 LYS B C 1
ATOM 4171 O O . LYS B 1 227 ? 3.369 8.467 74.113 1.00 44.77 222 LYS B O 1
ATOM 4177 N N . ILE B 1 228 ? 3.594 6.919 75.729 1.00 39.18 223 ILE B N 1
ATOM 4178 C CA . ILE B 1 228 ? 4.054 7.871 76.728 1.00 40.40 223 ILE B CA 1
ATOM 4179 C C . ILE B 1 228 ? 5.356 7.399 77.369 1.00 40.17 223 ILE B C 1
ATOM 4180 O O . ILE B 1 228 ? 5.457 6.263 77.854 1.00 41.73 223 ILE B O 1
ATOM 4185 N N . TYR B 1 229 ? 6.355 8.277 77.358 1.00 46.04 224 TYR B N 1
ATOM 4186 C CA . TYR B 1 229 ? 7.658 7.974 77.939 1.00 43.03 224 TYR B CA 1
ATOM 4187 C C . TYR B 1 229 ? 7.992 8.934 79.058 1.00 43.50 224 TYR B C 1
ATOM 4188 O O . TYR B 1 229 ? 7.655 10.113 78.996 1.00 42.96 224 TYR B O 1
ATOM 4197 N N . GLN B 1 230 ? 8.652 8.421 80.091 1.00 39.81 225 GLN B N 1
ATOM 4198 C CA . GLN B 1 230 ? 9.130 9.254 81.180 1.00 38.06 225 GLN B CA 1
ATOM 4199 C C . GLN B 1 230 ? 10.623 9.523 81.042 1.00 38.48 225 GLN B C 1
ATOM 4200 O O . GLN B 1 230 ? 11.409 8.586 80.891 1.00 40.69 225 GLN B O 1
ATOM 4206 N N . ALA B 1 231 ? 11.028 10.792 81.123 1.00 41.62 226 ALA B N 1
ATOM 4207 C CA . ALA B 1 231 ? 12.459 11.125 81.104 1.00 41.39 226 ALA B CA 1
ATOM 4208 C C . ALA B 1 231 ? 13.003 11.179 82.518 1.00 39.95 226 ALA B C 1
ATOM 4209 O O . ALA B 1 231 ? 12.370 11.742 83.406 1.00 41.24 226 ALA B O 1
ATOM 4211 N N . PRO B 1 232 ? 14.194 10.605 82.733 1.00 40.41 227 PRO B N 1
ATOM 4212 C CA . PRO B 1 232 ? 14.854 10.739 84.031 1.00 38.41 227 PRO B CA 1
ATOM 4213 C C . PRO B 1 232 ? 15.116 12.202 84.372 1.00 36.84 227 PRO B C 1
ATOM 4214 O O . PRO B 1 232 ? 15.204 13.047 83.476 1.00 43.40 227 PRO B O 1
ATOM 4218 N N . LYS B 1 233 ? 15.248 12.490 85.657 1.00 36.56 228 LYS B N 1
ATOM 4219 C CA . LYS B 1 233 ? 15.522 13.843 86.134 1.00 41.61 228 LYS B CA 1
ATOM 4220 C C . LYS B 1 233 ? 16.756 14.479 85.479 1.00 43.46 228 LYS B C 1
ATOM 4221 O O . LYS B 1 233 ? 17.812 13.844 85.361 1.00 39.87 228 LYS B O 1
ATOM 4227 N N . ASP B 1 234 ? 16.601 15.731 85.049 1.00 45.73 229 ASP B N 1
ATOM 4228 C CA . ASP B 1 234 ? 17.667 16.512 84.413 1.00 46.93 229 ASP B CA 1
ATOM 4229 C C . ASP B 1 234 ? 18.070 16.032 83.007 1.00 44.58 229 ASP B C 1
ATOM 4230 O O . ASP B 1 234 ? 19.011 16.572 82.414 1.00 39.80 229 ASP B O 1
ATOM 4235 N N . TYR B 1 235 ? 17.357 15.042 82.472 1.00 38.08 230 TYR B N 1
ATOM 4236 C CA . TYR B 1 235 ? 17.597 14.594 81.108 1.00 38.96 230 TYR B CA 1
ATOM 4237 C C . TYR B 1 235 ? 17.374 15.755 80.141 1.00 36.26 230 TYR B C 1
ATOM 4238 O O . TYR B 1 235 ? 16.394 16.495 80.265 1.00 37.08 230 TYR B O 1
ATOM 4247 N N . VAL B 1 236 ? 18.305 15.924 79.206 1.00 35.66 231 VAL B N 1
ATOM 4248 C CA . VAL B 1 236 ? 18.211 16.974 78.200 1.00 38.74 231 VAL B CA 1
ATOM 4249 C C . VAL B 1 236 ? 17.430 16.510 76.979 1.00 38.88 231 VAL B C 1
ATOM 4250 O O . VAL B 1 236 ? 17.903 15.719 76.164 1.00 37.10 231 VAL B O 1
ATOM 4254 N N . LEU B 1 237 ? 16.218 17.034 76.854 1.00 34.03 232 LEU B N 1
ATOM 4255 C CA . LEU B 1 237 ? 15.357 16.718 75.731 1.00 31.52 232 LEU B CA 1
ATOM 4256 C C . LEU B 1 237 ? 15.831 17.438 74.488 1.00 29.81 232 LEU B C 1
ATOM 4257 O O . LEU B 1 237 ? 16.228 18.604 74.544 1.00 33.58 232 LEU B O 1
ATOM 4262 N N . ASN B 1 238 ? 15.781 16.726 73.368 1.00 32.13 233 ASN B N 1
ATOM 4263 C CA . ASN B 1 238 ? 16.100 17.271 72.051 1.00 34.09 233 ASN B CA 1
ATOM 4264 C C . ASN B 1 238 ? 15.099 18.351 71.655 1.00 30.84 233 ASN B C 1
ATOM 4265 O O . ASN B 1 238 ? 13.909 18.081 71.530 1.00 31.89 233 ASN B O 1
ATOM 4270 N N . LYS B 1 239 ? 15.570 19.583 71.479 1.00 34.85 234 LYS B N 1
ATOM 4271 C CA . LYS B 1 239 ? 14.663 20.702 71.216 1.00 36.66 234 LYS B CA 1
ATOM 4272 C C . LYS B 1 239 ? 14.079 20.649 69.813 1.00 37.60 234 LYS B C 1
ATOM 4273 O O . LYS B 1 239 ? 13.145 21.385 69.496 1.00 38.04 234 LYS B O 1
ATOM 4279 N N . GLY B 1 240 ? 14.613 19.767 68.976 1.00 33.31 235 GLY B N 1
ATOM 4280 C CA . GLY B 1 240 ? 14.099 19.606 67.631 1.00 33.64 235 GLY B CA 1
ATOM 4281 C C . GLY B 1 240 ? 13.102 18.469 67.561 1.00 36.22 235 GLY B C 1
ATOM 4282 O O . GLY B 1 240 ? 12.654 18.101 66.477 1.00 34.08 235 GLY B O 1
ATOM 4283 N N . TYR B 1 241 ? 12.764 17.914 68.724 1.00 33.92 236 TYR B N 1
ATOM 4284 C CA . TYR B 1 241 ? 11.781 16.836 68.837 1.00 31.80 236 TYR B CA 1
ATOM 4285 C C . TYR B 1 241 ? 12.208 15.572 68.115 1.00 35.26 236 TYR B C 1
ATOM 4286 O O . TYR B 1 241 ? 11.375 14.788 67.664 1.00 37.40 236 TYR B O 1
ATOM 4295 N N . ASP B 1 242 ? 13.523 15.385 68.015 1.00 33.59 237 ASP B N 1
ATOM 4296 C CA . ASP B 1 242 ? 14.086 14.162 67.471 1.00 36.67 237 ASP B CA 1
ATOM 4297 C C . ASP B 1 242 ? 14.433 13.296 68.665 1.00 38.71 237 ASP B C 1
ATOM 4298 O O . ASP B 1 242 ? 15.488 13.455 69.272 1.00 44.97 237 ASP B O 1
ATOM 4303 N N . VAL B 1 243 ? 13.535 12.379 68.996 1.00 42.56 238 VAL B N 1
ATOM 4304 C CA . VAL B 1 243 ? 13.592 11.671 70.271 1.00 42.85 238 VAL B CA 1
ATOM 4305 C C . VAL B 1 243 ? 14.263 10.315 70.155 1.00 42.86 238 VAL B C 1
ATOM 4306 O O . VAL B 1 243 ? 13.942 9.530 69.261 1.00 45.78 238 VAL B O 1
ATOM 4310 N N . ASN B 1 244 ? 15.201 10.054 71.059 1.00 44.82 239 ASN B N 1
ATOM 4311 C CA . ASN B 1 244 ? 15.782 8.727 71.207 1.00 45.74 239 ASN B CA 1
ATOM 4312 C C . ASN B 1 244 ? 14.995 7.991 72.281 1.00 42.10 239 ASN B C 1
ATOM 4313 O O . ASN B 1 244 ? 15.321 8.075 73.465 1.00 41.46 239 ASN B O 1
ATOM 4318 N N . THR B 1 245 ? 13.968 7.264 71.855 1.00 44.98 240 THR B N 1
ATOM 4319 C CA . THR B 1 245 ? 13.045 6.598 72.770 1.00 50.73 240 THR B CA 1
ATOM 4320 C C . THR B 1 245 ? 13.718 5.532 73.619 1.00 51.94 240 THR B C 1
ATOM 4321 O O . THR B 1 245 ? 13.184 5.130 74.646 1.00 51.12 240 THR B O 1
ATOM 4325 N N . ASN B 1 246 ? 14.874 5.049 73.178 1.00 51.72 241 ASN B N 1
ATOM 4326 C CA . ASN B 1 246 ? 15.581 4.024 73.937 1.00 52.42 241 ASN B CA 1
ATOM 4327 C C . ASN B 1 246 ? 16.280 4.579 75.171 1.00 51.32 241 ASN B C 1
ATOM 4328 O O . ASN B 1 246 ? 16.641 3.825 76.079 1.00 54.50 241 ASN B O 1
ATOM 4333 N N . GLN B 1 247 ? 16.463 5.897 75.211 1.00 42.62 242 GLN B N 1
ATOM 4334 C CA . GLN B 1 247 ? 17.038 6.544 76.392 1.00 43.06 242 GLN B CA 1
ATOM 4335 C C . GLN B 1 247 ? 15.971 6.908 77.410 1.00 45.67 242 GLN B C 1
ATOM 4336 O O . GLN B 1 247 ? 16.280 7.430 78.481 1.00 46.57 242 GLN B O 1
ATOM 4342 N N . LEU B 1 248 ? 14.716 6.648 77.060 1.00 47.92 243 LEU B N 1
ATOM 4343 C CA . LEU B 1 248 ? 13.603 6.991 77.939 1.00 44.61 243 LEU B CA 1
ATOM 4344 C C . LEU B 1 248 ? 12.869 5.751 78.440 1.00 47.38 243 LEU B C 1
ATOM 4345 O O . LEU B 1 248 ? 12.977 4.673 77.852 1.00 46.71 243 LEU B O 1
ATOM 4350 N N . ILE B 1 249 ? 12.111 5.915 79.521 1.00 48.29 244 ILE B N 1
ATOM 4351 C CA . ILE B 1 249 ? 11.354 4.814 80.106 1.00 51.06 244 ILE B CA 1
ATOM 4352 C C . ILE B 1 249 ? 9.949 4.755 79.521 1.00 50.33 244 ILE B C 1
ATOM 4353 O O . ILE B 1 249 ? 9.170 5.697 79.672 1.00 44.59 244 ILE B O 1
ATOM 4358 N N . ASP B 1 250 ? 9.637 3.658 78.832 1.00 47.10 245 ASP B N 1
ATOM 4359 C CA . ASP B 1 250 ? 8.299 3.439 78.302 1.00 51.05 245 ASP B CA 1
ATOM 4360 C C . ASP B 1 250 ? 7.327 3.179 79.456 1.00 57.51 245 ASP B C 1
ATOM 4361 O O . ASP B 1 250 ? 7.394 2.147 80.122 1.00 60.61 245 ASP B O 1
ATOM 4366 N N . VAL B 1 251 ? 6.431 4.135 79.683 1.00 53.16 246 VAL B N 1
ATOM 4367 C CA . VAL B 1 251 ? 5.506 4.110 80.812 1.00 52.18 246 VAL B CA 1
ATOM 4368 C C . VAL B 1 251 ? 4.073 4.002 80.268 1.00 52.99 246 VAL B C 1
ATOM 4369 O O . VAL B 1 251 ? 3.087 4.208 80.981 1.00 51.76 246 VAL B O 1
ATOM 4373 N N . THR B 1 252 ? 3.972 3.630 78.995 1.00 51.32 247 THR B N 1
ATOM 4374 C CA . THR B 1 252 ? 2.686 3.555 78.299 1.00 54.74 247 THR B CA 1
ATOM 4375 C C . THR B 1 252 ? 1.655 2.677 79.016 1.00 58.68 247 THR B C 1
ATOM 4376 O O . THR B 1 252 ? 0.517 3.097 79.227 1.00 54.01 247 THR B O 1
ATOM 4380 N N . GLU B 1 253 ? 2.060 1.471 79.400 1.00 59.24 248 GLU B N 1
ATOM 4381 C CA . GLU B 1 253 ? 1.153 0.518 80.036 1.00 59.41 248 GLU B CA 1
ATOM 4382 C C . GLU B 1 253 ? 0.564 1.032 81.350 1.00 61.58 248 GLU B C 1
ATOM 4383 O O . GLU B 1 253 ? -0.511 0.599 81.763 1.00 63.67 248 GLU B O 1
ATOM 4385 N N . GLN B 1 254 ? 1.264 1.955 82.003 1.00 56.49 249 GLN B N 1
ATOM 4386 C CA . GLN B 1 254 ? 0.771 2.552 83.239 1.00 53.71 249 GLN B CA 1
ATOM 4387 C C . GLN B 1 254 ? -0.324 3.594 82.992 1.00 50.63 249 GLN B C 1
ATOM 4388 O O . GLN B 1 254 ? -0.886 4.140 83.937 1.00 52.56 249 GLN B O 1
ATOM 4394 N N . PHE B 1 255 ? -0.620 3.872 81.727 1.00 54.21 250 PHE B N 1
ATOM 4395 C CA . PHE B 1 255 ? -1.591 4.907 81.386 1.00 56.22 250 PHE B CA 1
ATOM 4396 C C . PHE B 1 255 ? -2.815 4.368 80.656 1.00 58.24 250 PHE B C 1
ATOM 4397 O O . PHE B 1 255 ? -3.664 5.146 80.224 1.00 57.47 250 PHE B O 1
ATOM 4405 N N . LYS B 1 256 ? -2.906 3.048 80.513 1.00 55.20 251 LYS B N 1
ATOM 4406 C CA . LYS B 1 256 ? -4.051 2.426 79.847 1.00 60.50 251 LYS B CA 1
ATOM 4407 C C . LYS B 1 256 ? -5.381 2.837 80.476 1.00 64.67 251 LYS B C 1
ATOM 4408 O O . LYS B 1 256 ? -6.415 2.829 79.814 1.00 68.94 251 LYS B O 1
ATOM 4410 N N . ASP B 1 257 ? -5.347 3.198 81.755 1.00 66.80 252 ASP B N 1
ATOM 4411 C CA . ASP B 1 257 ? -6.549 3.625 82.462 1.00 68.96 252 ASP B CA 1
ATOM 4412 C C . ASP B 1 257 ? -6.554 5.124 82.744 1.00 65.38 252 ASP B C 1
ATOM 4413 O O . ASP B 1 257 ? -7.298 5.592 83.601 1.00 66.22 252 ASP B O 1
ATOM 4418 N N . LYS B 1 258 ? -5.734 5.873 82.012 1.00 59.91 253 LYS B N 1
ATOM 4419 C CA . LYS B 1 258 ? -5.653 7.319 82.198 1.00 53.82 253 LYS B CA 1
ATOM 4420 C C . LYS B 1 258 ? -5.823 8.071 80.883 1.00 48.78 253 LYS B C 1
ATOM 4421 O O . LYS B 1 258 ? -5.615 9.284 80.835 1.00 50.67 253 LYS B O 1
ATOM 4423 N N . ILE B 1 259 ? -6.201 7.348 79.829 1.00 44.52 254 ILE B N 1
ATOM 4424 C CA . ILE B 1 259 ? -6.425 7.940 78.510 1.00 51.05 254 ILE B CA 1
ATOM 4425 C C . ILE B 1 259 ? -7.906 7.923 78.127 1.00 56.94 254 ILE B C 1
ATOM 4426 O O . ILE B 1 259 ? -8.490 6.862 77.895 1.00 58.55 254 ILE B O 1
ATOM 4428 N N . THR B 1 260 ? -8.500 9.110 78.044 1.00 55.94 255 THR B N 1
ATOM 4429 C CA . THR B 1 260 ? -9.925 9.253 77.766 1.00 56.00 255 THR B CA 1
ATOM 4430 C C . THR B 1 260 ? -10.191 10.068 76.510 1.00 51.94 255 THR B C 1
ATOM 4431 O O . THR B 1 260 ? -9.728 11.199 76.393 1.00 53.80 255 THR B O 1
ATOM 4435 N N . TYR B 1 261 ? -10.959 9.510 75.584 1.00 45.67 256 TYR B N 1
ATOM 4436 C CA . TYR B 1 261 ? -11.350 10.250 74.390 1.00 45.86 256 TYR B CA 1
ATOM 4437 C C . TYR B 1 261 ? -12.596 11.098 74.650 1.00 51.38 256 TYR B C 1
ATOM 4438 O O . TYR B 1 261 ? -13.486 10.699 75.405 1.00 53.24 256 TYR B O 1
ATOM 4447 N N . GLY B 1 262 ? -12.636 12.279 74.041 1.00 48.87 257 GLY B N 1
ATOM 4448 C CA . GLY B 1 262 ? -13.716 13.220 74.264 1.00 42.49 257 GLY B CA 1
ATOM 4449 C C . GLY B 1 262 ? -14.293 13.797 72.989 1.00 43.41 257 GLY B C 1
ATOM 4450 O O . GLY B 1 262 ? -13.954 13.374 71.879 1.00 50.45 257 GLY B O 1
ATOM 4451 N N . ALA B 1 263 ? -15.167 14.784 73.149 1.00 41.43 258 ALA B N 1
ATOM 4452 C CA . ALA B 1 263 ? -15.845 15.378 72.010 1.00 41.81 258 ALA B CA 1
ATOM 4453 C C . ALA B 1 263 ? -14.917 16.282 71.220 1.00 40.34 258 ALA B C 1
ATOM 4454 O O . ALA B 1 263 ? -13.891 16.737 71.730 1.00 40.16 258 ALA B O 1
ATOM 4456 N N . ASN B 1 264 ? -15.296 16.528 69.969 1.00 39.20 259 ASN B N 1
ATOM 4457 C CA . ASN B 1 264 ? -14.596 17.454 69.089 1.00 39.01 259 ASN B CA 1
ATOM 4458 C C . ASN B 1 264 ? -13.121 17.105 68.927 1.00 40.04 259 ASN B C 1
ATOM 4459 O O . ASN B 1 264 ? -12.247 17.960 69.073 1.00 39.10 259 ASN B O 1
ATOM 4464 N N . ASP B 1 265 ? -12.873 15.831 68.625 1.00 38.87 260 ASP B N 1
ATOM 4465 C CA . ASP B 1 265 ? -11.543 15.329 68.277 1.00 38.64 260 ASP B CA 1
ATOM 4466 C C . ASP B 1 265 ? -10.522 15.548 69.391 1.00 40.76 260 ASP B C 1
ATOM 4467 O O . ASP B 1 265 ? -9.397 16.017 69.153 1.00 41.63 260 ASP B O 1
ATOM 4472 N N . SER B 1 266 ? -10.923 15.169 70.602 1.00 39.36 261 SER B N 1
ATOM 4473 C CA . SER B 1 266 ? -10.135 15.370 71.806 1.00 42.28 261 SER B CA 1
ATOM 4474 C C . SER B 1 266 ? -9.658 14.049 72.373 1.00 44.67 261 SER B C 1
ATOM 4475 O O . SER B 1 266 ? -10.314 13.020 72.191 1.00 50.32 261 SER B O 1
ATOM 4478 N N . VAL B 1 267 ? -8.515 14.090 73.053 1.00 42.98 262 VAL B N 1
ATOM 4479 C CA . VAL B 1 267 ? -8.054 12.981 73.883 1.00 39.81 262 VAL B CA 1
ATOM 4480 C C . VAL B 1 267 ? -7.429 13.540 75.157 1.00 41.09 262 VAL B C 1
ATOM 4481 O O . VAL B 1 267 ? -6.771 14.585 75.134 1.00 42.76 262 VAL B O 1
ATOM 4485 N N . ASN B 1 268 ? -7.652 12.863 76.281 1.00 40.76 263 ASN B N 1
ATOM 4486 C CA . ASN B 1 268 ? -7.174 13.353 77.566 1.00 42.73 263 ASN B CA 1
ATOM 4487 C C . ASN B 1 268 ? -6.232 12.348 78.235 1.00 45.37 263 ASN B C 1
ATOM 4488 O O . ASN B 1 268 ? -6.458 11.141 78.159 1.00 50.59 263 ASN B O 1
ATOM 4493 N N . VAL B 1 269 ? -5.158 12.845 78.843 1.00 40.06 264 VAL B N 1
ATOM 4494 C CA . VAL B 1 269 ? -4.229 11.984 79.569 1.00 34.32 264 VAL B CA 1
ATOM 4495 C C . VAL B 1 269 ? -4.047 12.492 80.989 1.00 40.00 264 VAL B C 1
ATOM 4496 O O . VAL B 1 269 ? -3.594 13.615 81.203 1.00 42.36 264 VAL B O 1
ATOM 4500 N N . ASP B 1 270 ? -4.393 11.661 81.965 1.00 46.34 265 ASP B N 1
ATOM 4501 C CA . ASP B 1 270 ? -4.284 12.067 83.356 1.00 43.10 265 ASP B CA 1
ATOM 4502 C C . ASP B 1 270 ? -2.924 11.665 83.909 1.00 43.84 265 ASP B C 1
ATOM 4503 O O . ASP B 1 270 ? -2.634 10.479 84.049 1.00 49.87 265 ASP B O 1
ATOM 4508 N N . PHE B 1 271 ? -2.095 12.657 84.225 1.00 42.77 266 PHE B N 1
ATOM 4509 C CA . PHE B 1 271 ? -0.747 12.403 84.738 1.00 45.31 266 PHE B CA 1
ATOM 4510 C C . PHE B 1 271 ? -0.692 12.384 86.258 1.00 45.71 266 PHE B C 1
ATOM 4511 O O . PHE B 1 271 ? 0.292 11.931 86.840 1.00 43.03 266 PHE B O 1
ATOM 4519 N N . GLY B 1 272 ? -1.732 12.903 86.902 1.00 47.46 267 GLY B N 1
ATOM 4520 C CA . GLY B 1 272 ? -1.742 12.979 88.355 1.00 41.55 267 GLY B CA 1
ATOM 4521 C C . GLY B 1 272 ? -0.606 13.830 88.897 1.00 44.77 267 GLY B C 1
ATOM 4522 O O . GLY B 1 272 ? -0.363 14.932 88.408 1.00 42.37 267 GLY B O 1
ATOM 4523 N N . SER B 1 273 ? 0.095 13.326 89.909 1.00 41.95 268 SER B N 1
ATOM 4524 C CA . SER B 1 273 ? 1.215 14.055 90.485 1.00 37.68 268 SER B CA 1
ATOM 4525 C C . SER B 1 273 ? 2.515 13.639 89.806 1.00 41.60 268 SER B C 1
ATOM 4526 O O . SER B 1 273 ? 2.908 12.476 89.877 1.00 45.60 268 SER B O 1
ATOM 4529 N N . ILE B 1 274 ? 3.181 14.588 89.153 1.00 41.38 269 ILE B N 1
ATOM 4530 C CA . ILE B 1 274 ? 4.451 14.316 88.480 1.00 34.00 269 ILE B CA 1
ATOM 4531 C C . ILE B 1 274 ? 5.501 15.358 88.832 1.00 36.11 269 ILE B C 1
ATOM 4532 O O . ILE B 1 274 ? 5.181 16.503 89.137 1.00 40.51 269 ILE B O 1
ATOM 4537 N N . ASN B 1 275 ? 6.770 14.964 88.782 1.00 38.82 270 ASN B N 1
ATOM 4538 C CA . ASN B 1 275 ? 7.846 15.947 88.846 1.00 39.14 270 ASN B CA 1
ATOM 4539 C C . ASN B 1 275 ? 8.887 15.748 87.734 1.00 42.47 270 ASN B C 1
ATOM 4540 O O . ASN B 1 275 ? 9.887 16.466 87.681 1.00 48.89 270 ASN B O 1
ATOM 4545 N N . ASN B 1 276 ? 8.637 14.781 86.850 1.00 39.49 271 ASN B N 1
ATOM 4546 C CA . ASN B 1 276 ? 9.498 14.544 85.690 1.00 38.98 271 ASN B CA 1
ATOM 4547 C C . ASN B 1 276 ? 8.905 15.118 84.416 1.00 35.45 271 ASN B C 1
ATOM 4548 O O . ASN B 1 276 ? 7.733 15.509 84.377 1.00 39.92 271 ASN B O 1
ATOM 4553 N N . SER B 1 277 ? 9.739 15.164 83.381 1.00 33.34 272 SER B N 1
ATOM 4554 C CA . SER B 1 277 ? 9.289 15.486 82.030 1.00 32.51 272 SER B CA 1
ATOM 4555 C C . SER B 1 277 ? 8.760 14.231 81.376 1.00 34.10 272 SER B C 1
ATOM 4556 O O . SER B 1 277 ? 9.241 13.138 81.646 1.00 38.78 272 SER B O 1
ATOM 4559 N N . TYR B 1 278 ? 7.775 14.378 80.497 1.00 35.59 273 TYR B N 1
ATOM 4560 C CA . TYR B 1 278 ? 7.216 13.224 79.810 1.00 33.58 273 TYR B CA 1
ATOM 4561 C C . TYR B 1 278 ? 7.134 13.507 78.318 1.00 35.74 273 TYR B C 1
ATOM 4562 O O . TYR B 1 278 ? 6.897 14.639 77.914 1.00 39.13 273 TYR B O 1
ATOM 4571 N N . VAL B 1 279 ? 7.354 12.472 77.517 1.00 36.79 274 VAL B N 1
ATOM 4572 C CA . VAL B 1 279 ? 7.272 12.593 76.074 1.00 35.09 274 VAL B CA 1
ATOM 4573 C C . VAL B 1 279 ? 6.064 11.805 75.593 1.00 35.00 274 VAL B C 1
ATOM 4574 O O . VAL B 1 279 ? 6.011 10.584 75.743 1.00 40.23 274 VAL B O 1
ATOM 4578 N N . VAL B 1 280 ? 5.072 12.510 75.061 1.00 33.47 275 VAL B N 1
ATOM 4579 C CA . VAL B 1 280 ? 3.877 11.854 74.556 1.00 34.47 275 VAL B CA 1
ATOM 4580 C C . VAL B 1 280 ? 3.893 11.836 73.040 1.00 39.18 275 VAL B C 1
ATOM 4581 O O . VAL B 1 280 ? 4.008 12.887 72.399 1.00 36.85 275 VAL B O 1
ATOM 4593 N N . VAL B 1 282 ? 1.827 10.902 69.648 1.00 40.93 277 VAL B N 1
ATOM 4594 C CA . VAL B 1 282 ? 0.468 10.683 69.180 1.00 42.78 277 VAL B CA 1
ATOM 4595 C C . VAL B 1 282 ? 0.460 10.336 67.692 1.00 40.94 277 VAL B C 1
ATOM 4596 O O . VAL B 1 282 ? 0.876 11.135 66.859 1.00 41.39 277 VAL B O 1
ATOM 4600 N N . ASP B 1 283 ? -0.009 9.135 67.372 1.00 41.66 278 ASP B N 1
ATOM 4601 C CA . ASP B 1 283 ? -0.024 8.626 66.003 1.00 43.12 278 ASP B CA 1
ATOM 4602 C C . ASP B 1 283 ? -1.479 8.482 65.557 1.00 45.99 278 ASP B C 1
ATOM 4603 O O . ASP B 1 283 ? -2.251 7.781 66.210 1.00 54.89 278 ASP B O 1
ATOM 4608 N N . THR B 1 284 ? -1.857 9.142 64.461 1.00 45.64 279 THR B N 1
ATOM 4609 C CA . THR B 1 284 ? -3.259 9.132 64.020 1.00 46.23 279 THR B CA 1
ATOM 4610 C C . THR B 1 284 ? -3.426 9.309 62.509 1.00 47.71 279 THR B C 1
ATOM 4611 O O . THR B 1 284 ? -2.489 9.708 61.819 1.00 44.41 279 THR B O 1
ATOM 4615 N N . LYS B 1 285 ? -4.626 9.017 62.012 1.00 44.28 280 LYS B N 1
ATOM 4616 C CA . LYS B 1 285 ? -4.919 9.037 60.582 1.00 42.60 280 LYS B CA 1
ATOM 4617 C C . LYS B 1 285 ? -5.570 10.338 60.098 1.00 45.19 280 LYS B C 1
ATOM 4618 O O . LYS B 1 285 ? -6.488 10.860 60.738 1.00 48.98 280 LYS B O 1
ATOM 4624 N N . PHE B 1 286 ? -5.074 10.856 58.977 1.00 40.56 281 PHE B N 1
ATOM 4625 C CA . PHE B 1 286 ? -5.668 11.995 58.278 1.00 46.44 281 PHE B CA 1
ATOM 4626 C C . PHE B 1 286 ? -7.090 11.677 57.825 1.00 48.64 281 PHE B C 1
ATOM 4627 O O . PHE B 1 286 ? -7.420 10.514 57.602 1.00 52.73 281 PHE B O 1
ATOM 4635 N N . GLU B 1 287 ? -7.917 12.707 57.657 1.00 46.23 282 GLU B N 1
ATOM 4636 C CA . GLU B 1 287 ? -9.202 12.538 56.984 1.00 50.28 282 GLU B CA 1
ATOM 4637 C C . GLU B 1 287 ? -8.960 12.576 55.476 1.00 50.72 282 GLU B C 1
ATOM 4638 O O . GLU B 1 287 ? -7.882 12.968 55.025 1.00 46.06 282 GLU B O 1
ATOM 4644 N N . TYR B 1 288 ? -9.961 12.180 54.697 1.00 47.84 283 TYR B N 1
ATOM 4645 C CA . TYR B 1 288 ? -9.869 12.257 53.243 1.00 46.77 283 TYR B CA 1
ATOM 4646 C C . TYR B 1 288 ? -9.763 13.706 52.783 1.00 44.30 283 TYR B C 1
ATOM 4647 O O . TYR B 1 288 ? -10.471 14.578 53.288 1.00 47.89 283 TYR B O 1
ATOM 4656 N N . THR B 1 289 ? -8.896 13.962 51.809 1.00 39.24 284 THR B N 1
ATOM 4657 C CA . THR B 1 289 ? -8.846 15.282 51.196 1.00 41.50 284 THR B CA 1
ATOM 4658 C C . THR B 1 289 ? -8.507 15.194 49.712 1.00 42.56 284 THR B C 1
ATOM 4659 O O . THR B 1 289 ? -7.860 14.242 49.277 1.00 47.32 284 THR B O 1
ATOM 4663 N N . THR B 1 290 ? -8.936 16.187 48.937 1.00 44.89 285 THR B N 1
ATOM 4664 C CA . THR B 1 290 ? -8.435 16.329 47.575 1.00 46.15 285 THR B CA 1
ATOM 4665 C C . THR B 1 290 ? -7.290 17.335 47.526 1.00 46.82 285 THR B C 1
ATOM 4666 O O . THR B 1 290 ? -6.612 17.456 46.512 1.00 44.18 285 THR B O 1
ATOM 4670 N N . SER B 1 291 ? -7.060 18.043 48.632 1.00 45.67 286 SER B N 1
ATOM 4671 C CA . SER B 1 291 ? -6.040 19.096 48.654 1.00 41.22 286 SER B CA 1
ATOM 4672 C C . SER B 1 291 ? -4.625 18.551 48.600 1.00 44.37 286 SER B C 1
ATOM 4673 O O . SER B 1 291 ? -4.307 17.555 49.256 1.00 42.87 286 SER B O 1
ATOM 4676 N N . GLU B 1 292 ? -3.767 19.216 47.832 1.00 40.28 287 GLU B N 1
ATOM 4677 C CA . GLU B 1 292 ? -2.356 18.862 47.791 1.00 43.78 287 GLU B CA 1
ATOM 4678 C C . GLU B 1 292 ? -1.632 19.478 48.973 1.00 42.70 287 GLU B C 1
ATOM 4679 O O . GLU B 1 292 ? -0.495 19.115 49.254 1.00 44.47 287 GLU B O 1
ATOM 4685 N N . SER B 1 293 ? -2.305 20.403 49.658 1.00 39.60 288 SER B N 1
ATOM 4686 C CA . SER B 1 293 ? -1.748 21.070 50.840 1.00 42.11 288 SER B CA 1
ATOM 4687 C C . SER B 1 293 ? -2.837 21.307 51.886 1.00 40.48 288 SER B C 1
ATOM 4688 O O . SER B 1 293 ? -3.251 22.440 52.131 1.00 40.04 288 SER B O 1
ATOM 4691 N N . PRO B 1 294 ? -3.282 20.225 52.527 1.00 38.05 289 PRO B N 1
ATOM 4692 C CA . PRO B 1 294 ? -4.457 20.285 53.398 1.00 36.95 289 PRO B CA 1
ATOM 4693 C C . PRO B 1 294 ? -4.153 21.013 54.702 1.00 32.75 289 PRO B C 1
ATOM 4694 O O . PRO B 1 294 ? -3.003 21.093 55.112 1.00 38.49 289 PRO B O 1
ATOM 4698 N N . THR B 1 295 ? -5.195 21.565 55.304 1.00 35.99 290 THR B N 1
ATOM 4699 C CA . THR B 1 295 ? -5.059 22.239 56.584 1.00 40.33 290 THR B CA 1
ATOM 4700 C C . THR B 1 295 ? -5.004 21.196 57.681 1.00 38.72 290 THR B C 1
ATOM 4701 O O . THR B 1 295 ? -5.859 20.316 57.735 1.00 40.02 290 THR B O 1
ATOM 4705 N N . LEU B 1 296 ? -4.014 21.305 58.571 1.00 35.14 291 LEU B N 1
ATOM 4706 C CA . LEU B 1 296 ? -3.924 20.414 59.720 1.00 35.25 291 LEU B CA 1
ATOM 4707 C C . LEU B 1 296 ? -3.512 21.220 60.936 1.00 37.08 291 LEU B C 1
ATOM 4708 O O . LEU B 1 296 ? -2.475 21.875 60.910 1.00 40.38 291 LEU B O 1
ATOM 4713 N N . VAL B 1 297 ? -4.327 21.186 61.983 1.00 35.83 292 VAL B N 1
ATOM 4714 C CA . VAL B 1 297 ? -3.980 21.834 63.246 1.00 37.30 292 VAL B CA 1
ATOM 4715 C C . VAL B 1 297 ? -4.272 20.886 64.398 1.00 31.58 292 VAL B C 1
ATOM 4716 O O . VAL B 1 297 ? -5.349 20.297 64.466 1.00 37.53 292 VAL B O 1
ATOM 4720 N N . GLN B 1 298 ? -3.318 20.734 65.314 1.00 34.05 293 GLN B N 1
ATOM 4721 C CA . GLN B 1 298 ? -3.529 19.893 66.477 1.00 33.77 293 GLN B CA 1
ATOM 4722 C C . GLN B 1 298 ? -2.917 20.564 67.692 1.00 37.33 293 GLN B C 1
ATOM 4723 O O . GLN B 1 298 ? -1.747 20.950 67.671 1.00 35.32 293 GLN B O 1
ATOM 4737 N N . ALA B 1 300 ? -2.240 20.965 72.040 1.00 31.01 295 ALA B N 1
ATOM 4738 C CA . ALA B 1 300 ? -1.955 20.233 73.272 1.00 33.81 295 ALA B CA 1
ATOM 4739 C C . ALA B 1 300 ? -1.950 21.192 74.449 1.00 36.13 295 ALA B C 1
ATOM 4740 O O . ALA B 1 300 ? -1.263 22.214 74.420 1.00 36.07 295 ALA B O 1
ATOM 4742 N N . THR B 1 301 ? -2.729 20.867 75.477 1.00 35.38 296 THR B N 1
ATOM 4743 C CA . THR B 1 301 ? -2.868 21.752 76.625 1.00 30.71 296 THR B CA 1
ATOM 4744 C C . THR B 1 301 ? -2.626 21.011 77.926 1.00 29.82 296 THR B C 1
ATOM 4745 O O . THR B 1 301 ? -3.246 19.970 78.187 1.00 38.54 296 THR B O 1
ATOM 4749 N N . LEU B 1 302 ? -1.719 21.548 78.737 1.00 33.54 297 LEU B N 1
ATOM 4750 C CA . LEU B 1 302 ? -1.459 21.021 80.067 1.00 36.73 297 LEU B CA 1
ATOM 4751 C C . LEU B 1 302 ? -2.149 21.880 81.110 1.00 37.24 297 LEU B C 1
ATOM 4752 O O . LEU B 1 302 ? -2.005 23.104 81.111 1.00 34.80 297 LEU B O 1
ATOM 4757 N N . THR B 1 303 ? -2.902 21.234 81.991 1.00 36.71 298 THR B N 1
ATOM 4758 C CA . THR B 1 303 ? -3.458 21.915 83.147 1.00 37.59 298 THR B CA 1
ATOM 4759 C C . THR B 1 303 ? -2.919 21.235 84.407 1.00 39.96 298 THR B C 1
ATOM 4760 O O . THR B 1 303 ? -2.552 20.058 84.371 1.00 41.83 298 THR B O 1
ATOM 4764 N N . SER B 1 304 ? -2.838 21.986 85.502 1.00 33.22 299 SER B N 1
ATOM 4765 C CA . SER B 1 304 ? -2.495 21.424 86.814 1.00 33.01 299 SER B CA 1
ATOM 4766 C C . SER B 1 304 ? -3.037 22.331 87.925 1.00 40.36 299 SER B C 1
ATOM 4767 O O . SER B 1 304 ? -3.379 23.494 87.678 1.00 38.61 299 SER B O 1
ATOM 4770 N N . ASP B 1 305 ? -3.119 21.809 89.147 1.00 46.34 300 ASP B N 1
ATOM 4771 C CA . ASP B 1 305 ? -3.689 22.583 90.246 1.00 42.55 300 ASP B CA 1
ATOM 4772 C C . ASP B 1 305 ? -2.767 23.725 90.634 1.00 43.75 300 ASP B C 1
ATOM 4773 O O . ASP B 1 305 ? -1.548 23.545 90.736 1.00 41.08 300 ASP B O 1
ATOM 4778 N N . GLY B 1 306 ? -3.349 24.900 90.848 1.00 44.13 301 GLY B N 1
ATOM 4779 C CA . GLY B 1 306 ? -2.595 26.039 91.341 1.00 46.87 301 GLY B CA 1
ATOM 4780 C C . GLY B 1 306 ? -1.892 26.809 90.241 1.00 47.50 301 GLY B C 1
ATOM 4781 O O . GLY B 1 306 ? -1.143 27.752 90.513 1.00 48.33 301 GLY B O 1
ATOM 4782 N N . ASN B 1 307 ? -2.125 26.394 88.997 1.00 39.02 302 ASN B N 1
ATOM 4783 C CA . ASN B 1 307 ? -1.504 27.029 87.835 1.00 43.13 302 ASN B CA 1
ATOM 4784 C C . ASN B 1 307 ? -2.482 27.293 86.707 1.00 42.10 302 ASN B C 1
ATOM 4785 O O . ASN B 1 307 ? -3.422 26.526 86.490 1.00 44.08 302 ASN B O 1
ATOM 4790 N N . ARG B 1 308 ? -2.233 28.366 85.964 1.00 42.96 303 ARG B N 1
ATOM 4791 C CA . ARG B 1 308 ? -2.956 28.613 84.736 1.00 44.94 303 ARG B CA 1
ATOM 4792 C C . ARG B 1 308 ? -2.521 27.585 83.698 1.00 44.80 303 ARG B C 1
ATOM 4793 O O . ARG B 1 308 ? -1.412 27.054 83.758 1.00 39.77 303 ARG B O 1
ATOM 4801 N N . SER B 1 309 ? -3.406 27.299 82.757 1.00 42.78 304 SER B N 1
ATOM 4802 C CA . SER B 1 309 ? -3.136 26.302 81.737 1.00 40.99 304 SER B CA 1
ATOM 4803 C C . SER B 1 309 ? -2.111 26.815 80.746 1.00 40.29 304 SER B C 1
ATOM 4804 O O . SER B 1 309 ? -1.894 28.024 80.613 1.00 38.28 304 SER B O 1
ATOM 4807 N N . VAL B 1 310 ? -1.475 25.893 80.041 1.00 38.11 305 VAL B N 1
ATOM 4808 C CA . VAL B 1 310 ? -0.523 26.281 79.011 1.00 37.03 305 VAL B CA 1
ATOM 4809 C C . VAL B 1 310 ? -0.824 25.480 77.754 1.00 34.41 305 VAL B C 1
ATOM 4810 O O . VAL B 1 310 ? -1.161 24.303 77.847 1.00 36.15 305 VAL B O 1
ATOM 4814 N N . SER B 1 311 ? -0.752 26.125 76.585 1.00 34.30 306 SER B N 1
ATOM 4815 C CA . SER B 1 311 ? -1.115 25.469 75.337 1.00 32.01 306 SER B CA 1
ATOM 4816 C C . SER B 1 311 ? -0.023 25.595 74.274 1.00 35.70 306 SER B C 1
ATOM 4817 O O . SER B 1 311 ? 0.599 26.648 74.128 1.00 38.21 306 SER B O 1
ATOM 4820 N N . THR B 1 312 ? 0.194 24.517 73.528 1.00 35.09 307 THR B N 1
ATOM 4821 C CA . THR B 1 312 ? 1.059 24.557 72.356 1.00 33.12 307 THR B CA 1
ATOM 4822 C C . THR B 1 312 ? 0.273 23.923 71.218 1.00 32.25 307 THR B C 1
ATOM 4823 O O . THR B 1 312 ? -0.732 23.249 71.449 1.00 33.63 307 THR B O 1
ATOM 4827 N N . GLY B 1 313 ? 0.688 24.166 69.990 1.00 32.03 308 GLY B N 1
ATOM 4828 C CA . GLY B 1 313 ? 0.036 23.531 68.868 1.00 32.40 308 GLY B CA 1
ATOM 4829 C C . GLY B 1 313 ? 0.912 23.543 67.633 1.00 40.83 308 GLY B C 1
ATOM 4830 O O . GLY B 1 313 ? 1.896 24.277 67.573 1.00 32.81 308 GLY B O 1
ATOM 4831 N N . ASN B 1 314 ? 0.558 22.730 66.640 1.00 32.51 309 ASN B N 1
ATOM 4832 C CA . ASN B 1 314 ? 1.291 22.735 65.384 1.00 31.73 309 ASN B CA 1
ATOM 4833 C C . ASN B 1 314 ? 0.306 22.755 64.236 1.00 33.77 309 ASN B C 1
ATOM 4834 O O . ASN B 1 314 ? -0.783 22.191 64.344 1.00 33.23 309 ASN B O 1
ATOM 4839 N N . ALA B 1 315 ? 0.691 23.408 63.144 1.00 32.58 310 ALA B N 1
ATOM 4840 C CA . ALA B 1 315 ? -0.208 23.572 62.004 1.00 29.97 310 ALA B CA 1
ATOM 4841 C C . ALA B 1 315 ? 0.460 23.257 60.676 1.00 36.70 310 ALA B C 1
ATOM 4842 O O . ALA B 1 315 ? 1.671 23.420 60.528 1.00 38.36 310 ALA B O 1
ATOM 4844 N N . ALA B 1 316 ? -0.341 22.766 59.733 1.00 42.10 311 ALA B N 1
ATOM 4845 C CA . ALA B 1 316 ? 0.036 22.687 58.323 1.00 44.54 311 ALA B CA 1
ATOM 4846 C C . ALA B 1 316 ? -0.978 23.474 57.515 1.00 38.41 311 ALA B C 1
ATOM 4847 O O . ALA B 1 316 ? -2.138 23.608 57.928 1.00 37.56 311 ALA B O 1
#

Secondary structure (DSSP, 8-state):
-B-GGGEEEEEEEEEE-TT-SS-B-TTT-EEEEEEEEEE-TT--TT-EEEEEE-TT--S-SS-GGGGGGS--EE-TTT--EEEEEEEEGGGTEEEEEE-THHHH-SSB--EEEEE--GGG--S-EEEEEEEEEETTEEEEEEEEE-PPPPEEETTEEEEEEEEEEEE-TT-SS--EEEEEEEEE-TT---EEEEEEEEES--TT-TT-----STTT-B---EEPPTT----TTS---GGGSEE-GGGGTTSEEEETTTEEEEEEEEE-S-EE--EEEPPP---SS---B--EEE-TTS--EE---B-/---B-GGGEEEEEEEEEE-TT-SS-B-TTT-EEEEEEEEEE-TT--TT-EEEEEE-TT--S--S-TT---SS--EE-TTT--EEEEEEEEGGGTEEEEEE-THHHH-SSB--EEEEE--GGG--S-EEEEEEEEEETTEEEEEEEEE-PPPPEEETTEEEEEEEEEEEE-TT-SS--EEEEEEEEE-TT---EEEEEEEEES--TT-TT-----STTT-B---EEPPTT----TT----GGGSEE-GGGGTTSEEEETTTEEEEEEEEE-S-EE--EEEPPP---SS---B--EEEETTEEEEE---B-

CATH classification: 2.60.40.1280 (+1 more: 2.60.40.1290)

Sequence (616 aa):
KNVNDLITSNTTLTVVDADKNNKIVPAQDYLALKSQIKVDDKVKSGDYFTIKYSDTVQVYGLNPEDIKNIGDIKDPNNGETIATAKHDTANNLITYTFTDYVDRFNSVQGINYSIYDADTIPVSKNDVEFNVTIGNDTTKTTANIQYPDYVSRDNNSIGSAFTETVSHAGNAEDPGYYKQTVYVNPSEKSLTNAKLKVEAYHKDYPDNVGQINKDVTKIKIYQAPKDYVLNKGYDVNTNQLIDVTEQFKDKITYGANDSVNVDFGSINNSYVVVDTKFEYTTSESPTLVQATLTSDGNRSVSTGNAAGSKNVNDLITSNTTLTVVDADKNNKIVPAQDYLALKSQIKVDDKVKSGDYFTIKYSDTVQVYGLNPEDIKNIGDIKDPNNGETIATAKHDTANNLITYTFTDYVDRFNSVQGINYSIYDADTIPVSKNDVEFNVTIGNDTTKTTANIQYPDYVSRDNNSIGSAFTETVSHAGNAEDPGYYKQTVYVNPSEKSLTNAKLKVEAYHKDYPDNVGQINKDVTKIKIYQAPKDYVLNKGYDVNTNQLIDVTEQFKDKITYGANDSVNVDFGSINNSYVVVDTKFEYTTSESPTLVQATLTSDGNRSVSTGNAA

B-factor: mean 45.89, std 11.17, range [15.39, 101.86]

Radius of gyration: 32.73 Å; Cα contacts (8 Å, |Δi|>4): 1553; chains: 2; bounding box: 86×50×103 Å

Solvent-accessible surface area: 30795 Å² total